Protein AF-0000000077225202 (afdb_homodimer)

pLDDT: mean 77.88, std 27.19, range [19.05, 98.56]

Foldseek 3Di:
DDPPDPPPPPPDPDDDDDPPDDPPPPPPDDDDPPVVVVVVVVVVVLVVCLVVQQPDPLLVLCLVQFDPLLQLLLVLLLVQVVVCVVPVDGDDPVRSVVSSVVRNPDDPVVSSSLSSSQSSVVCQFWDPVCSVVLSCCLNPNDPDDFTFTHADPVRAFDWADSDPPRPDTAGLLVSLLCTRVVDNDDRVQVVQKDFAPRHPDRRGTNGNVRIDGHDDPVNVVVVVCPVVDPPDDDPDD/DDDPDPPDPPPPPDDDPDPPDDPPPDPPDDDDPPVVVVVVVVVVVLVVCLVVQQPDPLLVLCLVQFDPLLQLLVVLLLVQVVVCVVPVDGDDPVRSVVSSVVRNPDDPVVSSSLSSSQSSVVCQFWDPVCSVVLSCCLNPNDPDDFTFTHADPVRAFDWADSDPPRPDTAGLLVSLLCTRVVDNDDRVQVVQKDFAPRHPDRRGTNGNVRIDGHDDPVNVVVVVVCVVDVPDDDPDD

Solvent-accessible surface area (backbone atoms only — not comparable to full-atom values): 28241 Å² total; per-residue (Å²): 141,79,84,78,77,88,75,74,86,75,65,89,75,69,80,94,85,77,94,70,76,77,85,70,63,82,75,66,80,73,80,78,64,62,62,56,50,51,50,47,48,52,49,52,54,53,58,67,49,52,75,69,46,76,79,30,70,69,41,64,66,44,56,83,56,47,34,76,59,33,60,42,48,57,49,48,54,51,49,49,52,52,45,24,75,73,65,74,42,77,76,49,72,68,55,48,50,53,51,49,51,56,47,68,66,49,58,66,66,58,51,49,51,51,50,46,54,46,43,54,54,47,54,72,40,32,37,75,91,29,50,63,56,46,51,32,29,76,69,65,76,37,78,83,61,82,23,46,40,51,57,38,99,84,67,38,65,35,65,42,64,81,53,88,90,50,92,60,65,31,46,48,52,61,50,33,32,23,30,64,67,54,49,67,72,57,80,83,44,64,81,36,54,37,64,42,88,83,46,88,46,61,72,38,42,43,31,47,92,39,48,27,37,54,75,47,69,44,42,56,58,48,25,53,53,51,65,78,33,76,72,63,87,79,66,58,87,140,84,84,83,82,90,73,76,86,76,65,91,75,70,80,92,83,76,94,69,75,76,86,69,62,82,74,66,78,73,80,79,65,64,63,57,51,52,49,48,49,54,50,52,55,53,60,67,48,53,76,70,47,77,78,31,69,70,39,63,66,43,55,82,58,47,35,76,59,31,58,42,49,57,50,47,55,50,50,49,54,52,46,24,74,73,66,75,42,77,74,50,70,68,55,48,49,52,52,48,51,54,49,68,67,49,58,67,67,60,50,48,51,52,51,46,54,46,43,54,54,47,55,71,40,32,35,76,90,29,48,63,56,45,52,32,30,74,70,64,77,38,76,81,61,82,22,46,40,51,57,39,98,85,65,39,65,35,65,43,63,82,51,88,90,50,93,59,65,33,48,48,48,59,50,32,31,23,31,63,68,54,48,68,72,57,80,82,44,65,83,36,55,38,64,42,88,84,46,88,47,61,72,37,42,43,30,46,90,41,50,26,36,53,74,48,69,43,42,56,57,49,26,52,54,49,63,79,34,74,72,63,88,78,68,57,88

Secondary structure (DSSP, 8-state):
-----S-GGG-TT-------SGGGGGGSSSS-HHHHHHHHHHHHHHHHHHHTTTT-HHHHHHGGGS-HHHHHHHHHHHHHHHHHHHHSSPPPHHHHHHHHHHHHTS-HHHHHHHHHHHHHHHHHHB-HHHHHHHHHHHTTSS-----BBPP-TTSS--EEESSTT-S-EEEHHHHHHHHHH-----TTGGGGEEE-TT-S-TTTB--GGGEEEBPPHHHHHHHHHHHHS---S--B-/-----S-GGG-TT-----TTSGGGSGGGSSS-THHHHHHHHHHHHHHHHHHTTTT-HHHHHHGGGS-HHHHHHHHHHHHHHHHHHHHSSPPPHHHHHHHHHHHHTS-HHHHHHHHHHHHHHHHHHB-HHHHHHHHHHHTTSS-----BBPP-TTSS--EEESSTT-S-EEEHHHHHHHHHH-----TTGGGGEEE-TT-S-TTTB--GGGEEEBPPHHHHHHHHHHHHS---S--B-

InterPro domains:
  IPR000647 CTF transcription factor/nuclear factor 1 [PTHR11492] (50-228)
  IPR003619 MAD homology 1, Dwarfin-type [PF03165] (112-213)
  IPR003619 MAD homology 1, Dwarfin-type [SM00523] (110-218)
  IPR019548 CTF transcription factor/nuclear factor 1, N-terminal [PF10524] (52-89)
  IPR019739 CTF transcription factor/nuclear factor 1, conserved site [PS00349] (79-90)
  IPR020604 CTF transcription factor/nuclear factor 1, DNA-binding domain [PS51080] (44-237)

Organism: NCBI:txid88201

Nearest PDB structures (foldseek):
  7qqd-assembly2_B  TM=9.675E-01  e=5.297E-25  Homo sapiens
  7qqd-assembly2_B  TM=9.675E-01  e=6.243E-25  Homo sapiens

Radius of gyration: 32.59 Å; Cα contacts (8 Å, |Δi|>4): 488; chains: 2; bounding box: 62×141×80 Å

Structure (mmCIF, N/CA/C/O backbone):
data_AF-0000000077225202-model_v1
#
loop_
_entity.id
_entity.type
_entity.pdbx_description
1 polymer 'CTF/NF-I domain-containing protein'
#
loop_
_atom_site.group_PDB
_atom_site.id
_atom_site.type_symbol
_atom_site.label_atom_id
_atom_site.label_alt_id
_atom_site.label_comp_id
_atom_site.label_asym_id
_atom_site.label_entity_id
_atom_site.label_seq_id
_atom_site.pdbx_PDB_ins_code
_atom_site.Cartn_x
_atom_site.Cartn_y
_atom_site.Cartn_z
_atom_site.occupancy
_atom_site.B_iso_or_equiv
_atom_site.auth_seq_id
_atom_site.auth_comp_id
_atom_site.auth_asym_id
_atom_site.auth_atom_id
_atom_site.pdbx_PDB_model_num
ATOM 1 N N . MET A 1 1 ? -29.641 63.031 48.719 1 23.7 1 MET A N 1
ATOM 2 C CA . MET A 1 1 ? -29.656 61.906 47.812 1 23.7 1 MET A CA 1
ATOM 3 C C . MET A 1 1 ? -28.703 60.812 48.281 1 23.7 1 MET A C 1
ATOM 5 O O . MET A 1 1 ? -27.5 61.062 48.406 1 23.7 1 MET A O 1
ATOM 9 N N . GLU A 1 2 ? -29.031 59.75 49.156 1 24.53 2 GLU A N 1
ATOM 10 C CA . GLU A 1 2 ? -28.672 59.062 50.406 1 24.53 2 GLU A CA 1
ATOM 11 C C . GLU A 1 2 ? -27.703 57.906 50.125 1 24.53 2 GLU A C 1
ATOM 13 O O . GLU A 1 2 ? -27.672 57.375 49.031 1 24.53 2 GLU A O 1
ATOM 18 N N . GLY A 1 3 ? -26.578 57.844 50.875 1 25.33 3 GLY A N 1
ATOM 19 C CA . GLY A 1 3 ? -25.297 57.188 51.031 1 25.33 3 GLY A CA 1
ATOM 20 C C . GLY A 1 3 ? -25.422 55.656 51.094 1 25.33 3 GLY A C 1
ATOM 21 O O . GLY A 1 3 ? -25.656 55.094 52.156 1 25.33 3 GLY A O 1
ATOM 22 N N . MET A 1 4 ? -26.281 55.031 50.094 1 25.34 4 MET A N 1
ATOM 23 C CA . MET A 1 4 ? -26.844 53.688 50.281 1 25.34 4 MET A CA 1
ATOM 24 C C . MET A 1 4 ? -25.766 52.656 50.562 1 25.34 4 MET A C 1
ATOM 26 O O . MET A 1 4 ? -24.719 52.656 49.906 1 25.34 4 MET A O 1
ATOM 30 N N . ASP A 1 5 ? -25.609 52.125 51.781 1 24.44 5 ASP A N 1
ATOM 31 C CA . ASP A 1 5 ? -24.75 51.344 52.656 1 24.44 5 ASP A CA 1
ATOM 32 C C . ASP A 1 5 ? -24.406 50 52.031 1 24.44 5 ASP A C 1
ATOM 34 O O . ASP A 1 5 ? -25.281 49.344 51.5 1 24.44 5 ASP A O 1
ATOM 38 N N . LEU A 1 6 ? -23.094 49.75 51.5 1 24.8 6 LEU A N 1
ATOM 39 C CA . LEU A 1 6 ? -22.219 48.812 50.812 1 24.8 6 LEU A CA 1
ATOM 40 C C . LEU A 1 6 ? -22.328 47.438 51.438 1 24.8 6 LEU A C 1
ATOM 42 O O . LEU A 1 6 ? -21.672 46.469 51 1 24.8 6 LEU A O 1
ATOM 46 N N . SER A 1 7 ? -22.812 47.281 52.781 1 22.39 7 SER A N 1
ATOM 47 C CA . SER A 1 7 ? -22.5 46.219 53.719 1 22.39 7 SER A CA 1
ATOM 48 C C . SER A 1 7 ? -23.078 44.906 53.281 1 22.39 7 SER A C 1
ATOM 50 O O . SER A 1 7 ? -22.625 43.844 53.688 1 22.39 7 SER A O 1
ATOM 52 N N . SER A 1 8 ? -24.312 44.812 52.781 1 20.25 8 SER A N 1
ATOM 53 C CA . SER A 1 8 ? -25.234 43.719 53.031 1 20.25 8 SER A CA 1
ATOM 54 C C . SER A 1 8 ? -24.812 42.438 52.281 1 20.25 8 SER A C 1
ATOM 56 O O . SER A 1 8 ? -25.312 41.344 52.594 1 20.25 8 SER A O 1
ATOM 58 N N . ALA A 1 9 ? -24.266 42.531 51.031 1 19.38 9 ALA A N 1
ATOM 59 C CA . ALA A 1 9 ? -24.609 41.5 50.062 1 19.38 9 ALA A CA 1
ATOM 60 C C . ALA A 1 9 ? -23.781 40.25 50.312 1 19.38 9 ALA A C 1
ATOM 62 O O . ALA A 1 9 ? -23.672 39.375 49.438 1 19.38 9 ALA A O 1
ATOM 63 N N . LEU A 1 10 ? -22.875 40.094 51.406 1 21.27 10 LEU A N 1
ATOM 64 C CA . LEU A 1 10 ? -21.844 39.125 51.719 1 21.27 10 LEU A CA 1
ATOM 65 C C . LEU A 1 10 ? -22.438 37.719 52 1 21.27 10 LEU A C 1
ATOM 67 O O . LEU A 1 10 ? -21.719 36.75 52.094 1 21.27 10 LEU A O 1
ATOM 71 N N . THR A 1 11 ? -23.703 37.562 52.375 1 20.25 11 THR A N 1
ATOM 72 C CA . THR A 1 11 ? -24.141 36.562 53.312 1 20.25 11 THR A CA 1
ATOM 73 C C . THR A 1 11 ? -24.141 35.188 52.688 1 20.25 11 THR A C 1
ATOM 75 O O . THR A 1 11 ? -24.094 34.156 53.375 1 20.25 11 THR A O 1
ATOM 78 N N . ILE A 1 12 ? -24.438 35 51.375 1 20.42 12 ILE A N 1
ATOM 79 C CA . ILE A 1 12 ? -25.234 33.781 51.156 1 20.42 12 ILE A CA 1
ATOM 80 C C . ILE A 1 12 ? -24.328 32.562 51.219 1 20.42 12 ILE A C 1
ATOM 82 O O . ILE A 1 12 ? -24.125 31.891 50.188 1 20.42 12 ILE A O 1
ATOM 86 N N . LEU A 1 13 ? -22.953 32.594 51.594 1 20.08 13 LEU A N 1
ATOM 87 C CA . LEU A 1 13 ? -21.984 31.516 51.406 1 20.08 13 LEU A CA 1
ATOM 88 C C . LEU A 1 13 ? -22.375 30.281 52.219 1 20.08 13 LEU A C 1
ATOM 90 O O . LEU A 1 13 ? -21.766 29.219 52.062 1 20.08 13 LEU A O 1
ATOM 94 N N . GLN A 1 14 ? -22.953 30.344 53.469 1 20.42 14 GLN A N 1
ATOM 95 C CA . GLN A 1 14 ? -22.609 29.516 54.625 1 20.42 14 GLN A CA 1
ATOM 96 C C . GLN A 1 14 ? -23.312 28.156 54.531 1 20.42 14 GLN A C 1
ATOM 98 O O . GLN A 1 14 ? -23.234 27.359 55.469 1 20.42 14 GLN A O 1
ATOM 103 N N . CYS A 1 15 ? -24.375 27.922 53.75 1 19.05 15 CYS A N 1
ATOM 104 C CA . CYS A 1 15 ? -25.344 27.062 54.406 1 19.05 15 CYS A CA 1
ATOM 105 C C . CYS A 1 15 ? -24.75 25.688 54.719 1 19.05 15 CYS A C 1
ATOM 107 O O . CYS A 1 15 ? -23.562 25.453 54.469 1 19.05 15 CYS A O 1
ATOM 109 N N . SER A 1 16 ? -25.344 24.359 54.281 1 22.38 16 SER A N 1
ATOM 110 C CA . SER A 1 16 ? -25.766 23.141 54.969 1 22.38 16 SER A CA 1
ATOM 111 C C . SER A 1 16 ? -24.625 22.156 55.094 1 22.38 16 SER A C 1
ATOM 113 O O . SER A 1 16 ? -23.766 22.062 54.219 1 22.38 16 SER A O 1
ATOM 115 N N . GLY A 1 17 ? -24.281 21.406 56.312 1 21.5 17 GLY A N 1
ATOM 116 C CA . GLY A 1 17 ? -23.422 20.672 57.219 1 21.5 17 GLY A CA 1
ATOM 117 C C . GLY A 1 17 ? -22.984 19.328 56.656 1 21.5 17 GLY A C 1
ATOM 118 O O . GLY A 1 17 ? -21.797 18.984 56.719 1 21.5 17 GLY A O 1
ATOM 119 N N . HIS A 1 18 ? -23.859 18.234 56.625 1 23.61 18 HIS A N 1
ATOM 120 C CA . HIS A 1 18 ? -23.688 16.859 57.094 1 23.61 18 HIS A CA 1
ATOM 121 C C . HIS A 1 18 ? -22.984 16 56.062 1 23.61 18 HIS A C 1
ATOM 123 O O . HIS A 1 18 ? -22.734 14.812 56.281 1 23.61 18 HIS A O 1
ATOM 129 N N . LEU A 1 19 ? -23.141 16.188 54.719 1 25.72 19 LEU A N 1
ATOM 130 C CA . LEU A 1 19 ? -22.953 15.031 53.875 1 25.72 19 LEU A CA 1
ATOM 131 C C . LEU A 1 19 ? -21.484 14.648 53.781 1 25.72 19 LEU A C 1
ATOM 133 O O . LEU A 1 19 ? -20.766 15.156 52.906 1 25.72 19 LEU A O 1
ATOM 137 N N . SER A 1 20 ? -20.625 14.68 54.875 1 23.72 20 SER A N 1
ATOM 138 C CA . SER A 1 20 ? -19.172 14.695 55.031 1 23.72 20 SER A CA 1
ATOM 139 C C . SER A 1 20 ? -18.547 13.383 54.562 1 23.72 20 SER A C 1
ATOM 141 O O . SER A 1 20 ? -17.484 13.383 53.938 1 23.72 20 SER A O 1
ATOM 143 N N . GLY A 1 21 ? -18.906 12.242 55.219 1 22.72 21 GLY A N 1
ATOM 144 C CA . GLY A 1 21 ? -18.031 11.164 55.656 1 22.72 21 GLY A CA 1
ATOM 145 C C . GLY A 1 21 ? -17.641 10.219 54.531 1 22.72 21 GLY A C 1
ATOM 146 O O . GLY A 1 21 ? -16.531 9.695 54.5 1 22.72 21 GLY A O 1
ATOM 147 N N . ALA A 1 22 ? -18.656 9.531 53.906 1 23.23 22 ALA A N 1
ATOM 148 C CA . ALA A 1 22 ? -18.609 8.148 53.438 1 23.23 22 ALA A CA 1
ATOM 149 C C . ALA A 1 22 ? -17.766 8.023 52.188 1 23.23 22 ALA A C 1
ATOM 151 O O . ALA A 1 22 ? -17.516 6.91 51.688 1 23.23 22 ALA A O 1
ATOM 152 N N . VAL A 1 23 ? -17.609 9.062 51.375 1 22.56 23 VAL A N 1
ATOM 153 C CA . VAL A 1 23 ? -17.219 8.773 50 1 22.56 23 VAL A CA 1
ATOM 154 C C . VAL A 1 23 ? -15.758 8.328 49.969 1 22.56 23 VAL A C 1
ATOM 156 O O . VAL A 1 23 ? -15.195 8.125 48.875 1 22.56 23 VAL A O 1
ATOM 159 N N . ILE A 1 24 ? -14.984 8.383 51.062 1 23.95 24 ILE A N 1
ATOM 160 C CA . ILE A 1 24 ? -13.531 8.273 51.031 1 23.95 24 ILE A CA 1
ATOM 161 C C . ILE A 1 24 ? -13.125 6.828 50.781 1 23.95 24 ILE A C 1
ATOM 163 O O . ILE A 1 24 ? -11.945 6.531 50.594 1 23.95 24 ILE A O 1
ATOM 167 N N . ALA A 1 25 ? -13.984 5.867 51.219 1 23.36 25 ALA A N 1
ATOM 168 C CA . ALA A 1 25 ? -13.398 4.582 51.594 1 23.36 25 ALA A CA 1
ATOM 169 C C . ALA A 1 25 ? -12.836 3.865 50.375 1 23.36 25 ALA A C 1
ATOM 171 O O . ALA A 1 25 ? -11.797 3.209 50.438 1 23.36 25 ALA A O 1
ATOM 172 N N . ALA A 1 26 ? -13.75 3.541 49.375 1 24.33 26 ALA A N 1
ATOM 173 C CA . ALA A 1 26 ? -13.523 2.334 48.562 1 24.33 26 ALA A CA 1
ATOM 174 C C . ALA A 1 26 ? -12.32 2.504 47.656 1 24.33 26 ALA A C 1
ATOM 176 O O . ALA A 1 26 ? -12.133 1.722 46.719 1 24.33 26 ALA A O 1
ATOM 177 N N . VAL A 1 27 ? -11.695 3.65 47.625 1 25.84 27 VAL A N 1
ATOM 178 C CA . VAL A 1 27 ? -10.656 3.936 46.656 1 25.84 27 VAL A CA 1
ATOM 179 C C . VAL A 1 27 ? -9.453 3.023 46.875 1 25.84 27 VAL A C 1
ATOM 181 O O . VAL A 1 27 ? -8.375 3.258 46.344 1 25.84 27 VAL A O 1
ATOM 184 N N . GLN A 1 28 ? -9.602 2.137 47.844 1 25.95 28 GLN A N 1
ATOM 185 C CA . GLN A 1 28 ? -8.305 1.595 48.25 1 25.95 28 GLN A CA 1
ATOM 186 C C . GLN A 1 28 ? -7.609 0.902 47.094 1 25.95 28 GLN A C 1
ATOM 188 O O . GLN A 1 28 ? -6.391 1.004 46.938 1 25.95 28 GLN A O 1
ATOM 193 N N . ARG A 1 29 ? -8.18 -0.278 46.688 1 26 29 ARG A N 1
ATOM 194 C CA . ARG A 1 29 ? -7.305 -1.381 46.281 1 26 29 ARG A CA 1
ATOM 195 C C . ARG A 1 29 ? -6.715 -1.153 44.906 1 26 29 ARG A C 1
ATOM 197 O O . ARG A 1 29 ? -5.797 -1.862 44.5 1 26 29 ARG A O 1
ATOM 204 N N . SER A 1 30 ? -7.664 -0.752 43.969 1 28.42 30 SER A N 1
ATOM 205 C CA . SER A 1 30 ? -7.379 -1.178 42.625 1 28.42 30 SER A CA 1
ATOM 206 C C . SER A 1 30 ? -6.223 -0.38 42.031 1 28.42 30 SER A C 1
ATOM 208 O O . SER A 1 30 ? -5.875 0.691 42.531 1 28.42 30 SER A O 1
ATOM 210 N N . GLY A 1 31 ? -5.891 -0.59 40.625 1 33.41 31 GLY A N 1
ATOM 211 C CA . GLY A 1 31 ? -4.684 -0.415 39.812 1 33.41 31 GLY A CA 1
ATOM 212 C C . GLY A 1 31 ? -4.199 1.022 39.781 1 33.41 31 GLY A C 1
ATOM 213 O O . GLY A 1 31 ? -4.883 1.928 40.25 1 33.41 31 GLY A O 1
ATOM 214 N N . PRO A 1 32 ? -2.906 1.356 39.25 1 39.84 32 PRO A N 1
ATOM 215 C CA . PRO A 1 32 ? -2.041 2.504 39.531 1 39.84 32 PRO A CA 1
ATOM 216 C C . PRO A 1 32 ? -2.676 3.834 39.125 1 39.84 32 PRO A C 1
ATOM 218 O O . PRO A 1 32 ? -3.311 3.924 38.062 1 39.84 32 PRO A O 1
ATOM 221 N N . ILE A 1 33 ? -3.152 4.684 40.062 1 45.28 33 ILE A N 1
ATOM 222 C CA . ILE A 1 33 ? -3.637 6.059 40.156 1 45.28 33 ILE A CA 1
ATOM 223 C C . ILE A 1 33 ? -2.812 6.961 39.25 1 45.28 33 ILE A C 1
ATOM 225 O O . ILE A 1 33 ? -3.277 8.023 38.812 1 45.28 33 ILE A O 1
ATOM 229 N N . SER A 1 34 ? -1.594 6.414 38.969 1 47.97 34 SER A N 1
ATOM 230 C CA . SER A 1 34 ? -0.673 7.324 38.312 1 47.97 34 SER A CA 1
ATOM 231 C C . SER A 1 34 ? -1.07 7.543 36.844 1 47.97 34 SER A C 1
ATOM 233 O O . SER A 1 34 ? -0.97 8.656 36.312 1 47.97 34 SER A O 1
ATOM 235 N N . ASP A 1 35 ? -1.576 6.441 36.188 1 45.06 35 ASP A N 1
ATOM 236 C CA . ASP A 1 35 ? -1.907 6.57 34.781 1 45.06 35 ASP A CA 1
ATOM 237 C C . ASP A 1 35 ? -3.18 7.391 34.594 1 45.06 35 ASP A C 1
ATOM 239 O O . ASP A 1 35 ? -3.332 8.078 33.562 1 45.06 35 ASP A O 1
ATOM 243 N N . VAL A 1 36 ? -4.133 7.367 35.625 1 47.69 36 VAL A N 1
ATOM 244 C CA . VAL A 1 36 ? -5.379 8.125 35.5 1 47.69 36 VAL A CA 1
ATOM 245 C C . VAL A 1 36 ? -5.094 9.617 35.656 1 47.69 36 VAL A C 1
ATOM 247 O O . VAL A 1 36 ? -5.641 10.438 34.938 1 47.69 36 VAL A O 1
ATOM 250 N N . LEU A 1 37 ? -4.242 9.898 36.625 1 49.09 37 LEU A N 1
ATOM 251 C CA . LEU A 1 37 ? -3.92 11.305 36.844 1 49.09 37 LEU A CA 1
ATOM 252 C C . LEU A 1 37 ? -3.158 11.875 35.625 1 49.09 37 LEU A C 1
ATOM 254 O O . LEU A 1 37 ? -3.412 13.008 35.219 1 49.09 37 LEU A O 1
ATOM 258 N N . ALA A 1 38 ? -2.295 11.031 34.969 1 48.84 38 ALA A N 1
ATOM 259 C CA . ALA A 1 38 ? -1.55 11.508 33.781 1 48.84 38 ALA A CA 1
ATOM 260 C C . ALA A 1 38 ? -2.48 11.75 32.625 1 48.84 38 ALA A C 1
ATOM 262 O O . ALA A 1 38 ? -2.332 12.742 31.891 1 48.84 38 ALA A O 1
ATOM 263 N N . ARG A 1 39 ? -3.445 11 32.469 1 53.47 39 ARG A N 1
ATOM 264 C CA . ARG A 1 39 ? -4.453 11.227 31.453 1 53.47 39 ARG A CA 1
ATOM 265 C C . ARG A 1 39 ? -5.297 12.453 31.766 1 53.47 39 ARG A C 1
ATOM 267 O O . ARG A 1 39 ? -5.684 13.203 30.875 1 53.47 39 ARG A O 1
ATOM 274 N N . LEU A 1 40 ? -5.598 12.578 33.062 1 50.22 40 LEU A N 1
ATOM 275 C CA . LEU A 1 40 ? -6.387 13.734 33.469 1 50.22 40 LEU A CA 1
ATOM 276 C C . LEU A 1 40 ? -5.602 15.023 33.281 1 50.22 40 LEU A C 1
ATOM 278 O O . LEU A 1 40 ? -6.152 16.031 32.812 1 50.22 40 LEU A O 1
ATOM 282 N N . VAL A 1 41 ? -4.277 14.945 33.562 1 49.84 41 VAL A N 1
ATOM 283 C CA . VAL A 1 41 ? -3.463 16.141 33.375 1 49.84 41 VAL A CA 1
ATOM 284 C C . VAL A 1 41 ? -3.336 16.422 31.875 1 49.84 41 VAL A C 1
ATOM 286 O O . VAL A 1 41 ? -3.414 17.578 31.453 1 49.84 41 VAL A O 1
ATOM 289 N N . ASP A 1 42 ? -3.219 15.398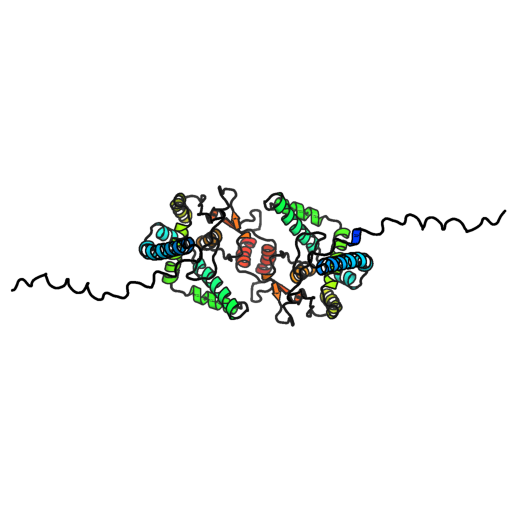 31 1 47.16 42 ASP A N 1
ATOM 290 C CA . ASP A 1 42 ? -3.168 15.609 29.547 1 47.16 42 ASP A CA 1
ATOM 291 C C . ASP A 1 42 ? -4.496 16.156 29.031 1 47.16 42 ASP A C 1
ATOM 293 O O . ASP A 1 42 ? -4.512 17.062 28.203 1 47.16 42 ASP A O 1
ATOM 297 N N . VAL A 1 43 ? -5.617 15.664 29.609 1 47.16 43 VAL A N 1
ATOM 298 C CA . VAL A 1 43 ? -6.926 16.188 29.219 1 47.16 43 VAL A CA 1
ATOM 299 C C . VAL A 1 43 ? -7.078 17.625 29.703 1 47.16 43 VAL A C 1
ATOM 301 O O . VAL A 1 43 ? -7.551 18.484 28.969 1 47.16 43 VAL A O 1
ATOM 304 N N . VAL A 1 44 ? -6.77 17.938 31 1 47.47 44 VAL A N 1
ATOM 305 C CA . VAL A 1 44 ? -6.906 19.281 31.562 1 47.47 44 VAL A CA 1
ATOM 306 C C . VAL A 1 44 ? -5.938 20.234 30.859 1 47.47 44 VAL A C 1
ATOM 308 O O . VAL A 1 44 ? -6.289 21.375 30.562 1 47.47 44 VAL A O 1
ATOM 311 N N . LEU A 1 45 ? -4.688 19.797 30.562 1 45.03 45 LEU A N 1
ATOM 312 C CA . LEU A 1 45 ? -3.771 20.656 29.828 1 45.03 45 LEU A CA 1
ATOM 313 C C . LEU A 1 45 ? -4.242 20.844 28.375 1 45.03 45 LEU A C 1
ATOM 315 O O . LEU A 1 45 ? -4.074 21.922 27.812 1 45.03 45 LEU A O 1
ATOM 319 N N . ARG A 1 46 ? -4.906 19.844 27.828 1 46.75 46 ARG A N 1
ATOM 320 C CA . ARG A 1 46 ? -5.52 19.922 26.516 1 46.75 46 ARG A CA 1
ATOM 321 C C . ARG A 1 46 ? -6.723 20.859 26.516 1 46.75 46 ARG A C 1
ATOM 323 O O . ARG A 1 46 ? -6.957 21.594 25.547 1 46.75 46 ARG A O 1
ATOM 330 N N . LEU A 1 47 ? -7.562 20.953 27.453 1 44.69 47 LEU A N 1
ATOM 331 C CA . LEU A 1 47 ? -8.711 21.844 27.562 1 44.69 47 LEU A CA 1
ATOM 332 C C . LEU A 1 47 ? -8.258 23.281 27.812 1 44.69 47 LEU A C 1
ATOM 334 O O . LEU A 1 47 ? -8.875 24.234 27.328 1 44.69 47 LEU A O 1
ATOM 338 N N . GLY A 1 48 ? -7.469 23.594 28.828 1 44.41 48 GLY A N 1
ATOM 339 C CA . GLY A 1 48 ? -7.047 24.953 29.141 1 44.41 48 GLY A CA 1
ATOM 340 C C . GLY A 1 48 ? -6.223 25.594 28.031 1 44.41 48 GLY A C 1
ATOM 341 O O . GLY A 1 48 ? -6.133 26.812 27.953 1 44.41 48 GLY A O 1
ATOM 342 N N . GLY A 1 49 ? -5.363 24.844 27.234 1 44 49 GLY A N 1
ATOM 343 C CA . GLY A 1 49 ? -4.559 25.328 26.125 1 44 49 GLY A CA 1
ATOM 344 C C . GLY A 1 49 ? -5.371 25.641 24.891 1 44 49 GLY A C 1
ATOM 345 O O . GLY A 1 49 ? -4.824 26.047 23.859 1 44 49 GLY A O 1
ATOM 346 N N . LEU A 1 50 ? -6.496 25.203 24.688 1 45.69 50 LEU A N 1
ATOM 347 C CA . LEU A 1 50 ? -7.336 25.484 23.531 1 45.69 50 LEU A CA 1
ATOM 348 C C . LEU A 1 50 ? -7.664 26.969 23.453 1 45.69 50 LEU A C 1
ATOM 350 O O . LEU A 1 50 ? -7.746 27.531 22.359 1 45.69 50 LEU A O 1
ATOM 354 N N . ARG A 1 51 ? -8.141 27.656 24.469 1 46.75 51 ARG A N 1
ATOM 355 C CA . ARG A 1 51 ? -8.531 29.062 24.344 1 46.75 51 ARG A CA 1
ATOM 356 C C . ARG A 1 51 ? -7.328 29.922 23.969 1 46.75 51 ARG A C 1
ATOM 358 O O . ARG A 1 51 ? -7.465 30.891 23.203 1 46.75 51 ARG A O 1
ATOM 365 N N . LYS A 1 52 ? -6.215 29.797 24.594 1 48.97 52 LYS A N 1
ATOM 366 C CA . LYS A 1 52 ? -5.035 30.625 24.375 1 48.97 52 LYS A CA 1
ATOM 367 C C . LYS A 1 52 ? -4.316 30.234 23.094 1 48.97 52 LYS A C 1
ATOM 369 O O . LYS A 1 52 ? -3.344 30.875 22.688 1 48.97 52 LYS A O 1
ATOM 374 N N . ASP A 1 53 ? -4.648 29.109 22.422 1 50.84 53 ASP A N 1
ATOM 375 C CA . ASP A 1 53 ? -3.943 28.5 21.297 1 50.84 53 ASP A CA 1
ATOM 376 C C . ASP A 1 53 ? -4.387 29.109 19.969 1 50.84 53 ASP A C 1
ATOM 378 O O . ASP A 1 53 ? -3.721 28.922 18.938 1 50.84 53 ASP A O 1
ATOM 382 N N . GLU A 1 54 ? -5.57 29.797 19.906 1 53.97 54 GLU A N 1
ATOM 383 C CA . GLU A 1 54 ? -6.059 30.328 18.641 1 53.97 54 GLU A CA 1
ATOM 384 C C . GLU A 1 54 ? -5.148 31.438 18.125 1 53.97 54 GLU A C 1
ATOM 386 O O . GLU A 1 54 ? -5.012 31.609 16.906 1 53.97 54 GLU A O 1
ATOM 391 N N . PHE A 1 55 ? -4.445 32.188 18.984 1 66.31 55 PHE A N 1
ATOM 392 C CA . PHE A 1 55 ? -3.639 33.281 18.453 1 66.31 55 PHE A CA 1
ATOM 393 C C . PHE A 1 55 ? -2.16 33.062 18.75 1 66.31 55 PHE A C 1
ATOM 395 O O . PHE A 1 55 ? -1.45 34 19.125 1 66.31 55 PHE A O 1
ATOM 402 N N . HIS A 1 56 ? -1.751 31.766 18.641 1 86.69 56 HIS A N 1
ATOM 403 C CA . HIS A 1 56 ? -0.325 31.516 18.828 1 86.69 56 HIS A CA 1
ATOM 404 C C . HIS A 1 56 ? 0.45 31.766 17.547 1 86.69 56 HIS A C 1
ATOM 406 O O . HIS A 1 56 ? 0.007 31.375 16.453 1 86.69 56 HIS A O 1
ATOM 412 N N . PRO A 1 57 ? 1.583 32.5 17.547 1 93.19 57 PRO A N 1
ATOM 413 C CA . PRO A 1 57 ? 2.357 32.844 16.344 1 93.19 57 PRO A CA 1
ATOM 414 C C . PRO A 1 57 ? 2.723 31.609 15.523 1 93.19 57 PRO A C 1
ATOM 416 O O . PRO A 1 57 ? 2.738 31.672 14.289 1 93.19 57 PRO A O 1
ATOM 419 N N . PHE A 1 58 ? 2.969 30.531 16.172 1 96.5 58 PHE A N 1
ATOM 420 C CA . PHE A 1 58 ? 3.283 29.266 15.5 1 96.5 58 PHE A CA 1
ATOM 421 C C . PHE A 1 58 ? 2.139 28.844 14.594 1 96.5 58 PHE A C 1
ATOM 423 O O . PHE A 1 58 ? 2.357 28.5 13.43 1 96.5 58 PHE A O 1
ATOM 430 N N . ILE A 1 59 ? 1.007 28.828 15.102 1 96.94 59 ILE A N 1
ATOM 431 C CA . ILE A 1 59 ? -0.181 28.375 14.383 1 96.94 59 ILE A CA 1
ATOM 432 C C . ILE A 1 59 ? -0.492 29.359 13.25 1 96.94 59 ILE A C 1
ATOM 434 O O . ILE A 1 59 ? -0.742 28.938 12.117 1 96.94 59 ILE A O 1
ATOM 438 N N . GLU A 1 60 ? -0.471 30.609 13.547 1 95.88 60 GLU A N 1
ATOM 439 C CA . GLU A 1 60 ? -0.793 31.656 12.562 1 95.88 60 GLU A CA 1
ATOM 440 C C . GLU A 1 60 ? 0.148 31.594 11.367 1 95.88 60 GLU A C 1
ATOM 442 O O . GLU A 1 60 ? -0.276 31.781 10.227 1 95.88 60 GLU A O 1
ATOM 447 N N . ALA A 1 61 ? 1.354 31.328 11.633 1 97.31 61 ALA A N 1
ATOM 448 C CA . ALA A 1 61 ? 2.355 31.297 10.57 1 97.31 61 ALA A CA 1
ATOM 449 C C . ALA A 1 61 ? 2.164 30.094 9.664 1 97.31 61 ALA A C 1
ATOM 451 O O . ALA A 1 61 ? 2.434 30.156 8.461 1 97.31 61 ALA A O 1
ATOM 452 N N . LEU A 1 62 ? 1.743 29 10.242 1 97.88 62 LEU A N 1
ATOM 453 C CA . LEU A 1 62 ? 1.714 27.734 9.516 1 97.88 62 LEU A CA 1
ATOM 454 C C . LEU A 1 62 ? 0.358 27.516 8.852 1 97.88 62 LEU A C 1
ATOM 456 O O . LEU A 1 62 ? 0.253 26.781 7.863 1 97.88 62 LEU A O 1
ATOM 460 N N . LEU A 1 63 ? -0.69 28.141 9.352 1 97 63 LEU A N 1
ATOM 461 C CA . LEU A 1 63 ? -2.066 27.891 8.938 1 97 63 LEU A CA 1
ATOM 462 C C . LEU A 1 63 ? -2.219 28.062 7.43 1 97 63 LEU A C 1
ATOM 464 O O . LEU A 1 63 ? -2.803 27.219 6.758 1 97 63 LEU A O 1
ATOM 468 N N . PRO A 1 64 ? -1.615 29.062 6.805 1 96.5 64 PRO A N 1
ATOM 469 C CA . PRO A 1 64 ? -1.784 29.25 5.359 1 96.5 64 PRO A CA 1
ATOM 470 C C . PRO A 1 64 ? -1.094 28.172 4.535 1 96.5 64 PRO A C 1
ATOM 472 O O . PRO A 1 64 ? -1.352 28.047 3.336 1 96.5 64 PRO A O 1
ATOM 475 N N . HIS A 1 65 ? -0.233 27.422 5.141 1 97.25 65 HIS A N 1
ATOM 476 C CA . HIS A 1 65 ? 0.566 26.453 4.391 1 97.25 65 HIS A CA 1
ATOM 477 C C . HIS A 1 65 ? 0.011 25.047 4.539 1 97.25 65 HIS A C 1
ATOM 479 O O . HIS A 1 65 ? 0.529 24.094 3.938 1 97.25 65 HIS A O 1
ATOM 485 N N . VAL A 1 66 ? -1 24.891 5.352 1 97.94 66 VAL A N 1
ATOM 486 C CA . VAL A 1 66 ? -1.701 23.625 5.449 1 97.94 66 VAL A CA 1
ATOM 487 C C . VAL A 1 66 ? -2.51 23.375 4.18 1 97.94 66 VAL A C 1
ATOM 489 O O . VAL A 1 66 ? -3.305 24.219 3.766 1 97.94 66 VAL A O 1
ATOM 492 N N . ARG A 1 67 ? -2.287 22.203 3.592 1 96.62 67 ARG A N 1
ATOM 493 C CA . ARG A 1 67 ? -2.992 21.891 2.354 1 96.62 67 ARG A CA 1
ATOM 494 C C . ARG A 1 67 ? -4.48 21.688 2.607 1 96.62 67 ARG A C 1
ATOM 496 O O . ARG A 1 67 ? -4.867 21.016 3.568 1 96.62 67 ARG A O 1
ATOM 503 N N . ALA A 1 68 ? -5.254 22.297 1.739 1 92.25 68 ALA A N 1
ATOM 504 C CA . ALA A 1 68 ? -6.707 22.188 1.86 1 92.25 68 ALA A CA 1
ATOM 505 C C . ALA A 1 68 ? -7.152 20.734 1.767 1 92.25 68 ALA A C 1
ATOM 507 O O . ALA A 1 68 ? -8.141 20.344 2.396 1 92.25 68 ALA A O 1
ATOM 508 N N . PHE A 1 69 ? -6.445 20.016 1.104 1 94.19 69 PHE A N 1
ATOM 509 C CA . PHE A 1 69 ? -6.664 18.594 0.873 1 94.19 69 PHE A CA 1
ATOM 510 C C . PHE A 1 69 ? -6.73 17.844 2.191 1 94.19 69 PHE A C 1
ATOM 512 O O . PHE A 1 69 ? -7.445 16.844 2.303 1 94.19 69 PHE A O 1
ATOM 519 N N . ALA A 1 70 ? -6.039 18.281 3.186 1 97.5 70 ALA A N 1
ATOM 520 C CA . ALA A 1 70 ? -5.781 17.516 4.402 1 97.5 70 ALA A CA 1
ATOM 521 C C . ALA A 1 70 ? -7.07 17.281 5.188 1 97.5 70 ALA A C 1
ATOM 523 O O . ALA A 1 70 ? -7.355 16.156 5.605 1 97.5 70 ALA A O 1
ATOM 524 N N . TYR A 1 71 ? -7.832 18.344 5.328 1 96.94 71 TYR A N 1
ATOM 525 C CA . TYR A 1 71 ? -9.086 18.219 6.055 1 96.94 71 TYR A CA 1
ATOM 526 C C . TYR A 1 71 ? -9.961 17.125 5.438 1 96.94 71 TYR A C 1
ATOM 528 O O . TYR A 1 71 ? -10.438 16.234 6.141 1 96.94 71 TYR A O 1
ATOM 536 N N . THR A 1 72 ? -10.133 17.219 4.176 1 97.38 72 THR A N 1
ATOM 537 C CA . THR A 1 72 ? -10.984 16.281 3.459 1 97.38 72 THR A CA 1
ATOM 538 C C . THR A 1 72 ? -10.438 14.859 3.562 1 97.38 72 THR A C 1
ATOM 540 O O . THR A 1 72 ? -11.188 13.906 3.764 1 97.38 72 THR A O 1
ATOM 543 N N . TRP A 1 73 ? -9.211 14.75 3.471 1 97.38 73 TRP A N 1
ATOM 544 C CA . TRP A 1 73 ? -8.578 13.438 3.451 1 97.38 73 TRP A CA 1
ATOM 545 C C . TRP A 1 73 ? -8.75 12.734 4.793 1 97.38 73 TRP A C 1
ATOM 547 O O . TRP A 1 73 ? -9.195 11.586 4.852 1 97.38 73 TRP A O 1
ATOM 557 N N . PHE A 1 74 ? -8.391 13.391 5.871 1 97.06 74 PHE A N 1
ATOM 558 C CA . PHE A 1 74 ? -8.516 12.781 7.191 1 97.06 74 PHE A CA 1
ATOM 559 C C . PHE A 1 74 ? -9.969 12.422 7.484 1 97.06 74 PHE A C 1
ATOM 561 O O . PHE A 1 74 ? -10.25 11.344 8.016 1 97.06 74 PHE A O 1
ATOM 568 N N . ASN A 1 75 ? -10.82 13.336 7.156 1 96.25 75 ASN A N 1
ATOM 569 C CA . ASN A 1 75 ? -12.234 13.086 7.422 1 96.25 75 ASN A CA 1
ATOM 570 C C . ASN A 1 75 ? -12.773 11.969 6.531 1 96.25 75 ASN A C 1
ATOM 572 O O . ASN A 1 75 ? -13.594 11.156 6.977 1 96.25 75 ASN A O 1
ATOM 576 N N . LEU A 1 76 ? -12.383 11.977 5.312 1 96 76 LEU A N 1
ATOM 577 C CA . LEU A 1 76 ? -12.812 10.914 4.41 1 96 76 LEU A CA 1
ATOM 578 C C . LEU A 1 76 ? -12.375 9.555 4.926 1 96 76 LEU A C 1
ATOM 580 O O . LEU A 1 76 ? -13.164 8.609 4.945 1 96 76 LEU A O 1
ATOM 584 N N . GLN A 1 77 ? -11.109 9.422 5.312 1 95.19 77 GLN A N 1
ATOM 585 C CA . GLN A 1 77 ? -10.609 8.164 5.855 1 95.19 77 GLN A CA 1
ATOM 586 C C . GLN A 1 77 ? -11.406 7.738 7.082 1 95.19 77 GLN A C 1
ATOM 588 O O . GLN A 1 77 ? -11.711 6.555 7.254 1 95.19 77 GLN A O 1
ATOM 593 N N . ALA A 1 78 ? -11.719 8.648 7.902 1 95 78 ALA A N 1
ATOM 594 C CA . ALA A 1 78 ? -12.508 8.359 9.094 1 95 78 ALA A CA 1
ATOM 595 C C . ALA A 1 78 ? -13.906 7.883 8.727 1 95 78 ALA A C 1
ATOM 597 O O . ALA A 1 78 ? -14.43 6.934 9.32 1 95 78 ALA A O 1
ATOM 598 N N . ARG A 1 79 ? -14.539 8.562 7.781 1 94.44 79 ARG A N 1
ATOM 599 C CA . ARG A 1 79 ? -15.875 8.172 7.344 1 94.44 79 ARG A CA 1
ATOM 600 C C . ARG A 1 79 ? -15.867 6.785 6.715 1 94.44 79 ARG A C 1
ATOM 602 O O . ARG A 1 79 ? -16.812 6.008 6.895 1 94.44 79 ARG A O 1
ATOM 609 N N . LYS A 1 80 ? -14.875 6.512 5.965 1 93.12 80 LYS A N 1
ATOM 610 C CA . LYS A 1 80 ? -14.742 5.184 5.367 1 93.12 80 LYS A CA 1
ATOM 611 C C . LYS A 1 80 ? -14.664 4.102 6.441 1 93.12 80 LYS A C 1
ATOM 613 O O . LYS A 1 80 ? -15.305 3.057 6.324 1 93.12 80 LYS A O 1
ATOM 618 N N . ARG A 1 81 ? -13.836 4.289 7.449 1 92.12 81 ARG A N 1
ATOM 619 C CA . ARG A 1 81 ? -13.711 3.33 8.547 1 92.12 81 ARG A CA 1
ATOM 620 C C . ARG A 1 81 ? -15.039 3.148 9.266 1 92.12 81 ARG A C 1
ATOM 622 O O . ARG A 1 81 ? -15.422 2.023 9.602 1 92.12 81 ARG A O 1
ATOM 629 N N . LYS A 1 82 ? -15.719 4.219 9.547 1 92.62 82 LYS A N 1
ATOM 630 C CA . LYS A 1 82 ? -17.016 4.156 10.219 1 92.62 82 LYS A CA 1
ATOM 631 C C . LYS A 1 82 ? -18.031 3.389 9.383 1 92.62 82 LYS A C 1
ATOM 633 O O . LYS A 1 82 ? -18.812 2.592 9.914 1 92.62 82 LYS A O 1
ATOM 638 N N . TYR A 1 83 ? -18.062 3.73 8.117 1 94.31 83 TYR A N 1
ATOM 639 C CA . TYR A 1 83 ? -18.969 3.047 7.207 1 94.31 83 TYR A CA 1
ATOM 640 C C . TYR A 1 83 ? -18.75 1.541 7.23 1 94.31 83 TYR A C 1
ATOM 642 O O . TYR A 1 83 ? -19.688 0.762 7.309 1 94.31 83 TYR A O 1
ATOM 650 N N . PHE A 1 84 ? -17.5 1.093 7.145 1 91 84 PHE A N 1
ATOM 651 C CA . PHE A 1 84 ? -17.156 -0.324 7.145 1 91 84 PHE A CA 1
ATOM 652 C C . PHE A 1 84 ? -17.594 -0.991 8.445 1 91 84 PHE A C 1
ATOM 654 O O . PHE A 1 84 ? -18.109 -2.111 8.43 1 91 84 PHE A O 1
ATOM 661 N N . LYS A 1 85 ? -17.359 -0.392 9.609 1 89.94 85 LYS A N 1
ATOM 662 C CA . LYS A 1 85 ? -17.75 -0.932 10.906 1 89.94 85 LYS A CA 1
ATOM 663 C C . LYS A 1 85 ? -19.266 -1.102 10.992 1 89.94 85 LYS A C 1
ATOM 665 O O . LYS A 1 85 ? -19.766 -2.07 11.578 1 89.94 85 LYS A O 1
ATOM 670 N N . LYS A 1 86 ? -19.969 -0.218 10.375 1 93 86 LYS A N 1
ATOM 671 C CA . LYS A 1 86 ? -21.422 -0.228 10.445 1 93 86 LYS A CA 1
ATOM 672 C C . LYS A 1 86 ? -22.016 -1.224 9.445 1 93 86 LYS A C 1
ATOM 674 O O . LYS A 1 86 ? -23 -1.904 9.75 1 93 86 LYS A O 1
ATOM 679 N N . HIS A 1 87 ? -21.438 -1.318 8.25 1 91.88 87 HIS A N 1
ATOM 680 C CA . HIS A 1 87 ? -22.078 -2.049 7.156 1 91.88 87 HIS A CA 1
ATOM 681 C C . HIS A 1 87 ? -21.328 -3.336 6.844 1 91.88 87 HIS A C 1
ATOM 683 O O . HIS A 1 87 ? -21.797 -4.164 6.062 1 91.88 87 HIS A O 1
ATOM 689 N N . GLU A 1 88 ? -20.047 -3.441 7.367 1 85.81 88 GLU A N 1
ATOM 690 C CA . GLU A 1 88 ? -19.188 -4.582 7.109 1 85.81 88 GLU A CA 1
ATOM 691 C C . GLU A 1 88 ? -18.891 -4.727 5.617 1 85.81 88 GLU A C 1
ATOM 693 O O . GLU A 1 88 ? -18.812 -5.84 5.098 1 85.81 88 GLU A O 1
ATOM 698 N N . LYS A 1 89 ? -19.062 -3.656 5.02 1 84.88 89 LYS A N 1
ATOM 699 C CA . LYS A 1 89 ? -18.688 -3.555 3.609 1 84.88 89 LYS A CA 1
ATOM 700 C C . LYS A 1 89 ? -18 -2.221 3.316 1 84.88 89 LYS A C 1
ATOM 702 O O . LYS A 1 89 ? -18.219 -1.236 4.023 1 84.88 89 LYS A O 1
ATOM 707 N N . ARG A 1 90 ? -17.141 -2.229 2.32 1 87 90 ARG A N 1
ATOM 708 C CA . ARG A 1 90 ? -16.453 -1.003 1.931 1 87 90 ARG A CA 1
ATOM 709 C C . ARG A 1 90 ? -17.359 -0.09 1.124 1 87 90 ARG A C 1
ATOM 711 O O . ARG A 1 90 ? -18.281 -0.562 0.44 1 87 90 ARG A O 1
ATOM 718 N N . MET A 1 91 ? -17.031 1.228 1.183 1 90.69 91 MET A N 1
ATOM 719 C CA . MET A 1 91 ? -17.781 2.217 0.407 1 90.69 91 MET A CA 1
ATOM 720 C C . MET A 1 91 ? -17.516 2.043 -1.086 1 90.69 91 MET A C 1
ATOM 722 O O . MET A 1 91 ? -16.375 1.791 -1.498 1 90.69 91 MET A O 1
ATOM 726 N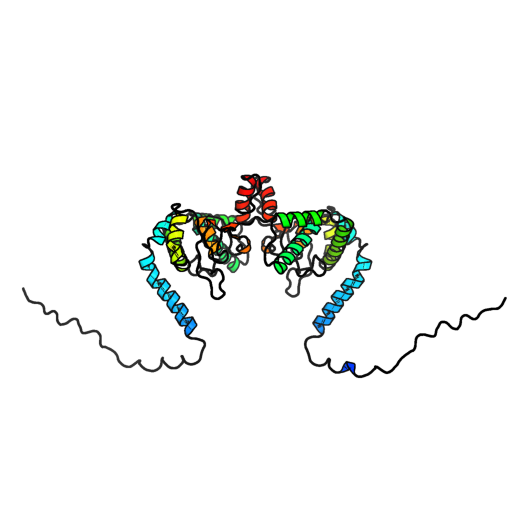 N . SER A 1 92 ? -18.656 2.119 -1.813 1 86.62 92 SER A N 1
ATOM 727 C CA . SER A 1 92 ? -18.484 2.166 -3.262 1 86.62 92 SER A CA 1
ATOM 728 C C . SER A 1 92 ? -17.828 3.467 -3.697 1 86.62 92 SER A C 1
ATOM 730 O O . SER A 1 92 ? -17.719 4.41 -2.91 1 86.62 92 SER A O 1
ATOM 732 N N . LYS A 1 93 ? -17.391 3.527 -4.934 1 85.56 93 LYS A N 1
ATOM 733 C CA . LYS A 1 93 ? -16.734 4.723 -5.465 1 85.56 93 LYS A CA 1
ATOM 734 C C . LYS A 1 93 ? -17.688 5.906 -5.488 1 85.56 93 LYS A C 1
ATOM 736 O O . LYS A 1 93 ? -17.297 7.039 -5.203 1 85.56 93 LYS A O 1
ATOM 741 N N . GLU A 1 94 ? -18.891 5.547 -5.812 1 90.25 94 GLU A N 1
ATOM 742 C CA . GLU A 1 94 ? -19.906 6.598 -5.863 1 90.25 94 GLU A CA 1
ATOM 743 C C . GLU A 1 94 ? -20.188 7.16 -4.473 1 90.25 94 GLU A C 1
ATOM 745 O O . GLU A 1 94 ? -20.344 8.375 -4.305 1 90.25 94 GLU A O 1
ATOM 750 N N . GLU A 1 95 ? -20.203 6.254 -3.557 1 93.44 95 GLU A N 1
ATOM 751 C CA . GLU A 1 95 ? -20.422 6.688 -2.182 1 93.44 95 GLU A CA 1
ATOM 752 C C . GLU A 1 95 ? -19.25 7.527 -1.68 1 93.44 95 GLU A C 1
ATOM 754 O O . GLU A 1 95 ? -19.438 8.547 -1.022 1 93.44 95 GLU A O 1
ATOM 759 N N . GLU A 1 96 ? -18.062 7.109 -1.979 1 93.62 96 GLU A N 1
ATOM 760 C CA . GLU A 1 96 ? -16.875 7.859 -1.595 1 93.62 96 GLU A CA 1
ATOM 761 C C . GLU A 1 96 ? -16.875 9.25 -2.217 1 93.62 96 GLU A C 1
ATOM 763 O O . GLU A 1 96 ? -16.5 10.234 -1.561 1 93.62 96 GLU A O 1
ATOM 768 N N . ARG A 1 97 ? -17.25 9.32 -3.484 1 93.5 97 ARG A N 1
ATOM 769 C CA . ARG A 1 97 ? -17.297 10.602 -4.18 1 93.5 97 ARG A CA 1
ATOM 770 C C . ARG A 1 97 ? -18.312 11.531 -3.518 1 93.5 97 ARG A C 1
ATOM 772 O O . ARG A 1 97 ? -18.047 12.727 -3.367 1 93.5 97 ARG A O 1
ATOM 779 N N . ALA A 1 98 ? -19.438 11 -3.154 1 96.44 98 ALA A N 1
ATOM 780 C CA . ALA A 1 98 ? -20.453 11.789 -2.48 1 96.44 98 ALA A CA 1
ATOM 781 C C . ALA A 1 98 ? -19.938 12.352 -1.159 1 96.44 98 ALA A C 1
ATOM 783 O O . ALA A 1 98 ? -20.156 13.523 -0.843 1 96.44 98 ALA A O 1
ATOM 784 N N . VAL A 1 99 ? -19.25 11.484 -0.429 1 96.69 99 VAL A N 1
ATOM 785 C CA . VAL A 1 99 ? -18.688 11.914 0.848 1 96.69 99 VAL A CA 1
ATOM 786 C C . VAL A 1 99 ? -17.625 12.984 0.611 1 96.69 99 VAL A C 1
ATOM 788 O O . VAL A 1 99 ? -17.578 13.984 1.328 1 96.69 99 VAL A O 1
ATOM 791 N N . LYS A 1 100 ? -16.797 12.773 -0.323 1 95.75 100 LYS A N 1
ATOM 792 C CA . LYS A 1 100 ? -15.742 13.734 -0.653 1 95.75 100 LYS A CA 1
ATOM 793 C C . LYS A 1 100 ? -16.328 15.094 -1.019 1 95.75 100 LYS A C 1
ATOM 795 O O . LYS A 1 100 ? -15.852 16.125 -0.558 1 95.75 100 LYS A O 1
ATOM 800 N N . ASP A 1 101 ? -17.375 15.102 -1.809 1 96.19 101 ASP A N 1
ATOM 801 C CA . ASP A 1 101 ? -18.031 16.328 -2.217 1 96.19 101 ASP A CA 1
ATOM 802 C C . ASP A 1 101 ? -18.625 17.078 -1.013 1 96.19 101 ASP A C 1
ATOM 804 O O . ASP A 1 101 ? -18.547 18.297 -0.929 1 96.19 101 ASP A O 1
ATOM 808 N N . GLU A 1 102 ? -19.203 16.312 -0.166 1 97.25 102 GLU A N 1
ATOM 809 C CA . GLU A 1 102 ? -19.734 16.891 1.065 1 97.25 102 GLU A CA 1
ATOM 810 C C . GLU A 1 102 ? -18.625 17.562 1.881 1 97.25 102 GLU A C 1
ATOM 812 O O . GLU A 1 102 ? -18.797 18.688 2.348 1 97.25 102 GLU A O 1
ATOM 817 N N . LEU A 1 103 ? -17.562 16.906 1.986 1 97.12 103 LEU A N 1
ATOM 818 C CA . LEU A 1 103 ? -16.453 17.406 2.795 1 97.12 103 LEU A CA 1
ATOM 819 C C . LEU A 1 103 ? -15.797 18.609 2.135 1 97.12 103 LEU A C 1
ATOM 821 O O . LEU A 1 103 ? -15.352 19.531 2.82 1 97.12 103 LEU A O 1
ATOM 825 N N . LEU A 1 104 ? -15.719 18.594 0.826 1 96.19 104 LEU A N 1
ATOM 826 C CA . LEU A 1 104 ? -15.141 19.719 0.081 1 96.19 104 LEU A CA 1
ATOM 827 C C . LEU A 1 104 ? -16 20.969 0.225 1 96.19 104 LEU A C 1
ATOM 829 O O . LEU A 1 104 ? -15.484 22.078 0.189 1 96.19 104 LEU A O 1
ATOM 833 N N . SER A 1 105 ? -17.25 20.734 0.435 1 95.88 105 SER A N 1
ATOM 834 C CA . SER A 1 105 ? -18.203 21.844 0.518 1 95.88 105 SER A CA 1
ATOM 835 C C . SER A 1 105 ? -18.312 22.375 1.943 1 95.88 105 SER A C 1
ATOM 837 O O . SER A 1 105 ? -19.016 23.359 2.195 1 95.88 105 SER A O 1
ATOM 839 N N . GLU A 1 106 ? -17.562 21.812 2.832 1 95.62 106 GLU A N 1
ATOM 840 C CA . GLU A 1 106 ? -17.562 22.312 4.207 1 95.62 106 GLU A CA 1
ATOM 841 C C . GLU A 1 106 ? -17.078 23.75 4.281 1 95.62 106 GLU A C 1
ATOM 843 O O . GLU A 1 106 ? -16.203 24.156 3.514 1 95.62 106 GLU A O 1
ATOM 848 N N . LYS A 1 107 ? -17.578 24.516 5.277 1 96.19 107 LYS A N 1
ATOM 849 C CA . LYS A 1 107 ? -17.219 25.922 5.434 1 96.19 107 LYS A CA 1
ATOM 850 C C . LYS A 1 107 ? -15.727 26.078 5.727 1 96.19 107 LYS A C 1
ATOM 852 O O . LYS A 1 107 ? -15.156 25.297 6.488 1 96.19 107 LYS A O 1
ATOM 857 N N . PRO A 1 108 ? -15.125 27.031 5.145 1 94.81 108 PRO A N 1
ATOM 858 C CA . PRO A 1 108 ? -13.695 27.281 5.371 1 94.81 108 PRO A CA 1
ATOM 859 C C . PRO A 1 108 ? -13.359 27.484 6.844 1 94.81 108 PRO A C 1
ATOM 861 O O . PRO A 1 108 ? -12.281 27.078 7.297 1 94.81 108 PRO A O 1
ATOM 864 N N . GLU A 1 109 ? -14.258 28.031 7.594 1 95.19 109 GLU A N 1
ATOM 865 C CA . GLU A 1 109 ? -14.016 28.297 9.008 1 95.19 109 GLU A CA 1
ATOM 866 C C . GLU A 1 109 ? -13.844 27 9.797 1 95.19 109 GLU A C 1
ATOM 868 O O . GLU A 1 109 ? -13.055 26.938 10.734 1 95.19 109 GLU A O 1
ATOM 873 N N . VAL A 1 110 ? -14.609 26.047 9.414 1 95.56 110 VAL A N 1
ATOM 874 C CA . VAL A 1 110 ? -14.531 24.75 10.078 1 95.56 110 VAL A CA 1
ATOM 875 C C . VAL A 1 110 ? -13.188 24.094 9.781 1 95.56 110 VAL A C 1
ATOM 877 O O . VAL A 1 110 ? -12.539 23.562 10.688 1 95.56 110 VAL A O 1
ATOM 880 N N . LYS A 1 111 ? -12.773 24.156 8.57 1 96.25 111 LYS A N 1
ATOM 881 C CA . LYS A 1 111 ? -11.5 23.594 8.156 1 96.25 111 LYS A CA 1
ATOM 882 C C . LYS A 1 111 ? -10.336 24.297 8.844 1 96.25 111 LYS A C 1
ATOM 884 O O . LYS A 1 111 ? -9.391 23.656 9.297 1 96.25 111 LYS A O 1
ATOM 889 N N . GLN A 1 112 ? -10.422 25.578 8.938 1 95.12 112 GLN A N 1
ATOM 890 C CA . GLN A 1 112 ? -9.367 26.359 9.578 1 95.12 112 GLN A CA 1
ATOM 891 C C . GLN A 1 112 ? -9.281 26.062 11.062 1 95.12 112 GLN A C 1
ATOM 893 O O . GLN A 1 112 ? -8.188 25.969 11.625 1 95.12 112 GLN A O 1
ATOM 898 N N . LYS A 1 113 ? -10.43 25.969 11.68 1 94.75 113 LYS A N 1
ATOM 899 C CA . LYS A 1 113 ? -10.453 25.625 13.102 1 94.75 113 LYS A CA 1
ATOM 900 C C . LYS A 1 113 ? -9.82 24.266 13.352 1 94.75 113 LYS A C 1
ATOM 902 O O . LYS A 1 113 ? -9.039 24.094 14.289 1 94.75 113 LYS A O 1
ATOM 907 N N . TRP A 1 114 ? -10.219 23.312 12.539 1 95.38 114 TRP A N 1
ATOM 908 C CA . TRP A 1 114 ? -9.617 21.984 12.625 1 95.38 114 TRP A CA 1
ATOM 909 C C . TRP A 1 114 ? -8.102 22.062 12.477 1 95.38 114 TRP A C 1
ATOM 911 O O . TRP A 1 114 ? -7.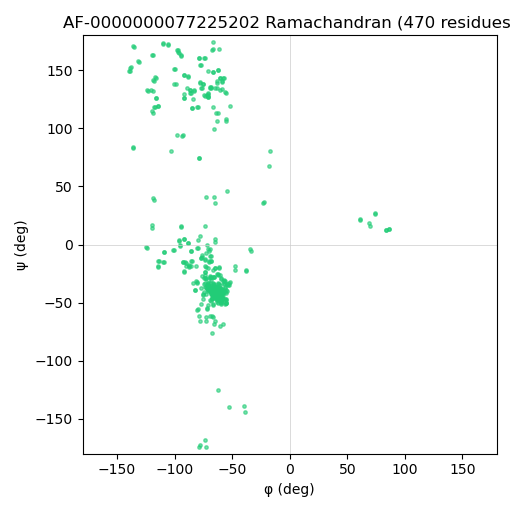363 21.484 13.273 1 95.38 114 TRP A O 1
ATOM 921 N N . ALA A 1 115 ? -7.684 22.75 11.422 1 96.81 115 ALA A N 1
ATOM 922 C CA . ALA A 1 115 ? -6.254 22.875 11.148 1 96.81 115 ALA A CA 1
ATOM 923 C C . ALA A 1 115 ? -5.531 23.531 12.32 1 96.81 115 ALA A C 1
ATOM 925 O O . ALA A 1 115 ? -4.438 23.109 12.695 1 96.81 115 ALA A O 1
ATOM 926 N N . SER A 1 116 ? -6.129 24.547 12.867 1 95.38 116 SER A N 1
ATOM 927 C CA . SER A 1 116 ? -5.539 25.25 14 1 95.38 116 SER A CA 1
ATOM 928 C C . SER A 1 116 ? -5.363 24.312 15.195 1 95.38 116 SER A C 1
ATOM 930 O O . SER A 1 116 ? -4.305 24.312 15.828 1 95.38 116 SER A O 1
ATOM 932 N N . ARG A 1 117 ? -6.34 23.578 15.453 1 93.88 117 ARG A N 1
ATOM 933 C CA . ARG A 1 117 ? -6.281 22.625 16.562 1 93.88 117 ARG A CA 1
ATOM 934 C C . ARG A 1 117 ? -5.199 21.578 16.328 1 93.88 117 ARG A C 1
ATOM 936 O O . ARG A 1 117 ? -4.469 21.219 17.266 1 93.88 117 ARG A O 1
ATOM 943 N N . LEU A 1 118 ? -5.188 21.094 15.148 1 95.88 118 LEU A N 1
ATOM 944 C CA . LEU A 1 118 ? -4.191 20.078 14.836 1 95.88 118 LEU A CA 1
ATOM 945 C C . LEU A 1 118 ? -2.781 20.641 14.922 1 95.88 118 LEU A C 1
ATOM 947 O O . LEU A 1 118 ? -1.87 19.984 15.43 1 95.88 118 LEU A O 1
ATOM 951 N N . LEU A 1 119 ? -2.605 21.859 14.445 1 97.31 119 LEU A N 1
ATOM 952 C CA . LEU A 1 119 ? -1.301 22.5 14.523 1 97.31 119 LEU A CA 1
ATOM 953 C C . LEU A 1 119 ? -0.878 22.703 15.969 1 97.31 119 LEU A C 1
ATOM 955 O O . LEU A 1 119 ? 0.309 22.625 16.297 1 97.31 119 LEU A O 1
ATOM 959 N N . ALA A 1 120 ? -1.847 23 16.781 1 95.38 120 ALA A N 1
ATOM 960 C CA . ALA A 1 120 ? -1.543 23.125 18.203 1 95.38 120 ALA A CA 1
ATOM 961 C C . ALA A 1 120 ? -1.018 21.812 18.781 1 95.38 120 ALA A C 1
ATOM 963 O O . ALA A 1 120 ? -0.082 21.812 19.578 1 95.38 120 ALA A O 1
ATOM 964 N N . LYS A 1 121 ? -1.575 20.703 18.391 1 94 121 LYS A N 1
ATOM 965 C CA . LYS A 1 121 ? -1.109 19.391 18.812 1 94 121 LYS A CA 1
ATOM 966 C C . LYS A 1 121 ? 0.295 19.109 18.281 1 94 121 LYS A C 1
ATOM 968 O O . LYS A 1 121 ? 1.148 18.609 19.016 1 94 121 LYS A O 1
ATOM 973 N N . LEU A 1 122 ? 0.474 19.484 17.062 1 96.62 122 LEU A N 1
ATOM 974 C CA . LEU A 1 122 ? 1.773 19.266 16.438 1 96.62 122 LEU A CA 1
ATOM 975 C C . LEU A 1 122 ? 2.863 20.047 17.156 1 96.62 122 LEU A C 1
ATOM 977 O O . LEU A 1 122 ? 3.969 19.547 17.359 1 96.62 122 LEU A O 1
ATOM 981 N N . ARG A 1 123 ? 2.559 21.234 17.484 1 96.62 123 ARG A N 1
ATOM 982 C CA . ARG A 1 123 ? 3.523 22.078 18.203 1 96.62 123 ARG A CA 1
ATOM 983 C C . ARG A 1 123 ? 4.016 21.391 19.469 1 96.62 123 ARG A C 1
ATOM 985 O O . ARG A 1 123 ? 5.207 21.438 19.781 1 96.62 123 ARG A O 1
ATOM 992 N N . LYS A 1 124 ? 3.109 20.75 20.125 1 95.69 124 LYS A N 1
ATOM 993 C CA . LYS A 1 124 ? 3.459 20.078 21.375 1 95.69 124 LYS A CA 1
ATOM 994 C C . LYS A 1 124 ? 4.367 18.875 21.109 1 95.69 124 LYS A C 1
ATOM 996 O O . LYS A 1 124 ? 5.164 18.5 21.969 1 95.69 124 LYS A O 1
ATOM 1001 N N . ASP A 1 125 ? 4.254 18.312 19.969 1 97.06 125 ASP A N 1
ATOM 1002 C CA . ASP A 1 125 ? 4.992 17.094 19.672 1 97.06 125 ASP A CA 1
ATOM 1003 C C . ASP A 1 125 ? 6.324 17.406 19 1 97.06 125 ASP A C 1
ATOM 1005 O O . ASP A 1 125 ? 7.168 16.516 18.844 1 97.06 125 ASP A O 1
ATOM 1009 N N . ILE A 1 126 ? 6.461 18.578 18.547 1 97.94 126 ILE A N 1
ATOM 1010 C CA . ILE A 1 126 ? 7.746 19.016 18.016 1 97.94 126 ILE A CA 1
ATOM 1011 C C . ILE A 1 126 ? 8.609 19.562 19.156 1 97.94 126 ILE A C 1
ATOM 1013 O O . ILE A 1 126 ? 8.148 20.359 19.969 1 97.94 126 ILE A O 1
ATOM 1017 N N . ARG A 1 127 ? 9.797 19.141 19.188 1 97.69 127 ARG A N 1
ATOM 1018 C CA . ARG A 1 127 ? 10.695 19.656 20.219 1 97.69 127 ARG A CA 1
ATOM 1019 C C . ARG A 1 127 ? 10.82 21.172 20.125 1 97.69 127 ARG A C 1
ATOM 1021 O O . ARG A 1 127 ? 10.898 21.734 19.031 1 97.69 127 ARG A O 1
ATOM 1028 N N . PRO A 1 128 ? 10.852 21.859 21.25 1 97 128 PRO A N 1
ATOM 1029 C CA . PRO A 1 128 ? 10.828 23.312 21.297 1 97 128 PRO A CA 1
ATOM 1030 C C . PRO A 1 128 ? 11.953 23.953 20.484 1 97 128 PRO A C 1
ATOM 1032 O O . PRO A 1 128 ? 11.75 24.969 19.828 1 97 128 PRO A O 1
ATOM 1035 N N . GLU A 1 129 ? 13.125 23.375 20.469 1 96.88 129 GLU A N 1
ATOM 1036 C CA . GLU A 1 129 ? 14.289 23.953 19.812 1 96.88 129 GLU A CA 1
ATOM 1037 C C . GLU A 1 129 ? 14.117 23.969 18.297 1 96.88 129 GLU A C 1
ATOM 1039 O O . GLU A 1 129 ? 14.828 24.688 17.594 1 96.88 129 GLU A O 1
ATOM 1044 N N . PHE A 1 130 ? 13.117 23.203 17.844 1 97.75 130 PHE A N 1
ATOM 1045 C CA . PHE A 1 130 ? 12.984 23.078 16.391 1 97.75 130 PHE A CA 1
ATOM 1046 C C . PHE A 1 130 ? 11.75 23.812 15.906 1 97.75 130 PHE A C 1
ATOM 1048 O O . PHE A 1 130 ? 11.508 23.891 14.695 1 97.75 130 PHE A O 1
ATOM 1055 N N . ARG A 1 131 ? 10.93 24.328 16.75 1 97.69 131 ARG A N 1
ATOM 1056 C CA . ARG A 1 131 ? 9.641 24.906 16.375 1 97.69 131 ARG A CA 1
ATOM 1057 C C . ARG A 1 131 ? 9.836 26.125 15.461 1 97.69 131 ARG A C 1
ATOM 1059 O O . ARG A 1 131 ? 9.133 26.266 14.461 1 97.69 131 ARG A O 1
ATOM 1066 N N . GLU A 1 132 ? 10.773 26.953 15.844 1 97.12 132 GLU A N 1
ATOM 1067 C CA . GLU A 1 132 ? 11.031 28.109 15.016 1 97.12 132 GLU A CA 1
ATOM 1068 C C . GLU A 1 132 ? 11.555 27.703 13.641 1 97.12 132 GLU A C 1
ATOM 1070 O O . GLU A 1 132 ? 11.125 28.25 12.617 1 97.12 132 GLU A O 1
ATOM 1075 N N . ASP A 1 133 ? 12.5 26.812 13.648 1 97.38 133 ASP A N 1
ATOM 1076 C CA . ASP A 1 133 ? 13.031 26.312 12.383 1 97.38 133 ASP A CA 1
ATOM 1077 C C . ASP A 1 133 ? 11.93 25.719 11.508 1 97.38 133 ASP A C 1
ATOM 1079 O O . ASP A 1 133 ? 11.93 25.906 10.289 1 97.38 133 ASP A O 1
ATOM 1083 N N . PHE A 1 134 ? 11.055 25.031 12.125 1 98.31 134 PHE A N 1
ATOM 1084 C CA . PHE A 1 134 ? 9.945 24.438 11.391 1 98.31 134 PHE A CA 1
ATOM 1085 C C . PHE A 1 134 ? 9.125 25.516 10.695 1 98.31 134 PHE A C 1
ATOM 1087 O O . PHE A 1 134 ? 8.844 25.422 9.492 1 98.31 134 PHE A O 1
ATOM 1094 N N . VAL A 1 135 ? 8.758 26.531 11.43 1 98.06 135 VAL A N 1
ATOM 1095 C CA . VAL A 1 135 ? 7.98 27.625 10.867 1 98.06 135 VAL A CA 1
ATOM 1096 C C . VAL A 1 135 ? 8.742 28.266 9.711 1 98.06 135 VAL A C 1
ATOM 1098 O O . VAL A 1 135 ? 8.188 28.453 8.625 1 98.06 135 VAL A O 1
ATOM 1101 N N . LEU A 1 136 ? 10.016 28.531 9.891 1 98.25 136 LEU A N 1
ATOM 1102 C CA . LEU A 1 136 ? 10.828 29.219 8.883 1 98.25 136 LEU A CA 1
ATOM 1103 C C . LEU A 1 136 ? 10.969 28.359 7.629 1 98.25 136 LEU A C 1
ATOM 1105 O O . LEU A 1 136 ? 10.938 28.875 6.512 1 98.25 136 LEU A O 1
ATOM 1109 N N . THR A 1 137 ? 11.07 27.094 7.773 1 97.56 137 THR A N 1
ATOM 1110 C CA . THR A 1 137 ? 11.266 26.203 6.625 1 97.56 137 THR A CA 1
ATOM 1111 C C . THR A 1 137 ? 9.961 26.031 5.855 1 97.56 137 THR A C 1
ATOM 1113 O O . THR A 1 137 ? 9.945 26.078 4.625 1 97.56 137 THR A O 1
ATOM 1116 N N . VAL A 1 138 ? 8.906 25.859 6.57 1 97.19 138 VAL A N 1
ATOM 1117 C CA . VAL A 1 138 ? 7.609 25.656 5.934 1 97.19 138 VAL A CA 1
ATOM 1118 C C . VAL A 1 138 ? 7.191 26.938 5.199 1 97.19 138 VAL A C 1
ATOM 1120 O O . VAL A 1 138 ? 6.57 26.859 4.141 1 97.19 138 VAL A O 1
ATOM 1123 N N . THR A 1 139 ? 7.555 28.078 5.723 1 96.25 139 THR A N 1
ATOM 1124 C CA . THR A 1 139 ? 7.172 29.359 5.125 1 96.25 139 THR A CA 1
ATOM 1125 C C . THR A 1 139 ? 8.164 29.766 4.039 1 96.25 139 THR A C 1
ATOM 1127 O O . THR A 1 139 ? 7.98 30.797 3.381 1 96.25 139 THR A O 1
ATOM 1130 N N . GLY A 1 140 ? 9.227 29.062 3.838 1 95.75 140 GLY A N 1
ATOM 1131 C CA . GLY A 1 140 ? 10.18 29.328 2.77 1 95.75 140 GLY A CA 1
ATOM 1132 C C . GLY A 1 140 ? 11.234 30.344 3.145 1 95.75 140 GLY A C 1
ATOM 1133 O O . GLY A 1 140 ? 11.969 30.828 2.281 1 95.75 140 GLY A O 1
ATOM 1134 N N . LYS A 1 141 ? 11.367 30.672 4.359 1 96.88 141 LYS A N 1
ATOM 1135 C CA . LYS A 1 141 ? 12.305 31.688 4.82 1 96.88 141 LYS A CA 1
ATOM 1136 C C . LYS A 1 141 ? 13.656 31.078 5.168 1 96.88 141 LYS A C 1
ATOM 1138 O O . LYS A 1 141 ? 14.641 31.781 5.355 1 96.88 141 LYS A O 1
ATOM 1143 N N . LYS A 1 142 ? 13.688 29.781 5.305 1 96.94 142 LYS A N 1
ATOM 1144 C CA . LYS A 1 142 ? 14.898 29.016 5.578 1 96.94 142 LYS A CA 1
ATOM 1145 C C . LYS A 1 142 ? 14.922 27.719 4.781 1 96.94 142 LYS A C 1
ATOM 1147 O O . LYS A 1 142 ? 13.867 27.156 4.48 1 96.94 142 LYS A O 1
ATOM 1152 N N . ALA A 1 143 ? 16.109 27.312 4.457 1 96.31 143 ALA A N 1
ATOM 1153 C CA . ALA A 1 143 ? 16.234 26.016 3.807 1 96.31 143 ALA A CA 1
ATOM 1154 C C . ALA A 1 143 ? 15.836 24.891 4.758 1 96.31 143 ALA A C 1
ATOM 1156 O O . ALA A 1 143 ? 16.094 24.969 5.965 1 96.31 143 ALA A O 1
ATOM 1157 N N . PRO A 1 144 ? 15.305 23.859 4.172 1 94.94 144 PRO A N 1
ATOM 1158 C CA . PRO A 1 144 ? 14.852 22.766 5.027 1 94.94 144 PRO A CA 1
ATOM 1159 C C . PRO A 1 144 ? 15.984 22.156 5.859 1 94.94 144 PRO A C 1
ATOM 1161 O O . PRO A 1 144 ? 17.094 21.969 5.352 1 94.94 144 PRO A O 1
ATOM 1164 N N . CYS A 1 145 ? 15.711 21.984 7.062 1 96.56 145 CYS A N 1
ATOM 1165 C CA . CYS A 1 145 ? 16.578 21.312 8.008 1 96.56 145 CYS A CA 1
ATOM 1166 C C . CYS A 1 145 ? 15.789 20.328 8.867 1 96.56 145 CYS A C 1
ATOM 1168 O O . CYS A 1 145 ? 14.562 20.297 8.82 1 96.56 145 CYS A O 1
ATOM 1170 N N . CYS A 1 146 ? 16.453 19.547 9.586 1 97.5 146 CYS A N 1
ATOM 1171 C CA . CYS A 1 146 ? 15.797 18.547 10.406 1 97.5 146 CYS A CA 1
ATOM 1172 C C . CYS A 1 146 ? 14.922 19.188 11.469 1 97.5 146 CYS A C 1
ATOM 1174 O O . CYS A 1 146 ? 15.312 20.188 12.078 1 97.5 146 CYS A O 1
ATOM 1176 N N . VAL A 1 147 ? 13.734 18.688 11.617 1 98.12 147 VAL A N 1
ATOM 1177 C CA . VAL A 1 147 ? 12.789 18.984 12.695 1 98.12 147 VAL A CA 1
ATOM 1178 C C . VAL A 1 147 ? 12.469 17.719 13.477 1 98.12 147 VAL A C 1
ATOM 1180 O O . VAL A 1 147 ? 11.82 16.812 12.953 1 98.12 147 VAL A O 1
ATOM 1183 N N . LEU A 1 148 ? 12.898 17.688 14.742 1 98.12 148 LEU A N 1
ATOM 1184 C CA . LEU A 1 148 ? 12.75 16.453 15.508 1 98.12 148 LEU A CA 1
ATOM 1185 C C . LEU A 1 148 ? 11.516 16.516 16.406 1 98.12 148 LEU A C 1
ATOM 1187 O O . LEU A 1 148 ? 11.227 17.547 17 1 98.12 148 LEU A O 1
ATOM 1191 N N . SER A 1 149 ? 10.797 15.414 16.453 1 98.38 149 SER A N 1
ATOM 1192 C CA . SER A 1 149 ? 9.625 15.273 17.312 1 98.38 149 SER A CA 1
ATOM 1193 C C . SER A 1 149 ? 9.984 14.578 18.625 1 98.38 149 SER A C 1
ATOM 1195 O O . SER A 1 149 ? 11.078 14.016 18.75 1 98.38 149 SER A O 1
ATOM 1197 N N . ASN A 1 150 ? 9.062 14.695 19.578 1 97.69 150 ASN A N 1
ATOM 1198 C CA . ASN A 1 150 ? 9.188 13.938 20.812 1 97.69 150 ASN A CA 1
ATOM 1199 C C . ASN A 1 150 ? 8.938 12.453 20.594 1 97.69 150 ASN A C 1
ATOM 1201 O O . ASN A 1 150 ? 7.973 12.07 19.922 1 97.69 150 ASN A O 1
ATOM 1205 N N . PRO A 1 151 ? 9.852 11.578 21.078 1 97.19 151 PRO A N 1
ATOM 1206 C CA . PRO A 1 151 ? 9.641 10.133 20.922 1 97.19 151 PRO A CA 1
ATOM 1207 C C . PRO A 1 151 ? 8.562 9.594 21.859 1 97.19 151 PRO A C 1
ATOM 1209 O O . PRO A 1 151 ? 8.188 10.258 22.828 1 97.19 151 PRO A O 1
ATOM 1212 N N . ASP A 1 152 ? 8.078 8.461 21.5 1 96.31 152 ASP A N 1
ATOM 1213 C CA . ASP A 1 152 ? 7.211 7.746 22.422 1 96.31 152 ASP A CA 1
ATOM 1214 C C . ASP A 1 152 ? 8.031 7.035 23.5 1 96.31 152 ASP A C 1
ATOM 1216 O O . ASP A 1 152 ? 9.234 7.262 23.625 1 96.31 152 ASP A O 1
ATOM 1220 N N . GLN A 1 153 ? 7.391 6.219 24.375 1 96.31 153 GLN A N 1
ATOM 1221 C CA . GLN A 1 153 ? 8.039 5.551 25.484 1 96.31 153 GLN A CA 1
ATOM 1222 C C . GLN A 1 153 ? 9.133 4.605 25 1 96.31 153 GLN A C 1
ATOM 1224 O O . GLN A 1 153 ? 10.125 4.379 25.703 1 96.31 153 GLN A O 1
ATOM 1229 N N . LYS A 1 154 ? 8.992 4.137 23.797 1 95.88 154 LYS A N 1
ATOM 1230 C CA . LYS A 1 154 ? 9.953 3.189 23.234 1 95.88 154 LYS A CA 1
ATOM 1231 C C . LYS A 1 154 ? 10.992 3.906 22.391 1 95.88 154 LYS A C 1
ATOM 1233 O O . LYS A 1 154 ? 11.812 3.264 21.734 1 95.88 154 LYS A O 1
ATOM 1238 N N . GLY A 1 155 ? 10.906 5.25 22.359 1 96.06 155 GLY A N 1
ATOM 1239 C CA . GLY A 1 155 ? 11.883 6.02 21.594 1 96.06 155 GLY A CA 1
ATOM 1240 C C . GLY A 1 155 ? 11.539 6.125 20.125 1 96.06 155 GLY A C 1
ATOM 1241 O O . GLY A 1 155 ? 12.375 6.539 19.312 1 96.06 155 GLY A O 1
ATOM 1242 N N . LYS A 1 156 ? 10.336 5.766 19.766 1 96.44 156 LYS A N 1
ATOM 1243 C CA . LYS A 1 156 ? 9.914 5.73 18.375 1 96.44 156 LYS A CA 1
ATOM 1244 C C . LYS A 1 156 ? 8.977 6.895 18.047 1 96.44 156 LYS A C 1
ATOM 1246 O O . LYS A 1 156 ? 8.641 7.688 18.922 1 96.44 156 LYS A O 1
ATOM 1251 N N . MET A 1 157 ? 8.672 7.039 16.781 1 97.38 157 MET A N 1
ATOM 1252 C CA . MET A 1 157 ? 7.766 8.078 16.297 1 97.38 157 MET A CA 1
ATOM 1253 C C . MET A 1 157 ? 6.422 8.008 17 1 97.38 157 MET A C 1
ATOM 1255 O O . MET A 1 157 ? 5.844 6.926 17.141 1 97.38 157 MET A O 1
ATOM 1259 N N . ARG A 1 158 ? 5.961 9.062 17.484 1 97.12 158 ARG A N 1
ATOM 1260 C CA . ARG A 1 158 ? 4.672 9.133 18.172 1 97.12 158 ARG A CA 1
ATOM 1261 C C . ARG A 1 158 ? 3.525 9.164 17.156 1 97.12 158 ARG A C 1
ATOM 1263 O O . ARG A 1 158 ? 3.73 9.461 15.984 1 97.12 158 ARG A O 1
ATOM 1270 N N . ARG A 1 159 ? 2.355 8.812 17.672 1 95.81 159 ARG A N 1
ATOM 1271 C CA . ARG A 1 159 ? 1.104 8.883 16.938 1 95.81 159 ARG A CA 1
ATOM 1272 C C . ARG A 1 159 ? 0.14 9.875 17.562 1 95.81 159 ARG A C 1
ATOM 1274 O O . ARG A 1 159 ? 0.158 10.078 18.781 1 95.81 159 ARG A O 1
ATOM 1281 N N . ILE A 1 160 ? -0.611 10.578 16.75 1 94 160 ILE A N 1
ATOM 1282 C CA . ILE A 1 160 ? -1.542 11.562 17.281 1 94 160 ILE A CA 1
ATOM 1283 C C . ILE A 1 160 ? -2.918 11.375 16.656 1 94 160 ILE A C 1
ATOM 1285 O O . ILE A 1 160 ? -3.037 10.766 15.586 1 94 160 ILE A O 1
ATOM 1289 N N . ASP A 1 161 ? -3.9 11.852 17.359 1 93.44 161 ASP A N 1
ATOM 1290 C CA . ASP A 1 161 ? -5.266 11.898 16.844 1 93.44 161 ASP A CA 1
ATOM 1291 C C . ASP A 1 161 ? -5.496 13.148 16 1 93.44 161 ASP A C 1
ATOM 1293 O O . ASP A 1 161 ? -5.34 14.266 16.5 1 93.44 161 ASP A O 1
ATOM 1297 N N . CYS A 1 162 ? -5.801 12.945 14.711 1 95.38 162 CYS A N 1
ATOM 1298 C CA . CYS A 1 162 ? -5.945 14.078 13.805 1 95.38 162 CYS A CA 1
ATOM 1299 C C . CYS A 1 162 ? -7.371 14.617 13.828 1 95.38 162 CYS A C 1
ATOM 1301 O O . CYS A 1 162 ? -7.633 15.711 13.336 1 95.38 162 CYS A O 1
ATOM 1303 N N . LEU A 1 163 ? -8.117 13.734 14.32 1 92.25 163 LEU A N 1
ATOM 1304 C CA . LEU A 1 163 ? -9.516 14.141 14.445 1 92.25 163 LEU A CA 1
ATOM 1305 C C . LEU A 1 163 ? -9.961 14.109 15.898 1 92.25 163 LEU A C 1
ATOM 1307 O O . LEU A 1 163 ? -9.164 13.789 16.797 1 92.25 163 LEU A O 1
ATOM 1311 N N . ARG A 1 164 ? -11.172 14.805 16.359 1 76.62 164 ARG A N 1
ATOM 1312 C CA . ARG A 1 164 ? -11.703 14.758 17.719 1 76.62 164 ARG A CA 1
ATOM 1313 C C . ARG A 1 164 ? -12.477 13.461 17.953 1 76.62 164 ARG A C 1
ATOM 1315 O O . ARG A 1 164 ? -13.406 13.148 17.203 1 76.62 164 ARG A O 1
ATOM 1322 N N . GLN A 1 165 ? -11.984 12.656 18.922 1 68 165 GLN A N 1
ATOM 1323 C CA . GLN A 1 165 ? -12.68 11.445 19.344 1 68 165 GLN A CA 1
ATOM 1324 C C . GLN A 1 165 ? -12.641 10.375 18.266 1 68 165 GLN A C 1
ATOM 1326 O O . GLN A 1 165 ? -13.57 9.578 18.141 1 68 165 GLN A O 1
ATOM 1331 N N . ALA A 1 166 ? -11.688 10.656 17.328 1 62.97 166 ALA A N 1
ATOM 1332 C CA . ALA A 1 166 ? -11.594 9.586 16.344 1 62.97 166 ALA A CA 1
ATOM 1333 C C . ALA A 1 166 ? -10.82 8.398 16.891 1 62.97 166 ALA A C 1
ATOM 1335 O O . ALA A 1 166 ? -9.992 8.555 17.797 1 62.97 166 ALA A O 1
ATOM 1336 N N . ASP A 1 167 ? -11.266 7.238 16.609 1 69.5 167 ASP A N 1
ATOM 1337 C CA . ASP A 1 167 ? -10.719 5.98 17.109 1 69.5 167 ASP A CA 1
ATOM 1338 C C . ASP A 1 167 ? -9.344 5.699 16.516 1 69.5 167 ASP A C 1
ATOM 1340 O O . ASP A 1 167 ? -8.57 4.906 17.062 1 69.5 167 ASP A O 1
ATOM 1344 N N . LYS A 1 168 ? -8.891 6.496 15.469 1 88.62 168 LYS A N 1
ATOM 1345 C CA . LYS A 1 168 ? -7.633 6.062 14.867 1 88.62 168 LYS A CA 1
ATOM 1346 C C . LYS A 1 168 ? -6.559 7.137 15.008 1 88.62 168 LYS A C 1
ATOM 1348 O O . LYS A 1 168 ? -6.832 8.328 14.836 1 88.62 168 LYS A O 1
ATOM 1353 N N . VAL A 1 169 ? -5.418 6.719 15.438 1 93.62 169 VAL A N 1
ATOM 1354 C CA . VAL A 1 169 ? -4.289 7.637 15.555 1 93.62 169 VAL A CA 1
ATOM 1355 C C . VAL A 1 169 ? -3.363 7.469 14.352 1 93.62 169 VAL A C 1
ATOM 1357 O O . VAL A 1 169 ? -3.387 6.434 13.68 1 93.62 169 VAL A O 1
ATOM 1360 N N . TRP A 1 170 ? -2.699 8.562 14.023 1 96.81 170 TRP A N 1
ATOM 1361 C CA . TRP A 1 170 ? -1.8 8.586 12.875 1 96.81 170 TRP A CA 1
ATOM 1362 C C . TRP A 1 170 ? -0.368 8.875 13.312 1 96.81 170 TRP A C 1
ATOM 1364 O O . TRP A 1 170 ? -0.138 9.68 14.219 1 96.81 170 TRP A O 1
ATOM 1374 N N . ARG A 1 171 ? 0.584 8.18 12.656 1 97.62 171 ARG A N 1
ATOM 1375 C CA . ARG A 1 171 ? 1.981 8.547 12.867 1 97.62 171 ARG A CA 1
ATOM 1376 C C . ARG A 1 171 ? 2.225 10.008 12.516 1 97.62 171 ARG A C 1
ATOM 1378 O O . ARG A 1 171 ? 1.687 10.508 11.523 1 97.62 171 ARG A O 1
ATOM 1385 N N . LEU A 1 172 ? 3.072 10.617 13.273 1 98.12 172 LEU A N 1
ATOM 1386 C CA . LEU A 1 172 ? 3.318 12.047 13.117 1 98.12 172 LEU A CA 1
ATOM 1387 C C . LEU A 1 172 ? 3.922 12.352 11.758 1 98.12 172 LEU A C 1
ATOM 1389 O O . LEU A 1 172 ? 3.576 13.359 11.133 1 98.12 172 LEU A O 1
ATOM 1393 N N . ASP A 1 173 ? 4.84 11.594 11.32 1 98 173 ASP A N 1
ATOM 1394 C CA . ASP A 1 173 ? 5.484 11.867 10.039 1 98 173 ASP A CA 1
ATOM 1395 C C . ASP A 1 173 ? 4.492 11.742 8.883 1 98 173 ASP A C 1
ATOM 1397 O O . ASP A 1 173 ? 4.559 12.5 7.914 1 98 173 ASP A O 1
ATOM 1401 N N . LEU A 1 174 ? 3.572 10.805 8.969 1 98.25 174 LEU A N 1
ATOM 1402 C CA . LEU A 1 174 ? 2.5 10.719 7.984 1 98.25 174 LEU A CA 1
ATOM 1403 C C . LEU A 1 174 ? 1.665 12 7.98 1 98.25 174 LEU A C 1
ATOM 1405 O O . LEU A 1 174 ? 1.359 12.539 6.918 1 98.25 174 LEU A O 1
ATOM 1409 N N . VAL A 1 175 ? 1.339 12.445 9.18 1 98.25 175 VAL A N 1
ATOM 1410 C CA . VAL A 1 175 ? 0.509 13.633 9.336 1 98.25 175 VAL A CA 1
ATOM 1411 C C . VAL A 1 175 ? 1.201 14.836 8.688 1 98.25 175 VAL A C 1
ATOM 1413 O O . VAL A 1 175 ? 0.572 15.602 7.957 1 98.25 175 VAL A O 1
ATOM 1416 N N . MET A 1 176 ? 2.465 14.969 8.891 1 98.56 176 MET A N 1
ATOM 1417 C CA . MET A 1 176 ? 3.23 16.094 8.367 1 98.56 176 MET A CA 1
ATOM 1418 C C . MET A 1 176 ? 3.217 16.109 6.848 1 98.56 176 MET A C 1
ATOM 1420 O O . MET A 1 176 ? 3.041 17.156 6.227 1 98.56 176 MET A O 1
ATOM 1424 N N . VAL A 1 177 ? 3.369 14.93 6.266 1 98.12 177 VAL A N 1
ATOM 1425 C CA . VAL A 1 177 ? 3.389 14.828 4.809 1 98.12 177 VAL A CA 1
ATOM 1426 C C . VAL A 1 177 ? 2.008 15.156 4.246 1 98.12 177 VAL A C 1
ATOM 1428 O O . VAL A 1 177 ? 1.893 15.859 3.238 1 98.12 177 VAL A O 1
ATOM 1431 N N . ILE A 1 178 ? 0.99 14.688 4.844 1 98.19 178 ILE A N 1
ATOM 1432 C CA . ILE A 1 178 ? -0.369 14.945 4.387 1 98.19 178 ILE A CA 1
ATOM 1433 C C . ILE A 1 178 ? -0.68 16.438 4.512 1 98.19 178 ILE A C 1
ATOM 1435 O O . ILE A 1 178 ? -1.22 17.047 3.584 1 98.19 178 ILE A O 1
ATOM 1439 N N . LEU A 1 179 ? -0.294 17.062 5.586 1 98.5 179 LEU A N 1
ATOM 1440 C CA . LEU A 1 179 ? -0.632 18.453 5.859 1 98.5 179 LEU A CA 1
ATOM 1441 C C . LEU A 1 179 ? 0.128 19.391 4.926 1 98.5 179 LEU A C 1
ATOM 1443 O O . LEU A 1 179 ? -0.428 20.375 4.445 1 98.5 179 LEU A O 1
ATOM 1447 N N . PHE A 1 180 ? 1.386 19.062 4.691 1 98.12 180 PHE A N 1
ATOM 1448 C CA . PHE A 1 180 ? 2.215 20.109 4.105 1 98.12 180 PHE A CA 1
ATOM 1449 C C . PHE A 1 180 ? 2.637 19.734 2.691 1 98.12 180 PHE A C 1
ATOM 1451 O O . PHE A 1 180 ? 3.111 20.578 1.935 1 98.12 180 PHE A O 1
ATOM 1458 N N . LYS A 1 181 ? 2.475 18.484 2.281 1 96.25 181 LYS A N 1
ATOM 1459 C CA . LYS A 1 181 ? 2.785 18.078 0.91 1 96.25 181 LYS A CA 1
ATOM 1460 C C . LYS A 1 181 ? 1.524 17.656 0.16 1 96.25 181 LYS A C 1
ATOM 1462 O O . LYS A 1 181 ? 1.532 17.562 -1.067 1 96.25 181 LYS A O 1
ATOM 1467 N N . GLY A 1 182 ? 0.526 17.359 0.838 1 96.44 182 GLY A N 1
ATOM 1468 C CA . GLY A 1 182 ? -0.745 17.047 0.203 1 96.44 182 GLY A CA 1
ATOM 1469 C C . GLY A 1 182 ? -0.758 15.688 -0.467 1 96.44 182 GLY A C 1
ATOM 1470 O O . GLY A 1 182 ? -1.448 15.492 -1.469 1 96.44 182 GLY A O 1
ATOM 1471 N N . ILE A 1 183 ? 0.054 14.758 0.008 1 96.12 183 ILE A N 1
ATOM 1472 C CA . ILE A 1 183 ? 0.084 13.398 -0.528 1 96.12 183 ILE A CA 1
ATOM 1473 C C . ILE A 1 183 ? -0.978 12.547 0.163 1 96.12 183 ILE A C 1
ATOM 1475 O O . ILE A 1 183 ? -1.063 12.531 1.393 1 96.12 183 ILE A O 1
ATOM 1479 N N . PRO A 1 184 ? -1.775 11.844 -0.622 1 96.5 184 PRO A N 1
ATOM 1480 C CA . PRO A 1 184 ? -2.881 11.086 -0.035 1 96.5 184 PRO A CA 1
ATOM 1481 C C . PRO A 1 184 ? -2.424 9.766 0.585 1 96.5 184 PRO A C 1
ATOM 1483 O O . PRO A 1 184 ? -2.764 8.688 0.082 1 96.5 184 PRO A O 1
ATOM 1486 N N . LEU A 1 185 ? -1.816 9.852 1.684 1 97.31 185 LEU A N 1
ATOM 1487 C CA . LEU A 1 185 ? -1.348 8.68 2.42 1 97.31 185 LEU A CA 1
ATOM 1488 C C . LEU A 1 185 ? -2.428 8.164 3.365 1 97.31 185 LEU A C 1
ATOM 1490 O O . LEU A 1 185 ? -3.205 8.945 3.912 1 97.31 185 LEU A O 1
ATOM 1494 N N . GLU A 1 186 ? -2.416 6.867 3.475 1 94.25 186 GLU A N 1
ATOM 1495 C CA . GLU A 1 186 ? -3.238 6.227 4.5 1 94.25 186 GLU A CA 1
ATOM 1496 C C . GLU A 1 186 ? -2.414 5.902 5.742 1 94.25 186 GLU A C 1
ATOM 1498 O O . GLU A 1 186 ? -1.184 5.977 5.715 1 94.25 186 GLU A O 1
ATOM 1503 N N . SER A 1 187 ? -3.102 5.551 6.867 1 93.19 187 SER A N 1
ATOM 1504 C CA . SER A 1 187 ? -2.422 5.309 8.133 1 93.19 187 SER A CA 1
ATOM 1505 C C . SER A 1 187 ? -1.502 4.098 8.047 1 93.19 187 SER A C 1
ATOM 1507 O O . SER A 1 187 ? -0.577 3.953 8.852 1 93.19 187 SER A O 1
ATOM 1509 N N . THR A 1 188 ? -1.745 3.213 7.062 1 90.5 188 THR A N 1
ATOM 1510 C CA . THR A 1 188 ? -0.968 1.986 6.91 1 90.5 188 THR A CA 1
ATOM 1511 C C . THR A 1 188 ? 0.214 2.209 5.973 1 90.5 188 THR A C 1
ATOM 1513 O O . THR A 1 188 ? 1.003 1.292 5.734 1 90.5 188 THR A O 1
ATOM 1516 N N . ASP A 1 189 ? 0.394 3.428 5.551 1 93.81 189 ASP A N 1
ATOM 1517 C CA . ASP A 1 189 ? 1.411 3.691 4.539 1 93.81 189 ASP A CA 1
ATOM 1518 C C . ASP A 1 189 ? 2.732 4.109 5.18 1 93.81 189 ASP A C 1
ATOM 1520 O O . ASP A 1 189 ? 3.617 4.641 4.504 1 93.81 189 ASP A O 1
ATOM 1524 N N . GLY A 1 190 ? 2.881 3.887 6.426 1 93.12 190 GLY A N 1
ATOM 1525 C CA . GLY A 1 190 ? 4.105 4.266 7.113 1 93.12 190 GLY A CA 1
ATOM 1526 C C . GLY A 1 190 ? 5.348 3.645 6.504 1 93.12 190 GLY A C 1
ATOM 1527 O O . GLY A 1 190 ? 6.41 4.273 6.473 1 93.12 190 GLY A O 1
ATOM 1528 N N . GLU A 1 191 ? 5.211 2.455 5.996 1 87.44 191 GLU A N 1
ATOM 1529 C CA . GLU A 1 191 ? 6.359 1.732 5.453 1 87.44 191 GLU A CA 1
ATOM 1530 C C . GLU A 1 191 ? 6.793 2.314 4.113 1 87.44 191 GLU A C 1
ATOM 1532 O O . GLU A 1 191 ? 7.898 2.037 3.639 1 87.44 191 GLU A O 1
ATOM 1537 N N . ARG A 1 192 ? 5.965 3.148 3.557 1 91.5 192 ARG A N 1
ATOM 1538 C CA . ARG A 1 192 ? 6.273 3.752 2.266 1 91.5 192 ARG A CA 1
ATOM 1539 C C . ARG A 1 192 ? 7.133 5 2.436 1 91.5 192 ARG A C 1
ATOM 1541 O O . ARG A 1 192 ? 7.688 5.516 1.464 1 91.5 192 ARG A O 1
ATOM 1548 N N . LEU A 1 193 ? 7.195 5.469 3.625 1 94.88 193 LEU A N 1
ATOM 1549 C CA . LEU A 1 193 ? 7.949 6.695 3.857 1 94.88 193 LEU A CA 1
ATOM 1550 C C . LEU A 1 193 ? 9.453 6.422 3.848 1 94.88 193 LEU A C 1
ATOM 1552 O O . LEU A 1 193 ? 9.906 5.406 4.383 1 94.88 193 LEU A O 1
ATOM 1556 N N . VAL A 1 194 ? 10.141 7.312 3.146 1 92.75 194 VAL A N 1
ATOM 1557 C CA . VAL A 1 194 ? 11.594 7.258 3.096 1 92.75 194 VAL A CA 1
ATOM 1558 C C . VAL A 1 194 ? 12.188 8.586 3.559 1 92.75 194 VAL A C 1
ATOM 1560 O O . VAL A 1 194 ? 11.734 9.656 3.135 1 92.75 194 VAL A O 1
ATOM 1563 N N . LYS A 1 195 ? 13.141 8.461 4.414 1 94 195 LYS A N 1
ATOM 1564 C CA . LYS A 1 195 ? 13.773 9.664 4.949 1 94 195 LYS A CA 1
ATOM 1565 C C . LYS A 1 195 ? 14.984 10.062 4.117 1 94 195 LYS A C 1
ATOM 1567 O O . LYS A 1 195 ? 15.688 9.203 3.574 1 94 195 LYS A O 1
ATOM 1572 N N . SER A 1 196 ? 15.18 11.359 4.035 1 92.75 196 SER A N 1
ATOM 1573 C CA . SER A 1 196 ? 16.344 11.906 3.336 1 92.75 196 SER A CA 1
ATOM 1574 C C . SER A 1 196 ? 17.641 11.438 3.984 1 92.75 196 SER A C 1
ATOM 1576 O O . SER A 1 196 ? 17.734 11.352 5.211 1 92.75 196 SER A O 1
ATOM 1578 N N . PRO A 1 197 ? 18.672 11.172 3.121 1 88.5 197 PRO A N 1
ATOM 1579 C CA . PRO A 1 197 ? 19.984 10.789 3.666 1 88.5 197 PRO A CA 1
ATOM 1580 C C . PRO A 1 197 ? 20.594 11.883 4.535 1 88.5 197 PRO A C 1
ATOM 1582 O O . PRO A 1 197 ? 21.484 11.602 5.355 1 88.5 197 PRO A O 1
ATOM 1585 N N . GLN A 1 198 ? 20.172 13.062 4.398 1 87.75 198 GLN A N 1
ATOM 1586 C CA . GLN A 1 198 ? 20.703 14.211 5.125 1 87.75 198 GLN A CA 1
ATOM 1587 C C . GLN A 1 198 ? 20.141 14.281 6.539 1 87.75 198 GLN A C 1
ATOM 1589 O O . GLN A 1 198 ? 20.578 15.094 7.352 1 87.75 198 GLN A O 1
ATOM 1594 N N . CYS A 1 199 ? 19.25 13.352 6.816 1 93.56 199 CYS A N 1
ATOM 1595 C CA . CYS A 1 199 ? 18.609 13.422 8.125 1 93.56 199 CYS A CA 1
ATOM 1596 C C . CYS A 1 199 ? 19.562 12.977 9.227 1 93.56 199 CYS A C 1
ATOM 1598 O O . CYS A 1 199 ? 20.188 11.93 9.117 1 93.56 199 CYS A O 1
ATOM 1600 N N . ALA A 1 200 ? 19.672 13.828 10.242 1 92.5 200 ALA A N 1
ATOM 1601 C CA . ALA A 1 200 ? 20.5 13.492 11.398 1 92.5 200 ALA A CA 1
ATOM 1602 C C . ALA A 1 200 ? 19.844 12.398 12.242 1 92.5 200 ALA A C 1
ATOM 1604 O O . ALA A 1 200 ? 20.547 11.547 12.805 1 92.5 200 ALA A O 1
ATOM 1605 N N . ASN A 1 201 ? 18.578 12.414 12.375 1 95.12 201 ASN A N 1
ATOM 1606 C CA . ASN A 1 201 ? 17.781 11.43 13.102 1 95.12 201 ASN A CA 1
ATOM 1607 C C . ASN A 1 201 ? 16.531 11.031 12.32 1 95.12 201 ASN A C 1
ATOM 1609 O O . ASN A 1 201 ? 15.43 11.5 12.625 1 95.12 201 ASN A O 1
ATOM 1613 N N . PRO A 1 202 ? 16.703 10.117 11.438 1 94.5 202 PRO A N 1
ATOM 1614 C CA . PRO A 1 202 ? 15.594 9.766 10.555 1 94.5 202 PRO A CA 1
ATOM 1615 C C . PRO A 1 202 ? 14.391 9.203 11.312 1 94.5 202 PRO A C 1
ATOM 1617 O O . PRO A 1 202 ? 13.25 9.367 10.867 1 94.5 202 PRO A O 1
ATOM 1620 N N . SER A 1 203 ? 14.57 8.617 12.469 1 94.81 203 SER A N 1
ATOM 1621 C CA . SER A 1 203 ? 13.5 7.961 13.211 1 94.81 203 SER A CA 1
ATOM 1622 C C . SER A 1 203 ? 12.555 8.977 13.836 1 94.81 203 SER A C 1
ATOM 1624 O O . SER A 1 203 ? 11.383 8.672 14.086 1 94.81 203 SER A O 1
ATOM 1626 N N . LEU A 1 204 ? 13.062 10.18 14.047 1 98 204 LEU A N 1
ATOM 1627 C CA . LEU A 1 204 ? 12.234 11.141 14.773 1 98 204 LEU A CA 1
ATOM 1628 C C . LEU A 1 204 ? 12.055 12.422 13.961 1 98 204 LEU A C 1
ATOM 1630 O O . LEU A 1 204 ? 11.312 13.32 14.367 1 98 204 LEU A O 1
ATOM 1634 N N . CYS A 1 205 ? 12.688 12.492 12.797 1 98.25 205 CYS A N 1
ATOM 1635 C CA . CYS A 1 205 ? 12.555 13.688 11.961 1 98.25 205 CYS A CA 1
ATOM 1636 C C . CYS A 1 205 ? 11.164 13.766 11.336 1 98.25 205 CYS A C 1
ATOM 1638 O O . CYS A 1 205 ? 10.711 12.812 10.711 1 98.25 205 CYS A O 1
ATOM 1640 N N . VAL A 1 206 ? 10.516 14.938 11.508 1 98.25 206 VAL A N 1
ATOM 1641 C CA . VAL A 1 206 ? 9.164 15.086 10.977 1 98.25 206 VAL A CA 1
ATOM 1642 C C . VAL A 1 206 ? 9.141 16.219 9.953 1 98.25 206 VAL A C 1
ATOM 1644 O O . VAL A 1 206 ? 8.07 16.75 9.625 1 98.25 206 VAL A O 1
ATOM 1647 N N . GLN A 1 207 ? 10.344 16.719 9.438 1 97.62 207 GLN A N 1
ATOM 1648 C CA . GLN A 1 207 ? 10.445 17.688 8.359 1 97.62 207 GLN A CA 1
ATOM 1649 C C . GLN A 1 207 ? 9.859 17.156 7.062 1 97.62 207 GLN A C 1
ATOM 1651 O O . GLN A 1 207 ? 10.398 16.219 6.469 1 97.62 207 GLN A O 1
ATOM 1656 N N . PRO A 1 208 ? 8.734 17.766 6.594 1 96.81 208 PRO A N 1
ATOM 1657 C CA . PRO A 1 208 ? 8.078 17.234 5.395 1 96.81 208 PRO A CA 1
ATOM 1658 C C . PRO A 1 208 ? 9.031 17.125 4.203 1 96.81 208 PRO A C 1
ATOM 1660 O O . PRO A 1 208 ? 8.945 16.172 3.424 1 96.81 208 PRO A O 1
ATOM 1663 N N . HIS A 1 209 ? 9.953 18 4.078 1 94.75 209 HIS A N 1
ATOM 1664 C CA . HIS A 1 209 ? 10.859 18.016 2.938 1 94.75 209 HIS A CA 1
ATOM 1665 C C . HIS A 1 209 ? 11.93 16.938 3.068 1 94.75 209 HIS A C 1
ATOM 1667 O O . HIS A 1 209 ? 12.656 16.656 2.111 1 94.75 209 HIS A O 1
ATOM 1673 N N . HIS A 1 210 ? 12 16.391 4.223 1 96.56 210 HIS A N 1
ATOM 1674 C CA . HIS A 1 210 ? 12.938 15.289 4.426 1 96.56 210 HIS A CA 1
ATOM 1675 C C . HIS A 1 210 ? 12.25 13.938 4.25 1 96.56 210 HIS A C 1
ATOM 1677 O O . HIS A 1 210 ? 12.875 12.891 4.441 1 96.56 210 HIS A O 1
ATOM 1683 N N . ILE A 1 211 ? 11.016 13.961 3.986 1 96.25 211 ILE A N 1
ATOM 1684 C CA . ILE A 1 211 ? 10.258 12.719 3.889 1 96.25 211 ILE A CA 1
ATOM 1685 C C . ILE A 1 211 ? 9.766 12.531 2.457 1 96.25 211 ILE A C 1
ATOM 1687 O O . ILE A 1 211 ? 9.078 13.398 1.909 1 96.25 211 ILE A O 1
ATOM 1691 N N . GLY A 1 212 ? 10.203 11.461 1.868 1 93.69 212 GLY A N 1
ATOM 1692 C CA . GLY A 1 212 ? 9.703 11.055 0.565 1 93.69 212 GLY A CA 1
ATOM 1693 C C . GLY A 1 212 ? 8.844 9.805 0.618 1 93.69 212 GLY A C 1
ATOM 1694 O O . GLY A 1 212 ? 8.602 9.258 1.694 1 93.69 212 GLY A O 1
ATOM 1695 N N . VAL A 1 213 ? 8.242 9.453 -0.497 1 93.44 213 VAL A N 1
ATOM 1696 C CA . VAL A 1 213 ? 7.414 8.258 -0.61 1 93.44 213 VAL A CA 1
ATOM 1697 C C . VAL A 1 213 ? 8.047 7.285 -1.606 1 93.44 213 VAL A C 1
ATOM 1699 O O . VAL A 1 213 ? 8.367 7.668 -2.734 1 93.44 213 VAL A O 1
ATOM 1702 N N . SER A 1 214 ? 8.25 6.078 -1.144 1 89.44 214 SER A N 1
ATOM 1703 C CA . SER A 1 214 ? 8.836 5.062 -2.01 1 89.44 214 SER A CA 1
ATOM 1704 C C . SER A 1 214 ? 7.824 4.543 -3.023 1 89.44 214 SER A C 1
ATOM 1706 O O . SER A 1 214 ? 6.648 4.371 -2.701 1 89.44 214 SER A O 1
ATOM 1708 N N . VAL A 1 215 ? 8.289 4.379 -4.227 1 89.56 215 VAL A N 1
ATOM 1709 C CA . VAL A 1 215 ? 7.469 3.801 -5.285 1 89.56 215 VAL A CA 1
ATOM 1710 C C . VAL A 1 215 ? 7.684 2.291 -5.34 1 89.56 215 VAL A C 1
ATOM 1712 O O . VAL A 1 215 ? 8.82 1.821 -5.426 1 89.56 215 VAL A O 1
ATOM 1715 N N . LYS A 1 216 ? 6.605 1.604 -5.266 1 89.31 216 LYS A N 1
ATOM 1716 C CA . LYS A 1 216 ? 6.656 0.146 -5.352 1 89.31 216 LYS A CA 1
ATOM 1717 C C . LYS A 1 216 ? 6.426 -0.329 -6.785 1 89.31 216 LYS A C 1
ATOM 1719 O O . LYS A 1 216 ? 5.91 0.42 -7.617 1 89.31 216 LYS A O 1
ATOM 1724 N N . GLU A 1 217 ? 6.816 -1.58 -6.992 1 89.38 217 GLU A N 1
ATOM 1725 C CA . GLU A 1 217 ? 6.621 -2.16 -8.32 1 89.38 217 GLU A CA 1
ATOM 1726 C C . GLU A 1 217 ? 5.148 -2.146 -8.719 1 89.38 217 GLU A C 1
ATOM 1728 O O . GLU A 1 217 ? 4.816 -1.947 -9.883 1 89.38 217 GLU A O 1
ATOM 1733 N N . LEU A 1 218 ? 4.344 -2.42 -7.738 1 92.25 218 LEU A N 1
ATOM 1734 C CA . LEU A 1 218 ? 2.91 -2.395 -8.016 1 92.25 218 LEU A CA 1
ATOM 1735 C C . LEU A 1 218 ? 2.473 -1.011 -8.484 1 92.25 218 LEU A C 1
ATOM 1737 O O . LEU A 1 218 ? 1.588 -0.89 -9.336 1 92.25 218 LEU A O 1
ATOM 1741 N N . ASP A 1 219 ? 3.041 0.063 -7.91 1 90.31 219 ASP A N 1
ATOM 1742 C CA . ASP A 1 219 ? 2.719 1.421 -8.344 1 90.31 219 ASP A CA 1
ATOM 1743 C C . ASP A 1 219 ? 3.043 1.622 -9.82 1 90.31 219 ASP A C 1
ATOM 1745 O O . ASP A 1 219 ? 2.252 2.211 -10.555 1 90.31 219 ASP A O 1
ATOM 1749 N N . LEU A 1 220 ? 4.16 1.184 -10.188 1 87.81 220 LEU A N 1
ATOM 1750 C CA . LEU A 1 220 ? 4.59 1.313 -11.578 1 87.81 220 LEU A CA 1
ATOM 1751 C C . LEU A 1 220 ? 3.674 0.524 -12.508 1 87.81 220 LEU A C 1
ATOM 1753 O O . LEU A 1 220 ? 3.299 1.011 -13.578 1 87.81 220 LEU A O 1
ATOM 1757 N N . TYR A 1 221 ? 3.398 -0.653 -12.07 1 88.19 221 TYR A N 1
ATOM 1758 C CA . TYR A 1 221 ? 2.49 -1.501 -12.836 1 88.19 221 TYR A CA 1
ATOM 1759 C C . TYR A 1 221 ? 1.15 -0.808 -13.047 1 88.19 221 TYR A C 1
ATOM 1761 O O . TYR A 1 221 ? 0.646 -0.756 -14.172 1 88.19 221 TYR A O 1
ATOM 1769 N N . LEU A 1 222 ? 0.633 -0.254 -11.977 1 89.25 222 LEU A N 1
ATOM 1770 C CA . LEU A 1 222 ? -0.682 0.375 -12.039 1 89.25 222 LEU A CA 1
ATOM 1771 C C . LEU A 1 222 ? -0.626 1.673 -12.836 1 89.25 222 LEU A C 1
ATOM 1773 O O . LEU A 1 222 ? -1.607 2.055 -13.477 1 89.25 222 LEU A O 1
ATOM 1777 N N . ALA A 1 223 ? 0.487 2.352 -12.758 1 86.25 223 ALA A N 1
ATOM 1778 C CA . ALA A 1 223 ? 0.642 3.605 -13.484 1 86.25 223 ALA A CA 1
ATOM 1779 C C . ALA A 1 223 ? 0.479 3.389 -14.984 1 86.25 223 ALA A C 1
ATOM 1781 O O . ALA A 1 223 ? -0.074 4.238 -15.688 1 86.25 223 ALA A O 1
ATOM 1782 N N . TYR A 1 224 ? 0.985 2.287 -15.477 1 78.56 224 TYR A N 1
ATOM 1783 C CA . TYR A 1 224 ? 0.863 1.959 -16.891 1 78.56 224 TYR A CA 1
ATOM 1784 C C . TYR A 1 224 ? -0.601 1.852 -17.297 1 78.56 224 TYR A C 1
ATOM 1786 O O . TYR A 1 224 ? -0.999 2.371 -18.344 1 78.56 224 TYR A O 1
ATOM 1794 N N . PHE A 1 225 ? -1.433 1.296 -16.516 1 78.25 225 PHE A N 1
ATOM 1795 C CA . PHE A 1 225 ? -2.836 1.063 -16.844 1 78.25 225 PHE A CA 1
ATOM 1796 C C . PHE A 1 225 ? -3.656 2.33 -16.641 1 78.25 225 PHE A C 1
ATOM 1798 O O . PHE A 1 225 ? -4.664 2.541 -17.312 1 78.25 225 PHE A O 1
ATOM 1805 N N . VAL A 1 226 ? -3.232 3.088 -15.656 1 75.25 226 VAL A N 1
ATOM 1806 C CA . VAL A 1 226 ? -3.922 4.355 -15.43 1 75.25 226 VAL A CA 1
ATOM 1807 C C . VAL A 1 226 ? -3.744 5.266 -16.641 1 75.25 226 VAL A C 1
ATOM 1809 O O . VAL A 1 226 ? -4.684 5.949 -17.062 1 75.25 226 VAL A O 1
ATOM 1812 N N . HIS A 1 227 ? -2.631 5.305 -17.219 1 68.25 227 HIS A N 1
ATOM 1813 C CA . HIS A 1 227 ? -2.371 6.172 -18.359 1 68.25 227 HIS A CA 1
ATOM 1814 C C . HIS A 1 227 ? -2.912 5.562 -19.641 1 68.25 227 HIS A C 1
ATOM 1816 O O . HIS A 1 227 ? -3.406 6.281 -20.516 1 68.25 227 HIS A O 1
ATOM 1822 N N . ALA A 1 228 ? -2.449 4.27 -19.969 1 61 228 ALA A N 1
ATOM 1823 C CA . ALA A 1 228 ? -2.922 3.652 -21.203 1 61 228 ALA A CA 1
ATOM 1824 C C . ALA A 1 228 ? -4.445 3.662 -21.281 1 61 228 ALA A C 1
ATOM 1826 O O . ALA A 1 228 ? -5.023 3.596 -22.359 1 61 228 ALA A O 1
ATOM 1827 N N . GLY A 1 229 ? -5.113 3.533 -20.109 1 55.09 229 GLY A N 1
ATOM 1828 C CA . GLY A 1 229 ? -6.562 3.559 -20.016 1 55.09 229 GLY A CA 1
ATOM 1829 C C . GLY A 1 229 ? -7.109 4.914 -19.609 1 55.09 229 GLY A C 1
ATOM 1830 O O . GLY A 1 229 ? -6.578 5.559 -18.688 1 55.09 229 GLY A O 1
ATOM 1831 N N . LEU A 1 230 ? -7.527 5.867 -20.562 1 42.12 230 LEU A N 1
ATOM 1832 C CA . LEU A 1 230 ? -8.531 6.871 -20.234 1 42.12 230 LEU A CA 1
ATOM 1833 C C . LEU A 1 230 ? -9.32 6.465 -18.984 1 42.12 230 LEU A C 1
ATOM 1835 O O . LEU A 1 230 ? -10.047 5.469 -19.016 1 42.12 230 LEU A O 1
ATOM 1839 N N . TYR A 1 231 ? -8.641 6.449 -17.828 1 39.66 231 TYR A N 1
ATOM 1840 C CA . TYR A 1 231 ? -9.414 6.207 -16.609 1 39.66 231 TYR A CA 1
ATOM 1841 C C . TYR A 1 231 ? -10.883 6.551 -16.828 1 39.66 231 TYR A C 1
ATOM 1843 O O . TYR A 1 231 ? -11.273 7.715 -16.703 1 39.66 231 TYR A O 1
ATOM 1851 N N . LYS A 1 232 ? -11.477 6.348 -17.891 1 36.38 232 LYS A N 1
ATOM 1852 C CA . LYS A 1 232 ? -12.891 6.223 -17.562 1 36.38 232 LYS A CA 1
ATOM 1853 C C . LYS A 1 232 ? -13.086 5.453 -16.266 1 36.38 232 LYS A C 1
ATOM 1855 O O . LYS A 1 232 ? -12.164 4.785 -15.781 1 36.38 232 LYS A O 1
ATOM 1860 N N . LEU A 1 233 ? -14.266 4.531 -16.141 1 36.19 233 LEU A N 1
ATOM 1861 C CA . LEU A 1 233 ? -15.102 4.07 -15.031 1 36.19 233 LEU A CA 1
ATOM 1862 C C . LEU A 1 233 ? -14.344 3.076 -14.156 1 36.19 233 LEU A C 1
ATOM 1864 O O . LEU A 1 233 ? -14.617 2.957 -12.961 1 36.19 233 LEU A O 1
ATOM 1868 N N . HIS A 1 234 ? -13.82 1.714 -14.617 1 37.66 234 HIS A N 1
ATOM 1869 C CA . HIS A 1 234 ? -13.891 0.526 -13.773 1 37.66 234 HIS A CA 1
ATOM 1870 C C . HIS A 1 234 ? -12.609 0.347 -12.969 1 37.66 234 HIS A C 1
ATOM 1872 O O . HIS A 1 234 ? -11.516 0.29 -13.539 1 37.66 234 HIS A O 1
ATOM 1878 N N . THR A 1 235 ? -12.414 0.8 -11.703 1 43.94 235 THR A N 1
ATOM 1879 C CA . THR A 1 235 ? -11.602 0.847 -10.492 1 43.94 235 THR A CA 1
ATOM 1880 C C . THR A 1 235 ? -10.914 -0.493 -10.25 1 43.94 235 THR A C 1
ATOM 1882 O O . THR A 1 235 ? -10.391 -0.737 -9.164 1 43.94 235 THR A O 1
ATOM 1885 N N . GLN A 1 236 ? -11.148 -1.508 -11.023 1 45.75 236 GLN A N 1
ATOM 1886 C CA . GLN A 1 236 ? -10.523 -2.795 -10.75 1 45.75 236 GLN A CA 1
ATOM 1887 C C . GLN A 1 236 ? -9.594 -3.209 -11.891 1 45.75 236 GLN A C 1
ATOM 1889 O O . GLN A 1 236 ? -9.914 -3.014 -13.062 1 45.75 236 GLN A O 1
ATOM 1894 N N . VAL A 1 237 ? -8.305 -3.391 -11.711 1 44.91 237 VAL A N 1
ATOM 1895 C CA . VAL A 1 237 ? -7.398 -4.016 -12.672 1 44.91 237 VAL A CA 1
ATOM 1896 C C . VAL A 1 237 ? -7.23 -5.496 -12.336 1 44.91 237 VAL A C 1
ATOM 1898 O O . VAL A 1 237 ? -7.098 -5.863 -11.164 1 44.91 237 VAL A O 1
ATOM 1901 N N . MET B 1 1 ? 31.922 -79.438 -15.5 1 21.3 1 MET B N 1
ATOM 1902 C CA . MET B 1 1 ? 32.25 -79.312 -14.078 1 21.3 1 MET B CA 1
ATOM 1903 C C . MET B 1 1 ? 30.984 -79.125 -13.25 1 21.3 1 MET B C 1
ATOM 1905 O O . MET B 1 1 ? 29.938 -78.75 -13.781 1 21.3 1 MET B O 1
ATOM 1909 N N . GLU B 1 2 ? 31.031 -79.188 -11.82 1 23.06 2 GLU B N 1
ATOM 1910 C CA . GLU B 1 2 ? 30.203 -79.438 -10.633 1 23.06 2 GLU B CA 1
ATOM 1911 C C . GLU B 1 2 ? 29.234 -78.312 -10.375 1 23.06 2 GLU B C 1
ATOM 1913 O O . GLU B 1 2 ? 29.469 -77.188 -10.836 1 23.06 2 GLU B O 1
ATOM 1918 N N . GLY B 1 3 ? 28.016 -78.562 -9.781 1 24.42 3 GLY B N 1
ATOM 1919 C CA . GLY B 1 3 ? 26.688 -78.125 -9.383 1 24.42 3 GLY B CA 1
ATOM 1920 C C . GLY B 1 3 ? 26.703 -77 -8.328 1 24.42 3 GLY B C 1
ATOM 1921 O O . GLY B 1 3 ? 26.844 -77.312 -7.141 1 24.42 3 GLY B O 1
ATOM 1922 N N . MET B 1 4 ? 27.625 -76 -8.289 1 24.48 4 MET B N 1
ATOM 1923 C CA . MET B 1 4 ? 27.938 -75.25 -7.09 1 24.48 4 MET B CA 1
ATOM 1924 C C . MET B 1 4 ? 26.672 -74.688 -6.453 1 24.48 4 MET B C 1
ATOM 1926 O O . MET B 1 4 ? 25.797 -74.188 -7.156 1 24.48 4 MET B O 1
ATOM 1930 N N . ASP B 1 5 ? 26.25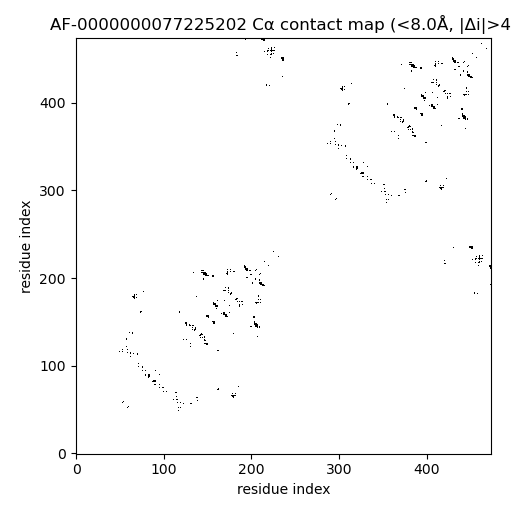 -75 -5.219 1 23.66 5 ASP B N 1
ATOM 1931 C CA . ASP B 1 5 ? 25.141 -75 -4.277 1 23.66 5 ASP B CA 1
ATOM 1932 C C . ASP B 1 5 ? 24.766 -73.562 -3.889 1 23.66 5 ASP B C 1
ATOM 1934 O O . ASP B 1 5 ? 25.641 -72.75 -3.744 1 23.66 5 ASP B O 1
ATOM 1938 N N . LEU B 1 6 ? 23.469 -72.938 -4.148 1 24.31 6 LEU B N 1
ATOM 1939 C CA . LEU B 1 6 ? 22.547 -71.812 -4.055 1 24.31 6 LEU B CA 1
ATOM 1940 C C . LEU B 1 6 ? 22.5 -71.25 -2.637 1 24.31 6 LEU B C 1
ATOM 1942 O O . LEU B 1 6 ? 21.781 -70.312 -2.363 1 24.31 6 LEU B O 1
ATOM 1946 N N . SER B 1 7 ? 22.969 -72 -1.469 1 21.78 7 SER B N 1
ATOM 1947 C CA . SER B 1 7 ? 22.469 -71.938 -0.1 1 21.78 7 SER B CA 1
ATOM 1948 C C . SER B 1 7 ? 22.844 -70.625 0.559 1 21.78 7 SER B C 1
ATOM 1950 O O . SER B 1 7 ? 22.156 -70.188 1.464 1 21.78 7 SER B O 1
ATOM 1952 N N . SER B 1 8 ? 24.094 -70.188 0.568 1 20.53 8 SER B N 1
ATOM 1953 C CA . SER B 1 8 ? 24.75 -69.562 1.724 1 20.53 8 SER B CA 1
ATOM 1954 C C . SER B 1 8 ? 24.25 -68.125 1.967 1 20.53 8 SER B C 1
ATOM 1956 O O . SER B 1 8 ? 24.656 -67.5 2.943 1 20.53 8 SER B O 1
ATOM 1958 N N . ALA B 1 9 ? 23.891 -67.375 0.94 1 19.86 9 ALA B N 1
ATOM 1959 C CA . ALA B 1 9 ? 24.047 -65.875 1.023 1 19.86 9 ALA B CA 1
ATOM 1960 C C . ALA B 1 9 ? 23.016 -65.312 1.979 1 19.86 9 ALA B C 1
ATOM 1962 O O . ALA B 1 9 ? 22.828 -64.062 2.004 1 19.86 9 ALA B O 1
ATOM 1963 N N . LEU B 1 10 ? 22.047 -66.062 2.684 1 21.67 10 LEU B N 1
ATOM 1964 C CA . LEU B 1 10 ? 20.828 -65.688 3.385 1 21.67 10 LEU B CA 1
ATOM 1965 C C . LEU B 1 10 ? 21.172 -64.938 4.668 1 21.67 10 LEU B C 1
ATOM 1967 O O . LEU B 1 10 ? 20.281 -64.438 5.375 1 21.67 10 LEU B O 1
ATOM 1971 N N . THR B 1 11 ? 22.406 -65 5.293 1 20.16 11 THR B N 1
ATOM 1972 C CA . THR B 1 11 ? 22.578 -65.062 6.742 1 20.16 11 THR B CA 1
ATOM 1973 C C . THR B 1 11 ? 22.375 -63.688 7.348 1 20.16 11 THR B C 1
ATOM 1975 O O . THR B 1 11 ? 22.094 -63.531 8.539 1 20.16 11 THR B O 1
ATOM 1978 N N . ILE B 1 12 ? 22.797 -62.562 6.754 1 20.5 12 ILE B N 1
ATOM 1979 C CA . ILE B 1 12 ? 23.297 -61.531 7.652 1 20.5 12 ILE B CA 1
ATOM 1980 C C . ILE B 1 12 ? 22.141 -60.875 8.398 1 20.5 12 ILE B C 1
ATOM 1982 O O . ILE B 1 12 ? 21.812 -59.719 8.125 1 20.5 12 ILE B O 1
ATOM 1986 N N . LEU B 1 13 ? 20.844 -61.438 8.477 1 20.52 13 LEU B N 1
ATOM 1987 C CA . LEU B 1 13 ? 19.641 -60.75 8.969 1 20.52 13 LEU B CA 1
ATOM 1988 C C . LEU B 1 13 ? 19.797 -60.375 10.438 1 20.52 13 LEU B C 1
ATOM 1990 O O . LEU B 1 13 ? 19.094 -59.5 10.93 1 20.52 13 LEU B O 1
ATOM 1994 N N . GLN B 1 14 ? 20.266 -61.281 11.445 1 20.31 14 GLN B N 1
ATOM 1995 C CA . GLN B 1 14 ? 19.656 -61.625 12.727 1 20.31 14 GLN B CA 1
ATOM 1996 C C . GLN B 1 14 ? 20.156 -60.688 13.836 1 20.31 14 GLN B C 1
ATOM 1998 O O . GLN B 1 14 ? 19.906 -60.938 15.016 1 20.31 14 GLN B O 1
ATOM 2003 N N . CYS B 1 15 ? 21.25 -59.969 13.695 1 19.31 15 CYS B N 1
ATOM 2004 C CA . CYS B 1 15 ? 22 -59.812 14.945 1 19.31 15 CYS B CA 1
ATOM 2005 C C . CYS B 1 15 ? 21.109 -59.281 16.062 1 19.31 15 CYS B C 1
ATOM 2007 O O . CYS B 1 15 ? 20 -58.844 15.805 1 19.31 15 CYS B O 1
ATOM 2009 N N . SER B 1 16 ? 21.594 -58.25 17.047 1 22.41 16 SER B N 1
ATOM 2010 C CA . SER B 1 16 ? 21.719 -58.031 18.484 1 22.41 16 SER B CA 1
ATOM 2011 C C . SER B 1 16 ? 20.438 -57.5 19.094 1 22.41 16 SER B C 1
ATOM 2013 O O . SER B 1 16 ? 19.781 -56.625 18.5 1 22.41 16 SER B O 1
ATOM 2015 N N . GLY B 1 17 ? 19.781 -58.125 20.188 1 21.53 17 GLY B N 1
ATOM 2016 C CA . GLY B 1 17 ? 18.641 -58.344 21.047 1 21.53 17 GLY B CA 1
ATOM 2017 C C . GLY B 1 17 ? 18.25 -57.125 21.859 1 21.53 17 GLY B C 1
ATOM 2018 O O . GLY B 1 17 ? 17.062 -56.812 22 1 21.53 17 GLY B O 1
ATOM 2019 N N . HIS B 1 18 ? 19.141 -56.656 22.828 1 24.27 18 HIS B N 1
ATOM 2020 C CA . HIS B 1 18 ? 18.781 -56.281 24.203 1 24.27 18 HIS B CA 1
ATOM 2021 C C . HIS B 1 18 ? 18.203 -54.875 24.234 1 24.27 18 HIS B C 1
ATOM 2023 O O . HIS B 1 18 ? 17.891 -54.344 25.312 1 24.27 18 HIS B O 1
ATOM 2029 N N . LEU B 1 19 ? 18.594 -53.969 23.375 1 25.73 19 LEU B N 1
ATOM 2030 C CA . LEU B 1 19 ? 18.422 -52.562 23.797 1 25.73 19 LEU B CA 1
ATOM 2031 C C . LEU B 1 19 ? 16.938 -52.219 23.922 1 25.73 19 LEU B C 1
ATOM 2033 O O . LEU B 1 19 ? 16.312 -51.812 22.938 1 25.73 19 LEU B O 1
ATOM 2037 N N . SER B 1 20 ? 16.031 -53.094 24.469 1 23.61 20 SER B N 1
ATOM 2038 C CA . SER B 1 20 ? 14.578 -53.219 24.438 1 23.61 20 SER B CA 1
ATOM 2039 C C . SER B 1 20 ? 13.914 -52.031 25.141 1 23.61 20 SER B C 1
ATOM 2041 O O . SER B 1 20 ? 12.945 -51.469 24.641 1 23.61 20 SER B O 1
ATOM 2043 N N . GLY B 1 21 ? 14.102 -51.969 26.484 1 22.61 21 GLY B N 1
ATOM 2044 C CA . GLY B 1 21 ? 13.117 -51.656 27.516 1 22.61 21 GLY B CA 1
ATOM 2045 C C . GLY B 1 21 ? 12.82 -50.156 27.625 1 22.61 21 GLY B C 1
ATOM 2046 O O . GLY B 1 21 ? 11.664 -49.75 27.828 1 22.61 21 GLY B O 1
ATOM 2047 N N . ALA B 1 22 ? 13.852 -49.344 28.047 1 23.14 22 ALA B N 1
ATOM 2048 C CA . ALA B 1 22 ? 13.758 -48.188 28.906 1 23.14 22 ALA B CA 1
ATOM 2049 C C . ALA B 1 22 ? 13.117 -47 28.172 1 23.14 22 ALA B C 1
ATOM 2051 O O . ALA B 1 22 ? 12.797 -46 28.766 1 23.14 22 ALA B O 1
ATOM 2052 N N . VAL B 1 23 ? 13.25 -46.906 26.875 1 22.64 23 VAL B N 1
ATOM 2053 C CA . VAL B 1 23 ? 13.039 -45.562 26.328 1 22.64 23 VAL B CA 1
ATOM 2054 C C . VAL B 1 23 ? 11.555 -45.219 26.422 1 22.64 23 VAL B C 1
ATOM 2056 O O . VAL B 1 23 ? 11.141 -44.156 25.891 1 22.64 23 VAL B O 1
ATOM 2059 N N . ILE B 1 24 ? 10.648 -46.094 26.859 1 24.33 24 ILE B N 1
ATOM 2060 C CA . ILE B 1 24 ? 9.203 -45.906 26.734 1 24.33 24 ILE B CA 1
ATOM 2061 C C . ILE B 1 24 ? 8.734 -44.844 27.703 1 24.33 24 ILE B C 1
ATOM 2063 O O . ILE B 1 24 ? 7.582 -44.406 27.641 1 24.33 24 ILE B O 1
ATOM 2067 N N . ALA B 1 25 ? 9.422 -44.688 28.859 1 23.77 25 ALA B N 1
ATOM 2068 C CA . ALA B 1 25 ? 8.711 -44.156 30.031 1 23.77 25 ALA B CA 1
ATOM 2069 C C . ALA B 1 25 ? 8.344 -42.688 29.828 1 23.77 25 ALA B C 1
ATOM 2071 O O . ALA B 1 25 ? 7.266 -42.25 30.219 1 23.77 25 ALA B O 1
ATOM 2072 N N . ALA B 1 26 ? 9.398 -41.812 29.656 1 24.8 26 ALA B N 1
ATOM 2073 C CA . ALA B 1 26 ? 9.234 -40.438 30.125 1 24.8 26 ALA B CA 1
ATOM 2074 C C . ALA B 1 26 ? 8.242 -39.688 29.25 1 24.8 26 ALA B C 1
ATOM 2076 O O . ALA B 1 26 ? 8.094 -38.469 29.375 1 24.8 26 ALA B O 1
ATOM 2077 N N . VAL B 1 27 ? 7.781 -40.25 28.203 1 25.8 27 VAL B N 1
ATOM 2078 C CA . VAL B 1 27 ? 6.98 -39.5 27.25 1 25.8 27 VAL B CA 1
ATOM 2079 C C . VAL B 1 27 ? 5.66 -39.062 27.906 1 25.8 27 VAL B C 1
ATOM 2081 O O . VAL B 1 27 ? 4.723 -38.656 27.219 1 25.8 27 VAL B O 1
ATOM 2084 N N . GLN B 1 28 ? 5.539 -39.344 29.188 1 26.02 28 GLN B N 1
ATOM 2085 C CA . GLN B 1 28 ? 4.168 -39.219 29.672 1 26.02 28 GLN B CA 1
ATOM 2086 C C . GLN B 1 28 ? 3.627 -37.812 29.438 1 26.02 28 GLN B C 1
ATOM 2088 O O . GLN B 1 28 ? 2.453 -37.656 29.094 1 26.02 28 GLN B O 1
ATOM 2093 N N . ARG B 1 29 ? 4.184 -36.812 30.172 1 24.91 29 ARG B N 1
ATOM 2094 C CA . ARG B 1 29 ? 3.318 -35.75 30.672 1 24.91 29 ARG B CA 1
ATOM 2095 C C . ARG B 1 29 ? 2.959 -34.781 29.578 1 24.91 29 ARG B C 1
ATOM 2097 O O . ARG B 1 29 ? 2.006 -34 29.703 1 24.91 29 ARG B O 1
ATOM 2104 N N . SER B 1 30 ? 4.074 -34.312 28.891 1 28.56 30 SER B N 1
ATOM 2105 C CA . SER B 1 30 ? 3.883 -32.938 28.406 1 28.56 30 SER B CA 1
ATOM 2106 C C . SER B 1 30 ? 2.918 -32.906 27.219 1 28.56 30 SER B C 1
ATOM 2108 O O . SER B 1 30 ? 2.656 -33.938 26.594 1 28.56 30 SER B O 1
ATOM 2110 N N . GLY B 1 31 ? 2.803 -31.672 26.422 1 32.84 31 GLY B N 1
ATOM 2111 C CA . GLY B 1 31 ? 1.745 -31.047 25.641 1 32.84 31 GLY B CA 1
ATOM 2112 C C . GLY B 1 31 ? 1.372 -31.844 24.406 1 32.84 31 GLY B C 1
ATOM 2113 O O . GLY B 1 31 ? 2.039 -32.844 24.078 1 32.84 31 GLY B O 1
ATOM 2114 N N . PRO B 1 32 ? 0.253 -31.469 23.547 1 38.97 32 PRO B N 1
ATOM 2115 C CA . PRO B 1 32 ? -0.605 -32.25 22.672 1 38.97 32 PRO B CA 1
ATOM 2116 C C . PRO B 1 32 ? 0.152 -32.844 21.484 1 38.97 32 PRO B C 1
ATOM 2118 O O . PRO B 1 32 ? 0.857 -32.125 20.766 1 38.97 32 PRO B O 1
ATOM 2121 N N . ILE B 1 33 ? 0.567 -34.125 21.469 1 44.97 33 ILE B N 1
ATOM 2122 C CA . ILE B 1 33 ? 1.104 -35.125 20.531 1 44.97 33 ILE B CA 1
ATOM 2123 C C . ILE B 1 33 ? 0.408 -34.969 19.188 1 44.97 33 ILE B C 1
ATOM 2125 O O . ILE B 1 33 ? 0.943 -35.406 18.156 1 44.97 33 ILE B O 1
ATOM 2129 N N . SER B 1 34 ? -0.792 -34.375 19.281 1 47.62 34 SER B N 1
ATOM 2130 C CA . SER B 1 34 ? -1.611 -34.438 18.078 1 47.62 34 SER B CA 1
ATOM 2131 C C . SER B 1 34 ? -1.064 -33.531 16.984 1 47.62 34 SER B C 1
ATOM 2133 O O . SER B 1 34 ? -1.085 -33.875 15.805 1 47.62 34 SER B O 1
ATOM 2135 N N . ASP B 1 35 ? -0.486 -32.344 17.438 1 45.22 35 ASP B N 1
ATOM 2136 C CA . ASP B 1 35 ? -0.038 -31.375 16.422 1 45.22 35 ASP B CA 1
ATOM 2137 C C . ASP B 1 35 ? 1.264 -31.828 15.773 1 45.22 35 ASP B C 1
ATOM 2139 O O . ASP B 1 35 ? 1.521 -31.516 14.609 1 45.22 35 ASP B O 1
ATOM 2143 N N . VAL B 1 36 ? 2.129 -32.656 16.547 1 47.47 36 VAL B N 1
ATOM 2144 C CA . VAL B 1 36 ? 3.402 -33.094 15.992 1 47.47 36 VAL B CA 1
ATOM 2145 C C . VAL B 1 36 ? 3.156 -34.188 14.938 1 47.47 36 VAL B C 1
ATOM 2147 O O . VAL B 1 36 ? 3.775 -34.188 13.875 1 47.47 36 VAL B O 1
ATOM 2150 N N . LEU B 1 37 ? 2.25 -35.062 15.258 1 49.34 37 LEU B N 1
ATOM 2151 C CA . LEU B 1 37 ? 1.956 -36.125 14.312 1 49.34 37 LEU B CA 1
ATOM 2152 C C . LEU B 1 37 ? 1.312 -35.562 13.047 1 49.34 37 LEU B C 1
ATOM 2154 O O . LEU B 1 37 ? 1.633 -36 11.938 1 49.34 37 LEU B O 1
ATOM 2158 N N . ALA B 1 38 ? 0.471 -34.469 13.188 1 48.91 38 ALA B N 1
ATOM 2159 C CA . ALA B 1 38 ? -0.169 -33.875 12.016 1 48.91 38 ALA B CA 1
ATOM 2160 C C . ALA B 1 38 ? 0.855 -33.188 11.133 1 48.91 38 ALA B C 1
ATOM 2162 O O . ALA B 1 38 ? 0.785 -33.281 9.898 1 48.91 38 ALA B O 1
ATOM 2163 N N . ARG B 1 39 ? 1.826 -32.656 11.695 1 53.69 39 ARG B N 1
ATOM 2164 C CA . ARG B 1 39 ? 2.916 -32.062 10.93 1 53.69 39 ARG B CA 1
ATOM 2165 C C . ARG B 1 39 ? 3.766 -33.125 10.25 1 53.69 39 ARG B C 1
ATOM 2167 O O . ARG B 1 39 ? 4.246 -32.938 9.133 1 53.69 39 ARG B O 1
ATOM 2174 N N . LEU B 1 40 ? 3.959 -34.219 10.992 1 50.41 40 LEU B N 1
ATOM 2175 C CA . LEU B 1 40 ? 4.746 -35.312 10.438 1 50.41 40 LEU B CA 1
ATOM 2176 C C . LEU B 1 40 ? 4.023 -35.938 9.258 1 50.41 40 LEU B C 1
ATOM 2178 O O . LEU B 1 40 ? 4.641 -36.25 8.234 1 50.41 40 LEU B O 1
ATOM 2182 N N . VAL B 1 41 ? 2.682 -36.062 9.406 1 50.34 41 VAL B N 1
ATOM 2183 C CA . VAL B 1 41 ? 1.922 -36.656 8.305 1 50.34 41 VAL B CA 1
ATOM 2184 C C . VAL B 1 41 ? 1.917 -35.688 7.117 1 50.34 41 VAL B C 1
ATOM 2186 O O . VAL B 1 41 ? 2.059 -36.094 5.969 1 50.34 41 VAL B O 1
ATOM 2189 N N . ASP B 1 42 ? 1.854 -34.344 7.34 1 47.25 42 ASP B N 1
ATOM 2190 C CA . ASP B 1 42 ? 1.915 -33.375 6.25 1 47.25 42 ASP B CA 1
ATOM 2191 C C . ASP B 1 42 ? 3.289 -33.375 5.586 1 47.25 42 ASP B C 1
ATOM 2193 O O . ASP B 1 42 ? 3.391 -33.344 4.359 1 47.25 42 ASP B O 1
ATOM 2197 N N . VAL B 1 43 ? 4.367 -33.562 6.402 1 47.16 43 VAL B N 1
ATOM 2198 C CA . VAL B 1 43 ? 5.715 -33.656 5.848 1 47.16 43 VAL B CA 1
ATOM 2199 C C . VAL B 1 43 ? 5.863 -34.969 5.062 1 47.16 43 VAL B C 1
ATOM 2201 O O . VAL B 1 43 ? 6.414 -34.969 3.957 1 47.16 43 VAL B O 1
ATOM 2204 N N . VAL B 1 44 ? 5.461 -36.125 5.602 1 47.78 44 VAL B N 1
ATOM 2205 C CA . VAL B 1 44 ? 5.594 -37.438 4.941 1 47.78 44 VAL B CA 1
ATOM 2206 C C . VAL B 1 44 ? 4.711 -37.469 3.695 1 47.78 44 VAL B C 1
ATOM 2208 O O . VAL B 1 44 ? 5.125 -37.969 2.648 1 47.78 44 VAL B O 1
ATOM 2211 N N . LEU B 1 45 ? 3.471 -36.906 3.752 1 45.28 45 LEU B N 1
ATOM 2212 C CA . LEU B 1 45 ? 2.639 -36.875 2.555 1 45.28 45 LEU B CA 1
ATOM 2213 C C . LEU B 1 45 ? 3.217 -35.906 1.525 1 45.28 45 LEU B C 1
ATOM 2215 O O . LEU B 1 45 ? 3.127 -36.125 0.32 1 45.28 45 LEU B O 1
ATOM 2219 N N . ARG B 1 46 ? 3.924 -34.875 1.988 1 46.12 46 ARG B N 1
ATOM 2220 C CA . ARG B 1 46 ? 4.625 -33.938 1.119 1 46.12 46 ARG B CA 1
ATOM 2221 C C . ARG B 1 46 ? 5.852 -34.594 0.484 1 46.12 46 ARG B C 1
ATOM 2223 O O . ARG B 1 46 ? 6.168 -34.344 -0.679 1 46.12 46 ARG B O 1
ATOM 2230 N N . LEU B 1 47 ? 6.617 -35.406 1.074 1 44.72 47 LEU B N 1
ATOM 2231 C CA . LEU B 1 47 ? 7.777 -36.094 0.536 1 44.72 47 LEU B CA 1
ATOM 2232 C C . LEU B 1 47 ? 7.348 -37.188 -0.443 1 44.72 47 LEU B C 1
ATOM 2234 O O . LEU B 1 47 ? 8.023 -37.438 -1.445 1 44.72 47 LEU B O 1
ATOM 2238 N N . GLY B 1 48 ? 6.492 -38.125 -0.1 1 44.94 48 GLY B N 1
ATOM 2239 C CA . GLY B 1 48 ? 6.086 -39.219 -0.981 1 44.94 48 GLY B CA 1
ATOM 2240 C C . GLY B 1 48 ? 5.379 -38.75 -2.232 1 44.94 48 GLY B C 1
ATOM 2241 O O . GLY B 1 48 ? 5.344 -39.438 -3.244 1 44.94 48 GLY B O 1
ATOM 2242 N N . GLY B 1 49 ? 4.57 -37.625 -2.246 1 43.88 49 GLY B N 1
ATOM 2243 C CA . GLY B 1 49 ? 3.871 -37.031 -3.387 1 43.88 49 GLY B CA 1
ATOM 2244 C C . GLY B 1 49 ? 4.789 -36.312 -4.348 1 43.88 49 GLY B C 1
ATOM 2245 O O . GLY B 1 49 ? 4.336 -35.781 -5.363 1 43.88 49 GLY B O 1
ATOM 2246 N N . LEU B 1 50 ? 5.926 -35.938 -4.047 1 45.38 50 LEU B N 1
ATOM 2247 C CA . LEU B 1 50 ? 6.859 -35.25 -4.938 1 45.38 50 LEU B CA 1
ATOM 2248 C C . LEU B 1 50 ? 7.238 -36.125 -6.113 1 45.38 50 LEU B C 1
ATOM 2250 O O . LEU B 1 50 ? 7.41 -35.656 -7.234 1 45.38 50 LEU B O 1
ATOM 2254 N N . ARG B 1 51 ? 7.645 -37.375 -5.965 1 45.91 51 ARG B N 1
ATOM 2255 C CA . ARG B 1 51 ? 8.086 -38.188 -7.105 1 45.91 51 ARG B CA 1
ATOM 2256 C C . ARG B 1 51 ? 6.953 -38.375 -8.109 1 45.91 51 ARG B C 1
ATOM 2258 O O . ARG B 1 51 ? 7.188 -38.375 -9.32 1 45.91 51 ARG B O 1
ATOM 2265 N N . LYS B 1 52 ? 5.781 -38.719 -7.68 1 48.97 52 LYS B N 1
ATOM 2266 C CA . LYS B 1 52 ? 4.648 -39 -8.555 1 48.97 52 LYS B CA 1
ATOM 2267 C C . LYS B 1 52 ? 4.047 -37.719 -9.109 1 48.97 52 LYS B C 1
ATOM 2269 O O . LYS B 1 52 ? 3.146 -37.75 -9.953 1 48.97 52 LYS B O 1
ATOM 2274 N N . ASP B 1 53 ? 4.418 -36.531 -8.656 1 50.72 53 ASP B N 1
ATOM 2275 C CA . ASP B 1 53 ? 3.791 -35.219 -8.93 1 50.72 53 ASP B CA 1
ATOM 2276 C C . ASP B 1 53 ? 4.363 -34.594 -10.195 1 50.72 53 ASP B C 1
ATOM 2278 O O . ASP B 1 53 ? 3.77 -33.688 -10.766 1 50.72 53 ASP B O 1
ATOM 2282 N N . GLU B 1 54 ? 5.566 -35.062 -10.703 1 53.72 54 GLU B N 1
ATOM 2283 C CA . GLU B 1 54 ? 6.172 -34.406 -11.867 1 53.72 54 GLU B CA 1
ATOM 2284 C C . GLU B 1 54 ? 5.352 -34.656 -13.125 1 53.72 54 GLU B C 1
ATOM 2286 O O . GLU B 1 54 ? 5.32 -33.812 -14.031 1 53.72 54 GLU B O 1
ATOM 2291 N N . PHE B 1 55 ? 4.613 -35.781 -13.234 1 66.12 55 PHE B N 1
ATOM 2292 C CA . PHE B 1 55 ? 3.9 -36 -14.484 1 66.12 55 PHE B CA 1
ATOM 2293 C C . PHE B 1 55 ? 2.395 -36.062 -14.242 1 66.12 55 PHE B C 1
ATOM 2295 O O . PHE B 1 55 ? 1.696 -36.906 -14.805 1 66.12 55 PHE B O 1
ATOM 2302 N N . HIS B 1 56 ? 1.956 -35.156 -13.336 1 86.56 56 HIS B N 1
ATOM 2303 C CA . HIS B 1 56 ? 0.512 -35.094 -13.148 1 86.56 56 HIS B CA 1
ATOM 2304 C C . HIS B 1 56 ? -0.149 -34.219 -14.203 1 86.56 56 HIS B C 1
ATOM 2306 O O . HIS B 1 56 ? 0.359 -33.125 -14.531 1 86.56 56 HIS B O 1
ATOM 2312 N N . PRO B 1 57 ? -1.247 -34.625 -14.883 1 93 57 PRO B N 1
ATOM 2313 C CA . PRO B 1 57 ? -1.913 -33.875 -15.945 1 93 57 PRO B CA 1
ATOM 2314 C C . PRO B 1 57 ? -2.264 -32.469 -15.531 1 93 57 PRO B C 1
ATOM 2316 O O . PRO B 1 57 ? -2.18 -31.531 -16.344 1 93 57 PRO B O 1
ATOM 2319 N N . PHE B 1 58 ? -2.609 -32.281 -14.305 1 96.5 58 PHE B N 1
ATOM 2320 C CA . PHE B 1 58 ? -2.922 -30.953 -13.758 1 96.5 58 PHE B CA 1
ATOM 2321 C C . PHE B 1 58 ? -1.729 -30.016 -13.891 1 96.5 58 PHE B C 1
ATOM 2323 O O . PHE B 1 58 ? -1.87 -28.891 -14.375 1 96.5 58 PHE B O 1
ATOM 2330 N N . ILE B 1 59 ? -0.636 -30.453 -13.477 1 96.94 59 ILE B N 1
ATOM 2331 C CA . ILE B 1 59 ? 0.584 -29.656 -13.484 1 96.94 59 ILE B CA 1
ATOM 2332 C C . ILE B 1 59 ? 1.021 -29.391 -14.922 1 96.94 59 ILE B C 1
ATOM 2334 O O . ILE B 1 59 ? 1.338 -28.25 -15.281 1 96.94 59 ILE B O 1
ATOM 2338 N N . GLU B 1 60 ? 1.021 -30.391 -15.727 1 95.81 60 GLU B N 1
ATOM 2339 C CA . GLU B 1 60 ? 1.461 -30.281 -17.109 1 95.81 60 GLU B CA 1
ATOM 2340 C C . GLU B 1 60 ? 0.611 -29.281 -17.875 1 95.81 60 GLU B C 1
ATOM 2342 O O . GLU B 1 60 ? 1.128 -28.531 -18.703 1 95.81 60 GLU B O 1
ATOM 2347 N N . ALA B 1 61 ? -0.617 -29.281 -17.609 1 97.25 61 ALA B N 1
ATOM 2348 C CA . ALA B 1 61 ? -1.534 -28.406 -18.328 1 97.25 61 ALA B CA 1
ATOM 2349 C C . ALA B 1 61 ? -1.326 -26.953 -17.938 1 97.25 61 ALA B C 1
ATOM 2351 O O . ALA B 1 61 ? -1.504 -26.047 -18.75 1 97.25 61 ALA B O 1
ATOM 2352 N N . LEU B 1 62 ? -0.99 -26.734 -16.688 1 97.88 62 LEU B N 1
ATOM 2353 C CA . LEU B 1 62 ? -0.955 -25.375 -16.156 1 97.88 62 LEU B CA 1
ATOM 2354 C C . LEU B 1 62 ? 0.438 -24.766 -16.297 1 97.88 62 LEU B C 1
ATOM 2356 O O . LEU B 1 62 ? 0.587 -23.547 -16.328 1 97.88 62 LEU B O 1
ATOM 2360 N N . LEU B 1 63 ? 1.477 -25.578 -16.406 1 97 63 LEU B N 1
ATOM 2361 C CA . LEU B 1 63 ? 2.871 -25.156 -16.359 1 97 63 LEU B CA 1
ATOM 2362 C C . LEU B 1 63 ? 3.143 -24.094 -17.422 1 97 63 LEU B C 1
ATOM 2364 O O . LEU B 1 63 ? 3.742 -23.047 -17.125 1 97 63 LEU B O 1
ATOM 2368 N N . PRO B 1 64 ? 2.627 -24.203 -18.625 1 96.44 64 PRO B N 1
ATOM 2369 C CA . PRO B 1 64 ? 2.912 -23.203 -19.656 1 96.44 64 PRO B CA 1
ATOM 2370 C C . PRO B 1 64 ? 2.244 -21.859 -19.375 1 96.44 64 PRO B C 1
ATOM 2372 O O . PRO B 1 64 ? 2.588 -20.859 -20 1 96.44 64 PRO B O 1
ATOM 2375 N N . HIS B 1 65 ? 1.305 -21.828 -18.484 1 97.25 65 HIS B N 1
ATOM 2376 C CA . HIS B 1 65 ? 0.525 -20.625 -18.25 1 97.25 65 HIS B CA 1
ATOM 2377 C C . HIS B 1 65 ? 1.013 -19.875 -17.016 1 97.25 65 HIS B C 1
ATOM 2379 O O . HIS B 1 65 ? 0.506 -18.797 -16.703 1 97.25 65 HIS B O 1
ATOM 2385 N N . VAL B 1 66 ? 1.954 -20.453 -16.312 1 97.94 66 VAL B N 1
ATOM 2386 C CA . VAL B 1 66 ? 2.598 -19.75 -15.211 1 97.94 66 VAL B CA 1
ATOM 2387 C C . VAL B 1 66 ? 3.492 -18.641 -15.742 1 97.94 66 VAL B C 1
ATOM 2389 O O . VAL B 1 66 ? 4.348 -18.875 -16.594 1 97.94 66 VAL B O 1
ATOM 2392 N N . ARG B 1 67 ? 3.266 -17.438 -15.219 1 96.62 67 ARG B N 1
ATOM 2393 C CA . ARG B 1 67 ? 4.051 -16.297 -15.688 1 96.62 67 ARG B CA 1
ATOM 2394 C C . ARG B 1 67 ? 5.508 -16.422 -15.258 1 96.62 67 ARG B C 1
ATOM 2396 O O . ARG B 1 67 ? 5.793 -16.766 -14.109 1 96.62 67 ARG B O 1
ATOM 2403 N N . ALA B 1 68 ? 6.367 -16.156 -16.203 1 92.12 68 ALA B N 1
ATOM 2404 C CA . ALA B 1 68 ? 7.801 -16.234 -15.938 1 92.12 68 ALA B CA 1
ATOM 2405 C C . ALA B 1 68 ? 8.203 -15.273 -14.82 1 92.12 68 ALA B C 1
ATOM 2407 O O . ALA B 1 68 ? 9.117 -15.555 -14.047 1 92.12 68 ALA B O 1
ATOM 2408 N N . PHE B 1 69 ? 7.516 -14.289 -14.734 1 94.19 69 PHE B N 1
ATOM 2409 C CA . PHE B 1 69 ? 7.695 -13.227 -13.75 1 94.19 69 PHE B CA 1
ATOM 2410 C C . PHE B 1 69 ? 7.633 -13.781 -12.336 1 94.19 69 PHE B C 1
ATOM 2412 O O . PHE B 1 69 ? 8.297 -13.273 -11.43 1 94.19 69 PHE B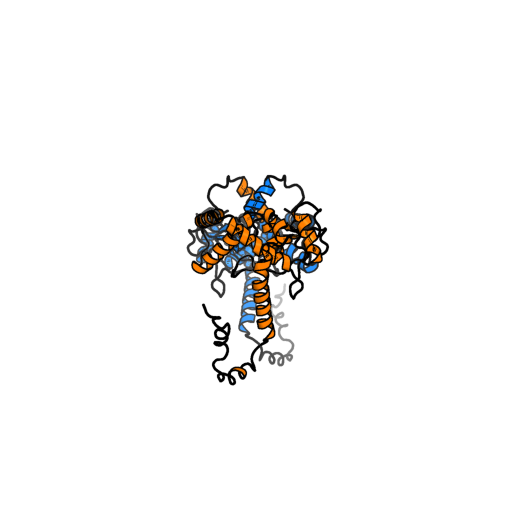 O 1
ATOM 2419 N N . ALA B 1 70 ? 6.891 -14.828 -12.117 1 97.5 70 ALA B N 1
ATOM 2420 C CA . ALA B 1 70 ? 6.512 -15.281 -10.789 1 97.5 70 ALA B CA 1
ATOM 2421 C C . ALA B 1 70 ? 7.723 -15.797 -10.016 1 97.5 70 ALA B C 1
ATOM 2423 O O . ALA B 1 70 ? 7.934 -15.438 -8.859 1 97.5 70 ALA B O 1
ATOM 2424 N N . TYR B 1 71 ? 8.508 -16.594 -10.695 1 97 71 TYR B N 1
ATOM 2425 C CA . TYR B 1 71 ? 9.703 -17.109 -10.039 1 97 71 TYR B CA 1
ATOM 2426 C C . TYR B 1 71 ? 10.578 -15.992 -9.508 1 97 71 TYR B C 1
ATOM 2428 O O . TYR B 1 71 ? 10.969 -15.992 -8.336 1 97 71 TYR B O 1
ATOM 2436 N N . THR B 1 72 ? 10.852 -15.062 -10.352 1 97.31 72 THR B N 1
ATOM 2437 C CA . THR B 1 72 ? 11.719 -13.953 -9.992 1 97.31 72 THR B CA 1
ATOM 2438 C C . THR B 1 72 ? 11.109 -13.125 -8.867 1 97.31 72 THR B C 1
ATOM 2440 O O . THR B 1 72 ? 11.812 -12.711 -7.945 1 97.31 72 THR B O 1
ATOM 2443 N N . TRP B 1 73 ? 9.883 -12.945 -8.938 1 97.38 73 TRP B N 1
ATOM 2444 C CA . TRP B 1 73 ? 9.211 -12.086 -7.973 1 97.38 73 TRP B CA 1
ATOM 2445 C C . TRP B 1 73 ? 9.25 -12.695 -6.578 1 97.38 73 TRP B C 1
ATOM 2447 O O . TRP B 1 73 ? 9.648 -12.039 -5.613 1 97.38 73 TRP B O 1
ATOM 2457 N N . PHE B 1 74 ? 8.844 -13.945 -6.441 1 97.12 74 PHE B N 1
ATOM 2458 C CA . PHE B 1 74 ? 8.844 -14.594 -5.137 1 97.12 74 PHE B CA 1
ATOM 2459 C C . PHE B 1 74 ? 10.258 -14.648 -4.559 1 97.12 74 PHE B C 1
ATOM 2461 O O . PHE B 1 74 ? 10.453 -14.398 -3.369 1 97.12 74 PHE B O 1
ATOM 2468 N N . ASN B 1 75 ? 11.156 -14.992 -5.41 1 96.31 75 ASN B N 1
ATOM 2469 C CA . ASN B 1 75 ? 12.531 -15.086 -4.938 1 96.31 75 ASN B CA 1
ATOM 2470 C C . ASN B 1 75 ? 13.102 -13.719 -4.578 1 96.31 75 ASN B C 1
ATOM 2472 O O . ASN B 1 75 ? 13.852 -13.586 -3.611 1 96.31 75 ASN B O 1
ATOM 2476 N N . LEU B 1 76 ? 12.797 -12.758 -5.379 1 96 76 LEU B N 1
ATOM 2477 C CA . LEU B 1 76 ? 13.258 -11.406 -5.082 1 96 76 LEU B CA 1
ATOM 2478 C C . LEU B 1 76 ? 12.727 -10.938 -3.73 1 96 76 LEU B C 1
ATOM 2480 O O . LEU B 1 76 ? 13.484 -10.391 -2.922 1 96 76 LEU B O 1
ATOM 2484 N N . GLN B 1 77 ? 11.445 -11.117 -3.496 1 95.19 77 GLN B N 1
ATOM 2485 C CA . GLN B 1 77 ? 10.859 -10.734 -2.217 1 95.19 77 GLN B CA 1
ATOM 2486 C C . GLN B 1 77 ? 11.539 -11.453 -1.059 1 95.19 77 GLN B C 1
ATOM 2488 O O . GLN B 1 77 ? 11.781 -10.859 -0.007 1 95.19 77 GLN B O 1
ATOM 2493 N N . ALA B 1 78 ? 11.82 -12.672 -1.222 1 95.06 78 ALA B N 1
ATOM 2494 C CA . ALA B 1 78 ? 12.5 -13.445 -0.189 1 95.06 78 ALA B CA 1
ATOM 2495 C C . ALA B 1 78 ? 13.906 -12.914 0.057 1 95.06 78 ALA B C 1
ATOM 2497 O O . ALA B 1 78 ? 14.344 -12.797 1.205 1 95.06 78 ALA B O 1
ATOM 2498 N N . ARG B 1 79 ? 14.633 -12.617 -1.003 1 94.44 79 ARG B N 1
ATOM 2499 C CA . ARG B 1 79 ? 15.984 -12.086 -0.871 1 94.44 79 ARG B CA 1
ATOM 2500 C C . ARG B 1 79 ? 15.977 -10.727 -0.18 1 94.44 79 ARG B C 1
ATOM 2502 O O . ARG B 1 79 ? 16.875 -10.414 0.607 1 94.44 79 ARG B O 1
ATOM 2509 N N . LYS B 1 80 ? 15.031 -9.945 -0.52 1 93.12 80 LYS B N 1
ATOM 2510 C CA . LYS B 1 80 ? 14.898 -8.641 0.133 1 93.12 80 LYS B CA 1
ATOM 2511 C C . LYS B 1 80 ? 14.695 -8.797 1.637 1 93.12 80 LYS B C 1
ATOM 2513 O O . LYS B 1 80 ? 15.305 -8.078 2.43 1 93.12 80 LYS B O 1
ATOM 2518 N N . ARG B 1 81 ? 13.812 -9.672 2.055 1 92.19 81 ARG B N 1
ATOM 2519 C CA . ARG B 1 81 ? 13.562 -9.914 3.473 1 92.19 81 ARG B CA 1
ATOM 2520 C C . ARG B 1 81 ? 14.828 -10.414 4.168 1 92.19 81 ARG B C 1
ATOM 2522 O O . ARG B 1 81 ? 15.141 -9.992 5.281 1 92.19 81 ARG B O 1
ATOM 2529 N N . LYS B 1 82 ? 15.516 -11.32 3.561 1 92.69 82 LYS B N 1
ATOM 2530 C CA . LYS B 1 82 ? 16.75 -11.852 4.129 1 92.69 82 LYS B CA 1
ATOM 2531 C C . LYS B 1 82 ? 17.797 -10.758 4.285 1 92.69 82 LYS B C 1
ATOM 2533 O O . LYS B 1 82 ? 18.5 -10.711 5.297 1 92.69 82 LYS B O 1
ATOM 2538 N N . TYR B 1 83 ? 17.938 -10 3.23 1 94.38 83 TYR B N 1
ATOM 2539 C CA . TYR B 1 83 ? 18.891 -8.898 3.266 1 94.38 83 TYR B CA 1
ATOM 2540 C C . TYR B 1 83 ? 18.609 -7.965 4.438 1 94.38 83 TYR B C 1
ATOM 2542 O O . TYR B 1 83 ? 19.516 -7.57 5.164 1 94.38 83 TYR B O 1
ATOM 2550 N N . PHE B 1 84 ? 17.375 -7.57 4.633 1 91.12 84 PHE B N 1
ATOM 2551 C CA . PHE B 1 84 ? 16.969 -6.668 5.707 1 91.12 84 PHE B CA 1
ATOM 2552 C C . PHE B 1 84 ? 17.281 -7.281 7.066 1 91.12 84 PHE B C 1
ATOM 2554 O O . PHE B 1 84 ? 17.75 -6.59 7.973 1 91.12 84 PHE B O 1
ATOM 2561 N N . LYS B 1 85 ? 16.984 -8.562 7.312 1 90.19 85 LYS B N 1
ATOM 2562 C CA . LYS B 1 85 ? 17.25 -9.25 8.57 1 90.19 85 LYS B CA 1
ATOM 2563 C C . LYS B 1 85 ? 18.75 -9.266 8.867 1 90.19 85 LYS B C 1
ATOM 2565 O O . LYS B 1 85 ? 19.156 -9.133 10.023 1 90.19 85 LYS B O 1
ATOM 2570 N N . LYS B 1 86 ? 19.516 -9.359 7.852 1 93 86 LYS B N 1
ATOM 2571 C CA . LYS B 1 86 ? 20.969 -9.461 8.016 1 93 86 LYS B CA 1
ATOM 2572 C C . LYS B 1 86 ? 21.594 -8.078 8.219 1 93 86 LYS B C 1
ATOM 2574 O O . LYS B 1 86 ? 22.516 -7.93 9.016 1 93 86 LYS B O 1
ATOM 2579 N N . HIS B 1 87 ? 21.125 -7.062 7.508 1 91.94 87 HIS B N 1
ATOM 2580 C CA . HIS B 1 87 ? 21.812 -5.781 7.449 1 91.94 87 HIS B CA 1
ATOM 2581 C C . HIS B 1 87 ? 21.031 -4.703 8.203 1 91.94 87 HIS B C 1
ATOM 2583 O O . HIS B 1 87 ? 21.547 -3.596 8.398 1 91.94 87 HIS B O 1
ATOM 2589 N N . GLU B 1 88 ? 19.719 -5.004 8.508 1 85.88 88 GLU B N 1
ATOM 2590 C CA . GLU B 1 88 ? 18.828 -4.055 9.172 1 85.88 88 GLU B CA 1
ATOM 2591 C C . GLU B 1 88 ? 18.641 -2.795 8.328 1 85.88 88 GLU B C 1
ATOM 2593 O O . GLU B 1 88 ? 18.578 -1.688 8.867 1 85.88 88 GLU B O 1
ATOM 2598 N N . LYS B 1 89 ? 18.906 -3.002 7.125 1 85 89 LYS B N 1
ATOM 2599 C CA . LYS B 1 89 ? 18.641 -1.956 6.141 1 85 89 LYS B CA 1
ATOM 2600 C C . LYS B 1 89 ? 18.031 -2.537 4.867 1 85 89 LYS B C 1
ATOM 2602 O O . LYS B 1 89 ? 18.234 -3.713 4.559 1 85 89 LYS B O 1
ATOM 2607 N N . ARG B 1 90 ? 17.266 -1.718 4.188 1 87.12 90 ARG B N 1
ATOM 2608 C CA . ARG B 1 90 ? 16.641 -2.156 2.938 1 87.12 90 ARG B CA 1
ATOM 2609 C C . ARG B 1 90 ? 17.656 -2.135 1.795 1 87.12 90 ARG B C 1
ATOM 2611 O O . ARG B 1 90 ? 18.609 -1.347 1.812 1 87.12 90 ARG B O 1
ATOM 2618 N N . MET B 1 91 ? 17.359 -2.99 0.787 1 90.75 91 MET B N 1
ATOM 2619 C CA . MET B 1 91 ? 18.188 -3.029 -0.411 1 90.75 91 MET B CA 1
ATOM 2620 C C . MET B 1 91 ? 18.047 -1.745 -1.221 1 90.75 91 MET B C 1
ATOM 2622 O O . MET B 1 91 ? 16.938 -1.224 -1.364 1 90.75 91 MET B O 1
ATOM 2626 N N . SER B 1 92 ? 19.25 -1.271 -1.643 1 86.5 92 SER B N 1
ATOM 2627 C CA . SER B 1 92 ? 19.188 -0.164 -2.59 1 86.5 92 SER B CA 1
ATOM 2628 C C . SER B 1 92 ? 18.594 -0.611 -3.928 1 86.5 92 SER B C 1
ATOM 2630 O O . SER B 1 92 ? 18.469 -1.811 -4.184 1 86.5 92 SER B O 1
ATOM 2632 N N . LYS B 1 93 ? 18.266 0.323 -4.785 1 85.25 93 LYS B N 1
ATOM 2633 C CA . LYS B 1 93 ? 17.703 0.016 -6.098 1 85.25 93 LYS B CA 1
ATOM 2634 C C . LYS B 1 93 ? 18.703 -0.744 -6.961 1 85.25 93 LYS B C 1
ATOM 2636 O O . LYS B 1 93 ? 18.328 -1.656 -7.699 1 85.25 93 LYS B O 1
ATOM 2641 N N . GLU B 1 94 ? 19.906 -0.299 -6.789 1 90.12 94 GLU B N 1
ATOM 2642 C CA . GLU B 1 94 ? 20.953 -0.952 -7.566 1 90.12 94 GLU B CA 1
ATOM 2643 C C . GLU B 1 94 ? 21.156 -2.396 -7.117 1 90.12 94 GLU B C 1
ATOM 2645 O O . GLU B 1 94 ? 21.328 -3.291 -7.945 1 90.12 94 GLU B O 1
ATOM 2650 N N . GLU B 1 95 ? 21.078 -2.549 -5.836 1 93.44 95 GLU B N 1
ATOM 2651 C CA . GLU B 1 95 ? 21.188 -3.902 -5.305 1 93.44 95 GLU B CA 1
ATOM 2652 C C . GLU B 1 95 ? 20.016 -4.773 -5.734 1 93.44 95 GLU B C 1
ATOM 2654 O O . GLU B 1 95 ? 20.203 -5.934 -6.109 1 93.44 95 GLU B O 1
ATOM 2659 N N . GLU B 1 96 ? 18.844 -4.234 -5.691 1 93.56 96 GLU B N 1
ATOM 2660 C CA . GLU B 1 96 ? 17.656 -4.961 -6.129 1 93.56 96 GLU B CA 1
ATOM 2661 C C . GLU B 1 96 ? 17.766 -5.348 -7.602 1 93.56 96 GLU B C 1
ATOM 2663 O O . GLU B 1 96 ? 17.375 -6.457 -7.984 1 93.56 96 GLU B O 1
ATOM 2668 N N . ARG B 1 97 ? 18.234 -4.406 -8.406 1 93.38 97 ARG B N 1
ATOM 2669 C CA . ARG B 1 97 ? 18.391 -4.672 -9.836 1 93.38 97 ARG B CA 1
ATOM 2670 C C . ARG B 1 97 ? 19.375 -5.805 -10.078 1 93.38 97 ARG B C 1
ATOM 2672 O O . ARG B 1 97 ? 19.156 -6.664 -10.93 1 93.38 97 ARG B O 1
ATOM 2679 N N . ALA B 1 98 ? 20.453 -5.793 -9.344 1 96.44 98 ALA B N 1
ATOM 2680 C CA . ALA B 1 98 ? 21.438 -6.852 -9.461 1 96.44 98 ALA B CA 1
ATOM 2681 C C . ALA B 1 98 ? 20.844 -8.211 -9.117 1 96.44 98 ALA B C 1
ATOM 2683 O O . ALA B 1 98 ? 21.078 -9.195 -9.82 1 96.44 98 ALA B O 1
ATOM 2684 N N . VAL B 1 99 ? 20.078 -8.227 -8.031 1 96.69 99 VAL B N 1
ATOM 2685 C CA . VAL B 1 99 ? 19.422 -9.469 -7.617 1 96.69 99 VAL B CA 1
ATOM 2686 C C . VAL B 1 99 ? 18.438 -9.914 -8.68 1 96.69 99 VAL B C 1
ATOM 2688 O O . VAL B 1 99 ? 18.359 -11.094 -9.023 1 96.69 99 VAL B O 1
ATOM 2691 N N . LYS B 1 100 ? 17.656 -9.023 -9.164 1 95.69 100 LYS B N 1
ATOM 2692 C CA . LYS B 1 100 ? 16.672 -9.328 -10.203 1 95.69 100 LYS B CA 1
ATOM 2693 C C . LYS B 1 100 ? 17.344 -9.914 -11.445 1 95.69 100 LYS B C 1
ATOM 2695 O O . LYS B 1 100 ? 16.875 -10.898 -12 1 95.69 100 LYS B O 1
ATOM 2700 N N . ASP B 1 101 ? 18.453 -9.336 -11.852 1 96.12 101 ASP B N 1
ATOM 2701 C CA . ASP B 1 101 ? 19.188 -9.812 -13.016 1 96.12 101 ASP B CA 1
ATOM 2702 C C . ASP B 1 101 ? 19.703 -11.234 -12.797 1 96.12 101 ASP B C 1
ATOM 2704 O O . ASP B 1 101 ? 19.656 -12.062 -13.711 1 96.12 101 ASP B O 1
ATOM 2708 N N . GLU B 1 102 ? 20.188 -11.453 -11.625 1 97.25 102 GLU B N 1
ATOM 2709 C CA . GLU B 1 102 ? 20.641 -12.789 -11.273 1 97.25 102 GLU B CA 1
ATOM 2710 C C . GLU B 1 102 ? 19.5 -13.805 -11.367 1 97.25 102 GLU B C 1
ATOM 2712 O O . GLU B 1 102 ? 19.672 -14.875 -11.945 1 97.25 102 GLU B O 1
ATOM 2717 N N . LEU B 1 103 ? 18.406 -13.438 -10.891 1 97.12 103 LEU B N 1
ATOM 2718 C CA . LEU B 1 103 ? 17.25 -14.336 -10.867 1 97.12 103 LEU B CA 1
ATOM 2719 C C . LEU B 1 103 ? 16.703 -14.555 -12.266 1 97.12 103 LEU B C 1
ATOM 2721 O O . LEU B 1 103 ? 16.25 -15.648 -12.602 1 97.12 103 LEU B O 1
ATOM 2725 N N . LEU B 1 104 ? 16.719 -13.523 -13.07 1 96.19 104 LEU B N 1
ATOM 2726 C CA . LEU B 1 104 ? 16.25 -13.617 -14.445 1 96.19 104 LEU B CA 1
ATOM 2727 C C . LEU B 1 104 ? 17.141 -14.539 -15.266 1 96.19 104 LEU B C 1
ATOM 2729 O O . LEU B 1 104 ? 16.688 -15.195 -16.203 1 96.19 104 LEU B O 1
ATOM 2733 N N . SER B 1 105 ? 18.375 -14.602 -14.859 1 95.94 105 SER B N 1
ATOM 2734 C CA . SER B 1 105 ? 19.344 -15.391 -15.602 1 95.94 105 SER B CA 1
ATOM 2735 C C . SER B 1 105 ? 19.359 -16.844 -15.125 1 95.94 105 SER B C 1
ATOM 2737 O O . SER B 1 105 ? 20.078 -17.672 -15.68 1 95.94 105 SER B O 1
ATOM 2739 N N . GLU B 1 106 ? 18.531 -17.172 -14.188 1 95.62 106 GLU B N 1
ATOM 2740 C CA . GLU B 1 106 ? 18.453 -18.547 -13.719 1 95.62 106 GLU B CA 1
ATOM 2741 C C . GLU B 1 106 ? 18.016 -19.484 -14.836 1 95.62 106 GLU B C 1
ATOM 2743 O O . GLU B 1 106 ? 17.219 -19.109 -15.703 1 95.62 106 GLU B O 1
ATOM 2748 N N . LYS B 1 107 ? 18.469 -20.75 -14.781 1 96.25 107 LYS B N 1
ATOM 2749 C CA . LYS B 1 107 ? 18.141 -21.734 -15.812 1 96.25 107 LYS B CA 1
ATOM 2750 C C . LYS B 1 107 ? 16.641 -22 -15.867 1 96.25 107 LYS B C 1
ATOM 2752 O O . LYS B 1 107 ? 15.984 -22.094 -14.828 1 96.25 107 LYS B O 1
ATOM 2757 N N . PRO B 1 108 ? 16.125 -22.141 -17.031 1 94.81 108 PRO B N 1
ATOM 2758 C CA . PRO B 1 108 ? 14.688 -22.406 -17.188 1 94.81 108 PRO B CA 1
ATOM 2759 C C . PRO B 1 108 ? 14.242 -23.672 -16.453 1 94.81 108 PRO B C 1
ATOM 2761 O O . PRO B 1 108 ? 13.125 -23.734 -15.945 1 94.81 108 PRO B O 1
ATOM 2764 N N . GLU B 1 109 ? 15.102 -24.625 -16.359 1 95.25 109 GLU B N 1
ATOM 2765 C CA . GLU B 1 109 ? 14.758 -25.891 -15.703 1 95.25 109 GLU B CA 1
ATOM 2766 C C . GLU B 1 109 ? 14.484 -25.688 -14.211 1 95.25 109 GLU B C 1
ATOM 2768 O O . GLU B 1 109 ? 13.617 -26.344 -13.641 1 95.25 109 GLU B O 1
ATOM 2773 N N . VAL B 1 110 ? 15.242 -24.828 -13.641 1 95.62 110 VAL B N 1
ATOM 2774 C CA . VAL B 1 110 ? 15.07 -24.531 -12.219 1 95.62 110 VAL B CA 1
ATOM 2775 C C . VAL B 1 110 ? 13.727 -23.844 -11.992 1 95.62 110 VAL B C 1
ATOM 2777 O O . VAL B 1 110 ? 12.984 -24.188 -11.07 1 95.62 110 VAL B O 1
ATOM 2780 N N . LYS B 1 111 ? 13.406 -22.922 -12.828 1 96.25 111 LYS B N 1
ATOM 2781 C CA . LYS B 1 111 ? 12.141 -22.203 -12.734 1 96.25 111 LYS B CA 1
ATOM 2782 C C . LYS B 1 111 ? 10.961 -23.141 -12.953 1 96.25 111 LYS B C 1
ATOM 2784 O O . LYS B 1 111 ? 9.953 -23.062 -12.242 1 96.25 111 LYS B O 1
ATOM 2789 N N . GLN B 1 112 ? 11.094 -24.016 -13.891 1 95.19 112 GLN B N 1
ATOM 2790 C CA . GLN B 1 112 ? 10.031 -24.969 -14.188 1 95.19 112 GLN B CA 1
ATOM 2791 C C . GLN B 1 112 ? 9.82 -25.938 -13.023 1 95.19 112 GLN B C 1
ATOM 2793 O O . GLN B 1 112 ? 8.68 -26.281 -12.695 1 95.19 112 GLN B O 1
ATOM 2798 N N . LYS B 1 113 ? 10.906 -26.391 -12.492 1 94.69 113 LYS B N 1
ATOM 2799 C CA . LYS B 1 113 ? 10.805 -27.297 -11.344 1 94.69 113 LYS B CA 1
ATOM 2800 C C . LYS B 1 113 ? 10.102 -26.609 -10.172 1 94.69 113 LYS B C 1
ATOM 2802 O O . LYS B 1 113 ? 9.25 -27.219 -9.516 1 94.69 113 LYS B O 1
ATOM 2807 N N . TRP B 1 114 ? 10.531 -25.406 -9.906 1 95.44 114 TRP B N 1
ATOM 2808 C CA . TRP B 1 114 ? 9.875 -24.625 -8.859 1 95.44 114 TRP B CA 1
ATOM 2809 C C . TRP B 1 114 ? 8.383 -24.5 -9.133 1 95.44 114 TRP B C 1
ATOM 2811 O O . TRP B 1 114 ? 7.562 -24.734 -8.242 1 95.44 114 TRP B O 1
ATOM 2821 N N . ALA B 1 115 ? 8.062 -24.094 -10.359 1 96.81 115 ALA B N 1
ATOM 2822 C CA . ALA B 1 115 ? 6.664 -23.906 -10.734 1 96.81 115 ALA B CA 1
ATOM 2823 C C . ALA B 1 115 ? 5.879 -25.203 -10.578 1 96.81 115 ALA B C 1
ATOM 2825 O O . ALA B 1 115 ? 4.746 -25.188 -10.094 1 96.81 115 ALA B O 1
ATOM 2826 N N . SER B 1 116 ? 6.484 -26.266 -10.969 1 95.44 116 SER B N 1
ATOM 2827 C CA . SER B 1 116 ? 5.836 -27.578 -10.859 1 95.44 116 SER B CA 1
ATOM 2828 C C . SER B 1 116 ? 5.531 -27.922 -9.406 1 95.44 116 SER B C 1
ATOM 2830 O O . SER B 1 116 ? 4.43 -28.375 -9.086 1 95.44 116 SER B O 1
ATOM 2832 N N . ARG B 1 117 ? 6.457 -27.688 -8.586 1 93.88 117 ARG B N 1
ATOM 2833 C CA . ARG B 1 117 ? 6.277 -27.969 -7.164 1 93.88 117 ARG B CA 1
ATOM 2834 C C . ARG B 1 117 ? 5.18 -27.094 -6.57 1 93.88 117 ARG B C 1
ATOM 2836 O O . ARG B 1 117 ? 4.363 -27.562 -5.773 1 93.88 117 ARG B O 1
ATOM 2843 N N . LEU B 1 118 ? 5.234 -25.875 -6.934 1 95.88 118 LEU B N 1
ATOM 2844 C CA . LEU B 1 118 ? 4.227 -24.953 -6.41 1 95.88 118 LEU B CA 1
ATOM 2845 C C . LEU B 1 118 ? 2.836 -25.328 -6.906 1 95.88 118 LEU B C 1
ATOM 2847 O O . LEU B 1 118 ? 1.866 -25.281 -6.148 1 95.88 118 LEU B O 1
ATOM 2851 N N . LEU B 1 119 ? 2.746 -25.703 -8.156 1 97.25 119 LEU B N 1
ATOM 2852 C CA . LEU B 1 119 ? 1.465 -26.125 -8.719 1 97.25 119 LEU B CA 1
ATOM 2853 C C . LEU B 1 119 ? 0.94 -27.359 -8.008 1 97.25 119 LEU B C 1
ATOM 2855 O O . LEU B 1 119 ? -0.27 -27.516 -7.836 1 97.25 119 LEU B O 1
ATOM 2859 N N . ALA B 1 120 ? 1.852 -28.219 -7.66 1 95.31 120 ALA B N 1
ATOM 2860 C CA . ALA B 1 120 ? 1.445 -29.406 -6.898 1 95.31 120 ALA B CA 1
ATOM 2861 C C . ALA B 1 120 ? 0.828 -29 -5.562 1 95.31 120 ALA B C 1
ATOM 2863 O O . ALA B 1 120 ? -0.166 -29.594 -5.129 1 95.31 120 ALA B O 1
ATOM 2864 N N . LYS B 1 121 ? 1.376 -28.031 -4.891 1 94 121 LYS B N 1
ATOM 2865 C CA . LYS B 1 121 ? 0.83 -27.516 -3.639 1 94 121 LYS B CA 1
ATOM 2866 C C . LYS B 1 121 ? -0.541 -26.891 -3.855 1 94 121 LYS B C 1
ATOM 2868 O O . LYS B 1 121 ? -1.467 -27.109 -3.074 1 94 121 LYS B O 1
ATOM 2873 N N . LEU B 1 122 ? -0.614 -26.156 -4.918 1 96.62 122 LEU B N 1
ATOM 2874 C CA . LEU B 1 122 ? -1.868 -25.484 -5.242 1 96.62 122 LEU B CA 1
ATOM 2875 C C . LEU B 1 122 ? -2.979 -26.5 -5.488 1 96.62 122 LEU B C 1
ATOM 2877 O O . LEU B 1 122 ? -4.117 -26.297 -5.059 1 96.62 122 LEU B O 1
ATOM 2881 N N . ARG B 1 123 ? -2.662 -27.516 -6.188 1 96.69 123 ARG B N 1
ATOM 2882 C CA . ARG B 1 123 ? -3.646 -28.547 -6.48 1 96.69 123 ARG B CA 1
ATOM 2883 C C . ARG B 1 123 ? -4.262 -29.094 -5.195 1 96.69 123 ARG B C 1
ATOM 2885 O O . ARG B 1 123 ? -5.473 -29.328 -5.125 1 96.69 123 ARG B O 1
ATOM 2892 N N . LYS B 1 124 ? -3.436 -29.25 -4.207 1 95.75 124 LYS B N 1
ATOM 2893 C CA . LYS B 1 124 ? -3.908 -29.781 -2.934 1 95.75 124 LYS B CA 1
ATOM 2894 C C . LYS B 1 124 ? -4.84 -28.797 -2.236 1 95.75 124 LYS B C 1
ATOM 2896 O O . LYS B 1 124 ? -5.719 -29.188 -1.472 1 95.75 124 LYS B O 1
ATOM 2901 N N . ASP B 1 125 ? -4.648 -27.547 -2.498 1 97.12 125 ASP B N 1
ATOM 2902 C CA . ASP B 1 125 ? -5.406 -26.531 -1.791 1 97.12 125 ASP B CA 1
ATOM 2903 C C . ASP B 1 125 ? -6.672 -26.156 -2.561 1 97.12 125 ASP B C 1
ATOM 2905 O O . ASP B 1 125 ? -7.539 -25.453 -2.037 1 97.12 125 ASP B O 1
ATOM 2909 N N . ILE B 1 126 ? -6.727 -26.531 -3.77 1 97.94 126 ILE B N 1
ATOM 2910 C CA . ILE B 1 126 ? -7.949 -26.344 -4.543 1 97.94 126 ILE B CA 1
ATOM 2911 C C . ILE B 1 126 ? -8.875 -27.547 -4.324 1 97.94 126 ILE B C 1
ATOM 2913 O O . ILE B 1 126 ? -8.445 -28.703 -4.402 1 97.94 126 ILE B O 1
ATOM 2917 N N . ARG B 1 127 ? -10.07 -27.25 -4.078 1 97.69 127 ARG B N 1
ATOM 2918 C CA . ARG B 1 127 ? -11.023 -28.344 -3.9 1 97.69 127 ARG B CA 1
ATOM 2919 C C . ARG B 1 127 ? -11.086 -29.219 -5.145 1 97.69 127 ARG B C 1
ATOM 2921 O O . ARG B 1 127 ? -11.062 -28.719 -6.27 1 97.69 127 ARG B O 1
ATOM 2928 N N . PRO B 1 128 ? -11.188 -30.531 -4.973 1 97.06 128 PRO B N 1
ATOM 2929 C CA . PRO B 1 128 ? -11.109 -31.484 -6.086 1 97.06 128 PRO B CA 1
ATOM 2930 C C . PRO B 1 128 ? -12.141 -31.203 -7.172 1 97.06 128 PRO B C 1
ATOM 2932 O O . PRO B 1 128 ? -11.852 -31.344 -8.359 1 97.06 128 PRO B O 1
ATOM 2935 N N . GLU B 1 129 ? -13.328 -30.781 -6.812 1 96.94 129 GLU B N 1
ATOM 2936 C CA . GLU B 1 129 ? -14.414 -30.594 -7.77 1 96.94 129 GLU B CA 1
ATOM 2937 C C . GLU B 1 129 ? -14.133 -29.438 -8.711 1 96.94 129 GLU B C 1
ATOM 2939 O O . GLU B 1 129 ? -14.758 -29.312 -9.766 1 96.94 129 GLU B O 1
ATOM 2944 N N . PHE B 1 130 ? -13.133 -28.625 -8.32 1 97.75 130 PHE B N 1
ATOM 2945 C CA . PHE B 1 130 ? -12.891 -27.422 -9.117 1 97.75 130 PHE B CA 1
ATOM 2946 C C . PHE B 1 130 ? -11.594 -27.547 -9.898 1 97.75 130 PHE B C 1
ATOM 2948 O O . PHE B 1 130 ? -11.258 -26.672 -10.695 1 97.75 130 PHE B O 1
ATOM 2955 N N . ARG B 1 131 ? -10.812 -28.562 -9.711 1 97.69 131 ARG B N 1
ATOM 2956 C CA . ARG B 1 131 ? -9.484 -28.688 -10.305 1 97.69 131 ARG B CA 1
ATOM 2957 C C . ARG B 1 131 ? -9.562 -28.719 -11.82 1 97.69 131 ARG B C 1
ATOM 2959 O O . ARG B 1 131 ? -8.773 -28.062 -12.508 1 97.69 131 ARG B O 1
ATOM 2966 N N . GLU B 1 132 ? -10.492 -29.5 -12.297 1 97.19 132 GLU B N 1
ATOM 2967 C CA . GLU B 1 132 ? -10.648 -29.578 -13.75 1 97.19 132 GLU B CA 1
ATOM 2968 C C . GLU B 1 132 ? -11.078 -28.234 -14.328 1 97.19 132 GLU B C 1
ATOM 2970 O O . GLU B 1 132 ? -10.547 -27.781 -15.352 1 97.19 132 GLU B O 1
ATOM 2975 N N . ASP B 1 133 ? -12.047 -27.641 -13.695 1 97.38 133 ASP B N 1
ATOM 2976 C CA . ASP B 1 133 ? -12.508 -26.328 -14.141 1 97.38 133 ASP B CA 1
ATOM 2977 C C . ASP B 1 133 ? -11.359 -25.312 -14.133 1 97.38 133 ASP B C 1
ATOM 2979 O O . ASP B 1 133 ? -11.25 -24.484 -15.031 1 97.38 133 ASP B O 1
ATOM 2983 N N . PHE B 1 134 ? -10.562 -25.391 -13.141 1 98.31 134 PHE B N 1
ATOM 2984 C CA . PHE B 1 134 ? -9.422 -24.484 -13.047 1 98.31 134 PHE B CA 1
ATOM 2985 C C . PHE B 1 134 ? -8.508 -24.656 -14.258 1 98.31 134 PHE B C 1
ATOM 2987 O O . PHE B 1 134 ? -8.141 -23.656 -14.906 1 98.31 134 PHE B O 1
ATOM 2994 N N . VAL B 1 135 ? -8.172 -25.875 -14.562 1 98.06 135 VAL B N 1
ATOM 2995 C CA . VAL B 1 135 ? -7.305 -26.156 -15.703 1 98.06 135 VAL B CA 1
ATOM 2996 C C . VAL B 1 135 ? -7.953 -25.625 -16.984 1 98.06 135 VAL B C 1
ATOM 2998 O O . VAL B 1 135 ? -7.312 -24.922 -17.766 1 98.06 135 VAL B O 1
ATOM 3001 N N . LEU B 1 136 ? -9.234 -25.875 -17.188 1 98.25 136 LEU B N 1
ATOM 3002 C CA . LEU B 1 136 ? -9.93 -25.5 -18.406 1 98.25 136 LEU B CA 1
ATOM 3003 C C . LEU B 1 136 ? -10.008 -23.984 -18.531 1 98.25 136 LEU B C 1
ATOM 3005 O O . LEU B 1 136 ? -9.875 -23.422 -19.625 1 98.25 136 LEU B O 1
ATOM 3009 N N . THR B 1 137 ? -10.188 -23.281 -17.453 1 97.56 137 THR B N 1
ATOM 3010 C CA . THR B 1 137 ? -10.328 -21.828 -17.5 1 97.56 137 THR B CA 1
ATOM 3011 C C . THR B 1 137 ? -8.969 -21.172 -17.734 1 97.56 137 THR B C 1
ATOM 3013 O O . THR B 1 137 ? -8.867 -20.234 -18.531 1 97.56 137 THR B O 1
ATOM 3016 N N . VAL B 1 138 ? -7.973 -21.656 -17.078 1 97.19 138 VAL B N 1
ATOM 3017 C CA . VAL B 1 138 ? -6.641 -21.094 -17.219 1 97.19 138 VAL B CA 1
ATOM 3018 C C . VAL B 1 138 ? -6.121 -21.328 -18.641 1 97.19 138 VAL B C 1
ATOM 3020 O O . VAL B 1 138 ? -5.422 -20.484 -19.203 1 97.19 138 VAL B O 1
ATOM 3023 N N . THR B 1 139 ? -6.473 -22.438 -19.234 1 96.31 139 THR B N 1
ATOM 3024 C CA . THR B 1 139 ? -6 -22.797 -20.578 1 96.31 139 THR B CA 1
ATOM 3025 C C . THR B 1 139 ? -6.887 -22.172 -21.641 1 96.31 139 THR B C 1
ATOM 3027 O O . THR B 1 139 ? -6.621 -22.312 -22.844 1 96.31 139 THR B O 1
ATOM 3030 N N . GLY B 1 140 ? -7.969 -21.531 -21.312 1 95.75 140 GLY B N 1
ATOM 3031 C CA . GLY B 1 140 ? -8.828 -20.828 -22.25 1 95.75 140 GLY B CA 1
ATOM 3032 C C . GLY B 1 140 ? -9.867 -21.719 -22.891 1 95.75 140 GLY B C 1
ATOM 3033 O O . GLY B 1 140 ? -10.523 -21.328 -23.859 1 95.75 140 GLY B O 1
ATOM 3034 N N . LYS B 1 141 ? -10.07 -22.859 -22.391 1 96.94 141 LYS B N 1
ATOM 3035 C CA . LYS B 1 141 ? -11.008 -23.828 -22.969 1 96.94 141 LYS B CA 1
ATOM 3036 C C . LYS B 1 141 ? -12.406 -23.656 -22.375 1 96.94 141 LYS B C 1
ATOM 3038 O O . LYS B 1 141 ? -13.375 -24.203 -22.906 1 96.94 141 LYS B O 1
ATOM 3043 N N . LYS B 1 142 ? -12.492 -22.969 -21.297 1 97 142 LYS B N 1
ATOM 3044 C CA . LYS B 1 142 ? -13.75 -22.641 -20.625 1 97 142 LYS B CA 1
ATOM 3045 C C . LYS B 1 142 ? -13.758 -21.203 -20.109 1 97 142 LYS B C 1
ATOM 3047 O O . LYS B 1 142 ? -12.703 -20.656 -19.781 1 97 142 LYS B O 1
ATOM 3052 N N . ALA B 1 143 ? -14.93 -20.672 -20.094 1 96.25 143 ALA B N 1
ATOM 3053 C CA . ALA B 1 143 ? -15.055 -19.344 -19.5 1 96.25 143 ALA B CA 1
ATOM 3054 C C . ALA B 1 143 ? -14.781 -19.391 -18 1 96.25 143 ALA B C 1
ATOM 3056 O O . ALA B 1 143 ? -15.125 -20.375 -17.328 1 96.25 143 ALA B O 1
ATOM 3057 N N . PRO B 1 144 ? -14.234 -18.297 -17.531 1 94.94 144 PRO B N 1
ATOM 3058 C CA . PRO B 1 144 ? -13.898 -18.297 -16.094 1 94.94 144 PRO B CA 1
ATOM 3059 C C . PRO B 1 144 ? -15.109 -18.531 -15.203 1 94.94 144 PRO B C 1
ATOM 3061 O O . PRO B 1 144 ? -16.188 -17.984 -15.453 1 94.94 144 PRO B O 1
ATOM 3064 N N . CYS B 1 145 ? -14.938 -19.359 -14.297 1 96.56 145 CYS B N 1
ATOM 3065 C CA . CYS B 1 145 ? -15.906 -19.641 -13.242 1 96.56 145 CYS B CA 1
ATOM 3066 C C . CYS B 1 145 ? -15.219 -19.734 -11.883 1 96.56 145 CYS B C 1
ATOM 3068 O O . CYS B 1 145 ? -13.992 -19.734 -11.797 1 96.56 145 CYS B O 1
ATOM 3070 N N . CYS B 1 146 ? -15.977 -19.797 -10.883 1 97.56 146 CYS B N 1
ATOM 3071 C CA . CYS B 1 146 ? -15.414 -19.828 -9.539 1 97.56 146 CYS B CA 1
ATOM 3072 C C . CYS B 1 146 ? -14.602 -21.094 -9.305 1 97.56 146 CYS B C 1
ATOM 3074 O O . CYS B 1 146 ? -15 -22.172 -9.742 1 97.56 146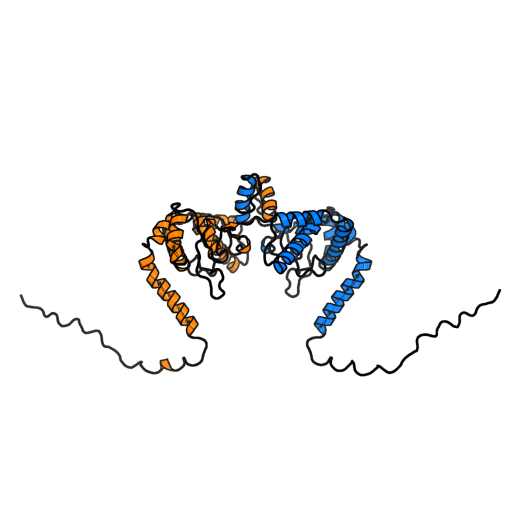 CYS B O 1
ATOM 3076 N N . VAL B 1 147 ? -13.445 -20.922 -8.727 1 98.12 147 VAL B N 1
ATOM 3077 C CA . VAL B 1 147 ? -12.578 -21.984 -8.219 1 98.12 147 VAL B CA 1
ATOM 3078 C C . VAL B 1 147 ? -12.367 -21.812 -6.719 1 98.12 147 VAL B C 1
ATOM 3080 O O . VAL B 1 147 ? -11.711 -20.859 -6.285 1 98.12 147 VAL B O 1
ATOM 3083 N N . LEU B 1 148 ? -12.875 -22.781 -5.941 1 98.12 148 LEU B N 1
ATOM 3084 C CA . LEU B 1 148 ? -12.844 -22.594 -4.492 1 98.12 148 LEU B CA 1
ATOM 3085 C C . LEU B 1 148 ? -11.68 -23.375 -3.883 1 98.12 148 LEU B C 1
ATOM 3087 O O . LEU B 1 148 ? -11.391 -24.5 -4.301 1 98.12 148 LEU B O 1
ATOM 3091 N N . SER B 1 149 ? -11.008 -22.75 -2.936 1 98.38 149 SER B N 1
ATOM 3092 C CA . SER B 1 149 ? -9.922 -23.391 -2.197 1 98.38 149 SER B CA 1
ATOM 3093 C C . SER B 1 149 ? -10.406 -23.953 -0.869 1 98.38 149 SER B C 1
ATOM 3095 O O . SER B 1 149 ? -11.516 -23.656 -0.431 1 98.38 149 SER B O 1
ATOM 3097 N N . ASN B 1 150 ? -9.547 -24.797 -0.293 1 97.69 150 ASN B N 1
ATOM 3098 C CA . ASN B 1 150 ? -9.797 -25.281 1.06 1 97.69 150 ASN B CA 1
ATOM 3099 C C . ASN B 1 150 ? -9.602 -24.188 2.098 1 97.69 150 ASN B C 1
ATOM 3101 O O . ASN B 1 150 ? -8.602 -23.469 2.053 1 97.69 150 ASN B O 1
ATOM 3105 N N . PRO B 1 151 ? -10.586 -24.016 3.006 1 97.19 151 PRO B N 1
ATOM 3106 C CA . PRO B 1 151 ? -10.422 -23 4.051 1 97.19 151 PRO B CA 1
ATOM 3107 C C . PRO B 1 151 ? -9.445 -23.422 5.141 1 97.19 151 PRO B C 1
ATOM 3109 O O . PRO B 1 151 ? -9.125 -24.609 5.254 1 97.19 151 PRO B O 1
ATOM 3112 N N . ASP B 1 152 ? -8.961 -22.453 5.844 1 96.38 152 ASP B N 1
ATOM 3113 C CA . ASP B 1 152 ? -8.203 -22.766 7.051 1 96.38 152 ASP B CA 1
ATOM 3114 C C . ASP B 1 152 ? -9.133 -23.125 8.211 1 96.38 152 ASP B C 1
ATOM 3116 O O . ASP B 1 152 ? -10.328 -23.312 8.008 1 96.38 152 ASP B O 1
ATOM 3120 N N . GLN B 1 153 ? -8.602 -23.297 9.422 1 96.38 153 GLN B N 1
ATOM 3121 C CA . GLN B 1 153 ? -9.367 -23.734 10.586 1 96.38 153 GLN B CA 1
ATOM 3122 C C . GLN B 1 153 ? -10.445 -22.719 10.938 1 96.38 153 GLN B C 1
ATOM 3124 O O . GLN B 1 153 ? -11.5 -23.078 11.477 1 96.38 153 GLN B O 1
ATOM 3129 N N . LYS B 1 154 ? -10.227 -21.484 10.562 1 95.94 154 LYS B N 1
ATOM 3130 C CA . LYS B 1 154 ? -11.172 -20.422 10.875 1 95.94 154 LYS B CA 1
ATOM 3131 C C . LYS B 1 154 ? -12.117 -20.172 9.703 1 95.94 154 LYS B C 1
ATOM 3133 O O . LYS B 1 154 ? -12.898 -19.219 9.727 1 95.94 154 LYS B O 1
ATOM 3138 N N . GLY B 1 155 ? -11.977 -21 8.641 1 96 155 GLY B N 1
ATOM 3139 C CA . GLY B 1 155 ? -12.859 -20.844 7.488 1 96 155 GLY B CA 1
ATOM 3140 C C . GLY B 1 155 ? -12.398 -19.781 6.52 1 96 155 GLY B C 1
ATOM 3141 O O . GLY B 1 155 ? -13.141 -19.375 5.625 1 96 155 GLY B O 1
ATOM 3142 N N . LYS B 1 156 ? -11.188 -19.328 6.676 1 96.38 156 LYS B N 1
ATOM 3143 C CA . LYS B 1 156 ? -10.656 -18.234 5.867 1 96.38 156 LYS B CA 1
ATOM 3144 C C . LYS B 1 156 ? -9.656 -18.734 4.836 1 96.38 156 LYS B C 1
ATOM 3146 O O . LYS B 1 156 ? -9.359 -19.938 4.797 1 96.38 156 LYS B O 1
ATOM 3151 N N . MET B 1 157 ? -9.25 -17.859 3.963 1 97.38 157 MET B N 1
ATOM 3152 C CA . MET B 1 157 ? -8.273 -18.172 2.92 1 97.38 157 MET B CA 1
ATOM 3153 C C . MET B 1 157 ? -6.984 -18.719 3.521 1 97.38 157 MET B C 1
ATOM 3155 O O . MET B 1 157 ? -6.465 -18.172 4.496 1 97.38 157 MET B O 1
ATOM 3159 N N . ARG B 1 158 ? -6.52 -19.766 3.031 1 97.19 158 ARG B N 1
ATOM 3160 C CA . ARG B 1 158 ? -5.281 -20.375 3.506 1 97.19 158 ARG B CA 1
ATOM 3161 C C . ARG B 1 158 ? -4.062 -19.656 2.943 1 97.19 158 ARG B C 1
ATOM 3163 O O . ARG B 1 158 ? -4.168 -18.922 1.964 1 97.19 158 ARG B O 1
ATOM 3170 N N . ARG B 1 159 ? -2.945 -19.875 3.619 1 95.88 159 ARG B N 1
ATOM 3171 C CA . ARG B 1 159 ? -1.638 -19.391 3.193 1 95.88 159 ARG B CA 1
ATOM 3172 C C . ARG B 1 159 ? -0.688 -20.547 2.895 1 95.88 159 ARG B C 1
ATOM 3174 O O . ARG B 1 159 ? -0.797 -21.609 3.492 1 95.88 159 ARG B O 1
ATOM 3181 N N . ILE B 1 160 ? 0.147 -20.375 1.917 1 94.12 160 ILE B N 1
ATOM 3182 C CA . ILE B 1 160 ? 1.071 -21.438 1.554 1 94.12 160 ILE B CA 1
ATOM 3183 C C . ILE B 1 160 ? 2.482 -20.875 1.412 1 94.12 160 ILE B C 1
ATOM 3185 O O . ILE B 1 160 ? 2.66 -19.672 1.225 1 94.12 160 ILE B O 1
ATOM 3189 N N . ASP B 1 161 ? 3.428 -21.766 1.548 1 93.56 161 ASP B N 1
ATOM 3190 C CA . ASP B 1 161 ? 4.828 -21.453 1.296 1 93.56 161 ASP B CA 1
ATOM 3191 C C . ASP B 1 161 ? 5.168 -21.594 -0.186 1 93.56 161 ASP B C 1
ATOM 3193 O O . ASP B 1 161 ? 5.016 -22.672 -0.764 1 93.56 161 ASP B O 1
ATOM 3197 N N . CYS B 1 162 ? 5.566 -20.469 -0.803 1 95.44 162 CYS B N 1
ATOM 3198 C CA . CYS B 1 162 ? 5.816 -20.469 -2.24 1 95.44 162 CYS B CA 1
ATOM 3199 C C . CYS B 1 162 ? 7.254 -20.891 -2.537 1 95.44 162 CYS B C 1
ATOM 3201 O O . CYS B 1 162 ? 7.59 -21.203 -3.68 1 95.44 162 CYS B O 1
ATOM 3203 N N . LEU B 1 163 ? 7.941 -20.75 -1.495 1 92.56 163 LEU B N 1
ATOM 3204 C CA . LEU B 1 163 ? 9.336 -21.141 -1.627 1 92.56 163 LEU B CA 1
ATOM 3205 C C . LEU B 1 163 ? 9.672 -22.281 -0.659 1 92.56 163 LEU B C 1
ATOM 3207 O O . LEU B 1 163 ? 8.805 -22.734 0.086 1 92.56 163 LEU B O 1
ATOM 3211 N N . ARG B 1 164 ? 10.867 -23.094 -0.822 1 76.69 164 ARG B N 1
ATOM 3212 C CA . ARG B 1 164 ? 11.281 -24.141 0.104 1 76.69 164 ARG B CA 1
ATOM 3213 C C . ARG B 1 164 ? 11.984 -23.547 1.322 1 76.69 164 ARG B C 1
ATOM 3215 O O . ARG B 1 164 ? 12.961 -22.797 1.184 1 76.69 164 ARG B O 1
ATOM 3222 N N . GLN B 1 165 ? 11.383 -23.781 2.521 1 68.81 165 GLN B N 1
ATOM 3223 C CA . GLN B 1 165 ? 11.977 -23.391 3.791 1 68.81 165 GLN B CA 1
ATOM 3224 C C . GLN B 1 165 ? 12 -21.875 3.943 1 68.81 165 GLN B C 1
ATOM 3226 O O . GLN B 1 165 ? 12.898 -21.312 4.574 1 68.81 165 GLN B O 1
ATOM 3231 N N . ALA B 1 166 ? 11.102 -21.281 3.057 1 63.16 166 ALA B N 1
ATOM 3232 C CA . ALA B 1 166 ? 11.047 -19.844 3.258 1 63.16 166 ALA B CA 1
ATOM 3233 C C . ALA B 1 166 ? 10.195 -19.484 4.473 1 63.16 166 ALA B C 1
ATOM 3235 O O . ALA B 1 166 ? 9.305 -20.25 4.855 1 63.16 166 ALA B O 1
ATOM 3236 N N . ASP B 1 167 ? 10.648 -18.547 5.215 1 69.69 167 ASP B N 1
ATOM 3237 C CA . ASP B 1 167 ? 10.031 -18.109 6.473 1 69.69 167 ASP B CA 1
ATOM 3238 C C . ASP B 1 167 ? 8.695 -17.422 6.223 1 69.69 167 ASP B C 1
ATOM 3240 O O . ASP B 1 167 ? 7.879 -17.297 7.141 1 69.69 167 ASP B O 1
ATOM 3244 N N . LYS B 1 168 ? 8.336 -17.109 4.926 1 88.75 168 LYS B N 1
ATOM 3245 C CA . LYS B 1 168 ? 7.109 -16.328 4.789 1 88.75 168 LYS B CA 1
ATOM 3246 C C . LYS B 1 168 ? 6.074 -17.078 3.953 1 88.75 168 LYS B C 1
ATOM 3248 O O . LYS B 1 168 ? 6.414 -17.703 2.941 1 88.75 168 LYS B O 1
ATOM 3253 N N . VAL B 1 169 ? 4.879 -17.094 4.453 1 93.69 169 VAL B N 1
ATOM 3254 C CA . VAL B 1 169 ? 3.785 -17.719 3.717 1 93.69 169 VAL B CA 1
ATOM 3255 C C . VAL B 1 169 ? 2.947 -16.656 3.027 1 93.69 169 VAL B C 1
ATOM 3257 O O . VAL B 1 169 ? 2.982 -15.477 3.418 1 93.69 169 VAL B O 1
ATOM 3260 N N . TR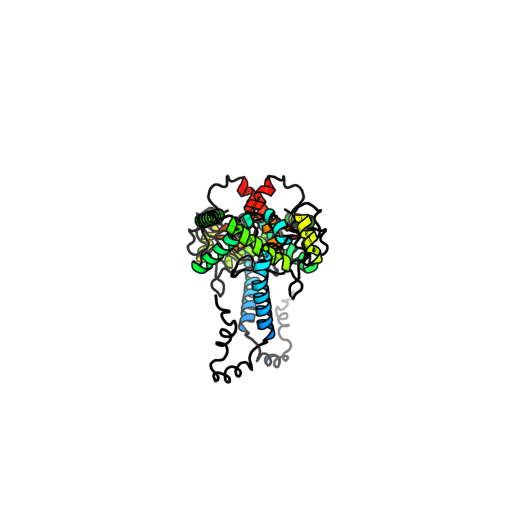P B 1 170 ? 2.352 -17.062 1.923 1 96.88 170 TRP B N 1
ATOM 3261 C CA . TRP B 1 170 ? 1.542 -16.141 1.123 1 96.88 170 TRP B CA 1
ATOM 3262 C C . TRP B 1 170 ? 0.094 -16.625 1.056 1 96.88 170 TRP B C 1
ATOM 3264 O O . TRP B 1 170 ? -0.17 -17.812 0.967 1 96.88 170 TRP B O 1
ATOM 3274 N N . ARG B 1 171 ? -0.832 -15.641 1.117 1 97.69 171 ARG B N 1
ATOM 3275 C CA . ARG B 1 171 ? -2.227 -15.984 0.857 1 97.69 171 ARG B CA 1
ATOM 3276 C C . ARG B 1 171 ? -2.387 -16.609 -0.523 1 97.69 171 ARG B C 1
ATOM 3278 O O . ARG B 1 171 ? -1.758 -16.172 -1.487 1 97.69 171 ARG B O 1
ATOM 3285 N N . LEU B 1 172 ? -3.271 -17.562 -0.596 1 98.19 172 LEU B N 1
ATOM 3286 C CA . LEU B 1 172 ? -3.453 -18.328 -1.825 1 98.19 172 LEU B CA 1
ATOM 3287 C C . LEU B 1 172 ? -3.932 -17.422 -2.959 1 98.19 172 LEU B C 1
ATOM 3289 O O . LEU B 1 172 ? -3.498 -17.578 -4.105 1 98.19 172 LEU B O 1
ATOM 3293 N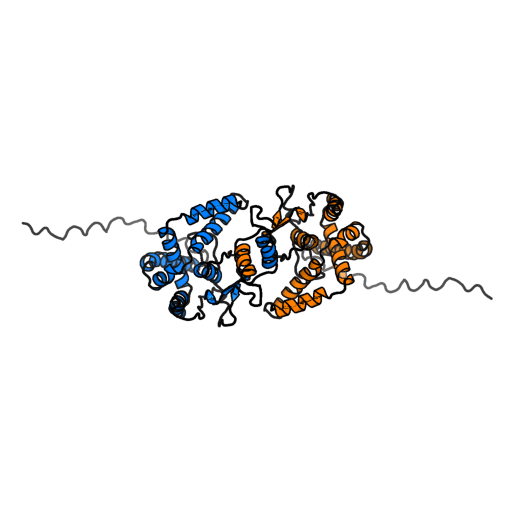 N . ASP B 1 173 ? -4.844 -16.578 -2.711 1 98.06 173 ASP B N 1
ATOM 3294 C CA . ASP B 1 173 ? -5.371 -15.727 -3.773 1 98.06 173 ASP B CA 1
ATOM 3295 C C . ASP B 1 173 ? -4.297 -14.789 -4.309 1 98.06 173 ASP B C 1
ATOM 3297 O O . ASP B 1 173 ? -4.258 -14.5 -5.508 1 98.06 173 ASP B O 1
ATOM 3301 N N . LEU B 1 174 ? -3.422 -14.305 -3.447 1 98.25 174 LEU B N 1
ATOM 3302 C CA . LEU B 1 174 ? -2.279 -13.523 -3.908 1 98.25 174 LEU B CA 1
ATOM 3303 C C . LEU B 1 174 ? -1.399 -14.352 -4.84 1 98.25 174 LEU B C 1
ATOM 3305 O O . LEU B 1 174 ? -0.989 -13.867 -5.898 1 98.25 174 LEU B O 1
ATOM 3309 N N . VAL B 1 175 ? -1.149 -15.57 -4.422 1 98.31 175 VAL B N 1
ATOM 3310 C CA . VAL B 1 175 ? -0.29 -16.469 -5.188 1 98.31 175 VAL B CA 1
ATOM 3311 C C . VAL B 1 175 ? -0.882 -16.688 -6.578 1 98.31 175 VAL B C 1
ATOM 3313 O O . VAL B 1 175 ? -0.17 -16.625 -7.582 1 98.31 175 VAL B O 1
ATOM 3316 N N . MET B 1 176 ? -2.154 -16.875 -6.656 1 98.56 176 MET B N 1
ATOM 3317 C CA . MET B 1 176 ? -2.83 -17.156 -7.922 1 98.56 176 MET B CA 1
ATOM 3318 C C . MET B 1 176 ? -2.699 -15.969 -8.875 1 98.56 176 MET B C 1
ATOM 3320 O O . MET B 1 176 ? -2.434 -16.141 -10.062 1 98.56 176 MET B O 1
ATOM 3324 N N . VAL B 1 177 ? -2.85 -14.781 -8.336 1 98.19 177 VAL B N 1
ATOM 3325 C CA . VAL B 1 177 ? -2.76 -13.578 -9.156 1 98.19 177 VAL B CA 1
ATOM 3326 C C . VAL B 1 177 ? -1.328 -13.398 -9.656 1 98.19 177 VAL B C 1
ATOM 3328 O O . VAL B 1 177 ? -1.108 -13.055 -10.82 1 98.19 177 VAL B O 1
ATOM 3331 N N . ILE B 1 178 ? -0.384 -13.602 -8.836 1 98.19 178 ILE B N 1
ATOM 3332 C CA . ILE B 1 178 ? 1.017 -13.453 -9.211 1 98.19 178 ILE B CA 1
ATOM 3333 C C . ILE B 1 178 ? 1.373 -14.492 -10.273 1 98.19 178 ILE B C 1
ATOM 3335 O O . ILE B 1 178 ? 2.01 -14.172 -11.281 1 98.19 178 ILE B O 1
ATOM 3339 N N . LEU B 1 179 ? 0.93 -15.711 -10.125 1 98.5 179 LEU B N 1
ATOM 3340 C CA . LEU B 1 179 ? 1.299 -16.812 -11.016 1 98.5 179 LEU B CA 1
ATOM 3341 C C . LEU B 1 179 ? 0.652 -16.641 -12.391 1 98.5 179 LEU B C 1
ATOM 3343 O O . LEU B 1 179 ? 1.282 -16.906 -13.414 1 98.5 179 LEU B O 1
ATOM 3347 N N . PHE B 1 180 ? -0.599 -16.188 -12.375 1 98.19 180 PHE B N 1
ATOM 3348 C CA . PHE B 1 180 ? -1.338 -16.359 -13.617 1 98.19 180 PHE B CA 1
ATOM 3349 C C . PHE B 1 180 ? -1.665 -15.008 -14.242 1 98.19 180 PHE B C 1
ATOM 3351 O O . PHE B 1 180 ? -2.049 -14.938 -15.406 1 98.19 180 PHE B O 1
ATOM 3358 N N . LYS B 1 181 ? -1.521 -13.922 -13.508 1 96.25 181 LYS B N 1
ATOM 3359 C CA . LYS B 1 181 ? -1.74 -12.594 -14.078 1 96.25 181 LYS B CA 1
ATOM 3360 C C . LYS B 1 181 ? -0.443 -11.789 -14.117 1 96.25 181 LYS B C 1
ATOM 3362 O O . LYS B 1 181 ? -0.361 -10.766 -14.797 1 96.25 181 LYS B O 1
ATOM 3367 N N . GLY B 1 182 ? 0.498 -12.172 -13.375 1 96.44 182 GLY B N 1
ATOM 3368 C CA . GLY B 1 182 ? 1.8 -11.523 -13.43 1 96.44 182 GLY B CA 1
ATOM 3369 C C . GLY B 1 182 ? 1.811 -10.148 -12.781 1 96.44 182 GLY B C 1
ATOM 3370 O O . GLY B 1 182 ? 2.561 -9.266 -13.203 1 96.44 182 GLY B O 1
ATOM 3371 N N . ILE B 1 183 ? 0.928 -9.906 -11.82 1 96.12 183 ILE B N 1
ATOM 3372 C CA . ILE B 1 183 ? 0.885 -8.641 -11.094 1 96.12 183 ILE B CA 1
ATOM 3373 C C . ILE B 1 183 ? 1.854 -8.688 -9.914 1 96.12 183 ILE B C 1
ATOM 3375 O O . ILE B 1 183 ? 1.838 -9.633 -9.125 1 96.12 183 ILE B O 1
ATOM 3379 N N . PRO B 1 184 ? 2.691 -7.66 -9.797 1 96.5 184 PRO B N 1
ATOM 3380 C CA . PRO B 1 184 ? 3.719 -7.684 -8.75 1 96.5 184 PRO B CA 1
ATOM 3381 C C . PRO B 1 184 ? 3.168 -7.328 -7.371 1 96.5 184 PRO B C 1
ATOM 3383 O O . PRO B 1 184 ? 3.51 -6.281 -6.816 1 96.5 184 PRO B O 1
ATOM 3386 N N . LEU B 1 185 ? 2.475 -8.227 -6.805 1 97.38 185 LEU B N 1
ATOM 3387 C CA . LEU B 1 185 ? 1.906 -8.055 -5.473 1 97.38 185 LEU B CA 1
ATOM 3388 C C . LEU B 1 185 ? 2.891 -8.508 -4.398 1 97.38 185 LEU B C 1
ATOM 3390 O O . LEU B 1 185 ? 3.652 -9.453 -4.609 1 97.38 185 LEU B O 1
ATOM 3394 N N . GLU B 1 186 ? 2.824 -7.766 -3.326 1 94.19 186 GLU B N 1
ATOM 3395 C CA . GLU B 1 186 ? 3.539 -8.195 -2.129 1 94.19 186 GLU B CA 1
ATOM 3396 C C . GLU B 1 186 ? 2.607 -8.93 -1.167 1 94.19 186 GLU B C 1
ATOM 3398 O O . GLU B 1 186 ? 1.388 -8.914 -1.342 1 94.19 186 GLU B O 1
ATOM 3403 N N . SER B 1 187 ? 3.195 -9.617 -0.132 1 93.12 187 SER B N 1
ATOM 3404 C CA . SER B 1 187 ? 2.41 -10.43 0.792 1 93.12 187 SER B CA 1
ATOM 3405 C C . SER B 1 187 ? 1.454 -9.57 1.61 1 93.12 187 SER B C 1
ATOM 3407 O O . SER B 1 187 ? 0.468 -10.07 2.152 1 93.12 187 SER B O 1
ATOM 3409 N N . THR B 1 188 ? 1.739 -8.258 1.699 1 90.5 188 THR B N 1
ATOM 3410 C CA . THR B 1 188 ? 0.93 -7.348 2.5 1 90.5 188 THR B CA 1
ATOM 3411 C C . THR B 1 188 ? -0.167 -6.711 1.652 1 90.5 188 THR B C 1
ATOM 3413 O O . THR B 1 188 ? -0.969 -5.922 2.156 1 90.5 188 THR B O 1
ATOM 3416 N N . ASP B 1 189 ? -0.267 -7.133 0.429 1 93.75 189 ASP B N 1
ATOM 3417 C CA . ASP B 1 189 ? -1.191 -6.469 -0.485 1 93.75 189 ASP B CA 1
ATOM 3418 C C . ASP B 1 189 ? -2.541 -7.184 -0.515 1 93.75 189 ASP B C 1
ATOM 3420 O O . ASP B 1 189 ? -3.35 -6.953 -1.416 1 93.75 189 ASP B O 1
ATOM 3424 N N . GLY B 1 190 ? -2.795 -8.008 0.417 1 93.12 190 GLY B N 1
ATOM 3425 C CA . GLY B 1 190 ? -4.055 -8.734 0.455 1 93.12 190 GLY B CA 1
ATOM 3426 C C . GLY B 1 190 ? -5.27 -7.828 0.462 1 93.12 190 GLY B C 1
ATOM 3427 O O . GLY B 1 190 ? -6.297 -8.156 -0.132 1 93.12 190 GLY B O 1
ATOM 3428 N N . GLU B 1 191 ? -5.141 -6.707 1.089 1 87.38 191 GLU B N 1
ATOM 3429 C CA . GLU B 1 191 ? -6.27 -5.789 1.227 1 87.38 191 GLU B CA 1
ATOM 3430 C C . GLU B 1 191 ? -6.578 -5.09 -0.094 1 87.38 191 GLU B C 1
ATOM 3432 O O . GLU B 1 191 ? -7.652 -4.508 -0.259 1 87.38 191 GLU B O 1
ATOM 3437 N N . ARG B 1 192 ? -5.672 -5.199 -1.02 1 91.5 192 ARG B N 1
ATOM 3438 C CA . ARG B 1 192 ? -5.855 -4.559 -2.318 1 91.5 192 ARG B CA 1
ATOM 3439 C C . ARG B 1 192 ? -6.68 -5.438 -3.252 1 91.5 192 ARG B C 1
ATOM 3441 O O . ARG B 1 192 ? -7.141 -4.98 -4.301 1 91.5 192 ARG B O 1
ATOM 3448 N N . LEU B 1 193 ? -6.828 -6.664 -2.881 1 94.94 193 LEU B N 1
ATOM 3449 C CA . LEU B 1 193 ? -7.547 -7.582 -3.754 1 94.94 193 LEU B CA 1
ATOM 3450 C C . LEU B 1 193 ? -9.055 -7.348 -3.664 1 94.94 193 LEU B C 1
ATOM 3452 O O . LEU B 1 193 ? -9.586 -7.117 -2.576 1 94.94 193 LEU B O 1
ATOM 3456 N N . VAL B 1 194 ? -9.641 -7.324 -4.855 1 92.81 194 VAL B N 1
ATOM 3457 C CA . VAL B 1 194 ? -11.094 -7.195 -4.957 1 92.81 194 VAL B CA 1
ATOM 3458 C C . VAL B 1 194 ? -11.664 -8.367 -5.75 1 92.81 194 VAL B C 1
ATOM 3460 O O . VAL B 1 194 ? -11.141 -8.719 -6.809 1 92.81 194 VAL B O 1
ATOM 3463 N N . LYS B 1 195 ? -12.688 -8.938 -5.188 1 94.12 195 LYS B N 1
ATOM 3464 C CA . LYS B 1 195 ? -13.312 -10.086 -5.844 1 94.12 195 LYS B CA 1
ATOM 3465 C C . LYS B 1 195 ? -14.445 -9.641 -6.762 1 94.12 195 LYS B C 1
ATOM 3467 O O . LYS B 1 195 ? -15.133 -8.656 -6.48 1 94.12 195 LYS B O 1
ATOM 3472 N N . SER B 1 196 ? -14.578 -10.375 -7.852 1 92.75 196 SER B N 1
ATOM 3473 C CA . SER B 1 196 ? -15.664 -10.125 -8.789 1 92.75 196 SER B CA 1
ATOM 3474 C C . SER B 1 196 ? -17.031 -10.289 -8.125 1 92.75 196 SER B C 1
ATOM 3476 O O . SER B 1 196 ? -17.219 -11.188 -7.301 1 92.75 196 SER B O 1
ATOM 3478 N N . PRO B 1 197 ? -18 -9.414 -8.531 1 88.44 197 PRO B N 1
ATOM 3479 C CA . PRO B 1 197 ? -19.359 -9.555 -8 1 88.44 197 PRO B CA 1
ATOM 3480 C C . PRO B 1 197 ? -20 -10.898 -8.359 1 88.44 197 PRO B C 1
ATOM 3482 O O . PRO B 1 197 ? -20.953 -11.328 -7.695 1 88.44 197 PRO B O 1
ATOM 3485 N N . GLN B 1 198 ? -19.516 -11.547 -9.328 1 87.69 198 GLN B N 1
ATOM 3486 C CA . GLN B 1 198 ? -20.062 -12.805 -9.812 1 87.69 198 GLN B CA 1
ATOM 3487 C C . GLN B 1 198 ? -19.609 -13.977 -8.953 1 87.69 198 GLN B C 1
ATOM 3489 O O . GLN B 1 198 ? -20.062 -15.102 -9.125 1 87.69 198 GLN B O 1
ATOM 3494 N N . CYS B 1 199 ? -18.766 -13.648 -7.992 1 93.62 199 CYS B N 1
ATOM 3495 C CA . CYS B 1 199 ? -18.219 -14.734 -7.188 1 93.62 199 CYS B CA 1
ATOM 3496 C C . CYS B 1 199 ? -19.266 -15.289 -6.23 1 93.62 199 CYS B C 1
ATOM 3498 O O . CYS B 1 199 ? -19.938 -14.531 -5.523 1 93.62 199 CYS B O 1
ATOM 3500 N N . ALA B 1 200 ? -19.438 -16.609 -6.27 1 92.44 200 ALA B N 1
ATOM 3501 C CA . ALA B 1 200 ? -20.359 -17.281 -5.352 1 92.44 200 ALA B CA 1
ATOM 3502 C C . ALA B 1 200 ? -19.812 -17.266 -3.926 1 92.44 200 ALA B C 1
ATOM 3504 O O . ALA B 1 200 ? -20.578 -17.156 -2.965 1 92.44 200 ALA B O 1
ATOM 3505 N N . ASN B 1 201 ? -18.562 -17.422 -3.758 1 95.06 201 ASN B N 1
ATOM 3506 C CA . ASN B 1 201 ? -17.859 -17.406 -2.479 1 95.06 201 ASN B CA 1
ATOM 3507 C C . ASN B 1 201 ? -16.562 -16.594 -2.555 1 95.06 201 ASN B C 1
ATOM 3509 O O . ASN B 1 201 ? -15.477 -17.156 -2.635 1 95.06 201 ASN B O 1
ATOM 3513 N N . PRO B 1 202 ? -16.719 -15.328 -2.402 1 94.44 202 PRO B N 1
ATOM 3514 C CA . PRO B 1 202 ? -15.562 -14.453 -2.586 1 94.44 202 PRO B CA 1
ATOM 3515 C C . PRO B 1 202 ? -14.445 -14.742 -1.583 1 94.44 202 PRO B C 1
ATOM 3517 O O . PRO B 1 202 ? -13.266 -14.531 -1.89 1 94.44 202 PRO B O 1
ATOM 3520 N N . SER B 1 203 ? -14.742 -15.281 -0.421 1 94.75 203 SER B N 1
ATOM 3521 C CA . SER B 1 203 ? -13.758 -15.484 0.639 1 94.75 203 SER B CA 1
ATOM 3522 C C . SER B 1 203 ? -12.82 -16.641 0.309 1 94.75 203 SER B C 1
ATOM 3524 O O . SER B 1 203 ? -11.688 -16.688 0.792 1 94.75 203 SER B O 1
ATOM 3526 N N . LEU B 1 204 ? -13.289 -17.547 -0.537 1 97.94 204 LEU B N 1
ATOM 3527 C CA . LEU B 1 204 ? -12.484 -18.734 -0.774 1 97.94 204 LEU B CA 1
ATOM 3528 C C . LEU B 1 204 ? -12.188 -18.906 -2.262 1 97.94 204 LEU B C 1
ATOM 3530 O O . LEU B 1 204 ? -11.445 -19.797 -2.652 1 97.94 204 LEU B O 1
ATOM 3534 N N . CYS B 1 205 ? -12.734 -18.016 -3.092 1 98.25 205 CYS B N 1
ATOM 3535 C CA . CYS B 1 205 ? -12.492 -18.109 -4.527 1 98.25 205 CYS B CA 1
ATOM 3536 C C . CYS B 1 205 ? -11.055 -17.734 -4.871 1 98.25 205 CYS B C 1
ATOM 3538 O O . CYS B 1 205 ? -10.586 -16.656 -4.48 1 98.25 205 CYS B O 1
ATOM 3540 N N . VAL B 1 206 ? -10.367 -18.625 -5.629 1 98.25 206 VAL B N 1
ATOM 3541 C CA . VAL B 1 206 ? -8.977 -18.344 -5.973 1 98.25 206 VAL B CA 1
ATOM 3542 C C . VAL B 1 206 ? -8.828 -18.266 -7.492 1 98.25 206 VAL B C 1
ATOM 3544 O O . VAL B 1 206 ? -7.719 -18.375 -8.023 1 98.25 206 VAL B O 1
ATOM 3547 N N . GLN B 1 207 ? -9.977 -18.109 -8.281 1 97.69 207 GLN B N 1
ATOM 3548 C CA . GLN B 1 207 ? -9.961 -17.891 -9.727 1 97.69 207 GLN B CA 1
ATOM 3549 C C . GLN B 1 207 ? -9.289 -16.562 -10.062 1 97.69 207 GLN B C 1
ATOM 3551 O O . GLN B 1 207 ? -9.82 -15.492 -9.742 1 97.69 207 GLN B O 1
ATOM 3556 N N . PRO B 1 208 ? -8.102 -16.609 -10.734 1 96.88 208 PRO B N 1
ATOM 3557 C CA . PRO B 1 208 ? -7.383 -15.367 -11.016 1 96.88 208 PRO B CA 1
ATOM 3558 C C . PRO B 1 208 ? -8.242 -14.336 -11.75 1 96.88 208 PRO B C 1
ATOM 3560 O O . PRO B 1 208 ? -8.133 -13.141 -11.484 1 96.88 208 PRO B O 1
ATOM 3563 N N . HIS B 1 209 ? -9.117 -14.75 -12.586 1 94.81 209 HIS B N 1
ATOM 3564 C CA . HIS B 1 209 ? -9.938 -13.836 -13.383 1 94.81 209 HIS B CA 1
ATOM 3565 C C . HIS B 1 209 ? -11.055 -13.227 -12.547 1 94.81 209 HIS B C 1
ATOM 3567 O O . HIS B 1 209 ? -11.703 -12.273 -12.977 1 94.81 209 HIS B O 1
ATOM 3573 N N . HIS B 1 210 ? -11.234 -13.781 -11.406 1 96.62 210 HIS B N 1
ATOM 3574 C CA . HIS B 1 210 ? -12.227 -13.211 -10.5 1 96.62 210 HIS B CA 1
ATOM 3575 C C . HIS B 1 210 ? -11.578 -12.258 -9.5 1 96.62 210 HIS B C 1
ATOM 3577 O O . HIS B 1 210 ? -12.25 -11.727 -8.609 1 96.62 210 HIS B O 1
ATOM 3583 N N . ILE B 1 211 ? -10.32 -12.117 -9.586 1 96.31 211 ILE B N 1
ATOM 3584 C CA . ILE B 1 211 ? -9.609 -11.289 -8.617 1 96.31 211 ILE B CA 1
ATOM 3585 C C . ILE B 1 211 ? -9.016 -10.07 -9.32 1 96.31 211 ILE B C 1
ATOM 3587 O O . ILE B 1 211 ? -8.258 -10.211 -10.289 1 96.31 211 ILE B O 1
ATOM 3591 N N . GLY B 1 212 ? -9.445 -8.922 -8.883 1 93.75 212 GLY B N 1
ATOM 3592 C CA . GLY B 1 212 ? -8.859 -7.672 -9.336 1 93.75 212 GLY B CA 1
ATOM 3593 C C . GLY B 1 212 ? -8.062 -6.965 -8.258 1 93.75 212 GLY B C 1
ATOM 3594 O O . GLY B 1 212 ? -7.926 -7.469 -7.145 1 93.75 212 GLY B O 1
ATOM 3595 N N . VAL B 1 213 ? -7.383 -5.902 -8.633 1 93.56 213 VAL B N 1
ATOM 3596 C CA . VAL B 1 213 ? -6.598 -5.098 -7.703 1 93.56 213 VAL B CA 1
ATOM 3597 C C . VAL B 1 213 ? -7.191 -3.691 -7.613 1 93.56 213 VAL B C 1
ATOM 3599 O O . VAL B 1 213 ? -7.41 -3.035 -8.633 1 93.56 213 VAL B O 1
ATOM 3602 N N . SER B 1 214 ? -7.477 -3.287 -6.41 1 89.56 214 SER B N 1
ATOM 3603 C CA . SER B 1 214 ? -8.039 -1.957 -6.199 1 89.56 214 SER B CA 1
ATOM 3604 C C . SER B 1 214 ? -6.969 -0.878 -6.344 1 89.56 214 SER B C 1
ATOM 3606 O O . SER B 1 214 ? -5.828 -1.066 -5.914 1 89.56 214 SER B O 1
ATOM 3608 N N . VAL B 1 215 ? -7.34 0.182 -7 1 89.62 215 VAL B N 1
ATOM 3609 C CA . VAL B 1 215 ? -6.457 1.338 -7.141 1 89.62 215 VAL B CA 1
ATOM 3610 C C . VAL B 1 215 ? -6.727 2.33 -6.012 1 89.62 215 VAL B C 1
ATOM 3612 O O . VAL B 1 215 ? -7.867 2.73 -5.785 1 89.62 215 VAL B O 1
ATOM 3615 N N . LYS B 1 216 ? -5.688 2.664 -5.344 1 89.44 216 LYS B N 1
ATOM 3616 C CA . LYS B 1 216 ? -5.789 3.643 -4.262 1 89.44 216 LYS B CA 1
ATOM 3617 C C . LYS B 1 216 ? -5.465 5.047 -4.762 1 89.44 216 LYS B C 1
ATOM 3619 O O . LYS B 1 216 ? -4.867 5.211 -5.824 1 89.44 216 LYS B O 1
ATOM 3624 N N . GLU B 1 217 ? -5.883 6.012 -3.941 1 89.44 217 GLU B N 1
ATOM 3625 C CA . GLU B 1 217 ? -5.609 7.402 -4.297 1 89.44 217 GLU B CA 1
ATOM 3626 C C . GLU B 1 217 ? -4.109 7.648 -4.445 1 89.44 217 GLU B C 1
ATOM 3628 O O . GLU B 1 217 ? -3.684 8.422 -5.301 1 89.44 217 GLU B O 1
ATOM 3633 N N . LEU B 1 218 ? -3.391 7.023 -3.559 1 92.25 218 LEU B N 1
ATOM 3634 C CA . LEU B 1 218 ? -1.942 7.176 -3.645 1 92.25 218 LEU B CA 1
ATOM 3635 C C . LEU B 1 218 ? -1.422 6.66 -4.984 1 92.25 218 LEU B C 1
ATOM 3637 O O . LEU B 1 218 ? -0.473 7.215 -5.539 1 92.25 218 LEU B O 1
ATOM 3641 N N . ASP B 1 219 ? -1.992 5.566 -5.512 1 90.38 219 ASP B N 1
ATOM 3642 C CA . ASP B 1 219 ? -1.591 5.043 -6.812 1 90.38 219 ASP B CA 1
ATOM 3643 C C . ASP B 1 219 ? -1.794 6.082 -7.91 1 90.38 219 ASP B C 1
ATOM 3645 O O . ASP B 1 219 ? -0.93 6.262 -8.773 1 90.38 219 ASP B O 1
ATOM 3649 N N . LEU B 1 220 ? -2.893 6.688 -7.887 1 87.88 220 LEU B N 1
ATOM 3650 C CA . LEU B 1 220 ? -3.207 7.707 -8.883 1 87.88 220 LEU B CA 1
ATOM 3651 C C . LEU B 1 220 ? -2.252 8.891 -8.773 1 87.88 220 LEU B C 1
ATOM 3653 O O . LEU B 1 220 ? -1.776 9.406 -9.781 1 87.88 220 LEU B O 1
ATOM 3657 N N . TYR B 1 221 ? -2.053 9.273 -7.566 1 88.06 221 TYR B N 1
ATOM 3658 C CA . TYR B 1 221 ? -1.118 10.367 -7.309 1 88.06 221 TYR B CA 1
ATOM 3659 C C . TYR B 1 221 ? 0.258 10.047 -7.883 1 88.06 221 TYR B C 1
ATOM 3661 O O . TYR B 1 221 ? 0.85 10.875 -8.586 1 88.06 221 TYR B O 1
ATOM 3669 N N . LEU B 1 222 ? 0.71 8.852 -7.609 1 89.19 222 LEU B N 1
ATOM 3670 C CA . LEU B 1 222 ? 2.047 8.453 -8.039 1 89.19 222 LEU B CA 1
ATOM 3671 C C . LEU B 1 222 ? 2.1 8.266 -9.555 1 89.19 222 LEU B C 1
ATOM 3673 O O . LEU B 1 222 ? 3.141 8.492 -10.172 1 89.19 222 LEU B O 1
ATOM 3677 N N . ALA B 1 223 ? 1.018 7.82 -10.117 1 86.38 223 ALA B N 1
ATOM 3678 C CA . ALA B 1 223 ? 0.965 7.617 -11.562 1 86.38 223 ALA B CA 1
ATOM 3679 C C . ALA B 1 223 ? 1.237 8.914 -12.312 1 86.38 223 ALA B C 1
ATOM 3681 O O . ALA B 1 223 ? 1.876 8.914 -13.367 1 86.38 223 ALA B O 1
ATOM 3682 N N . TYR B 1 224 ? 0.723 9.992 -11.789 1 78.69 224 TYR B N 1
ATOM 3683 C CA . TYR B 1 224 ? 0.945 11.297 -12.398 1 78.69 224 TYR B CA 1
ATOM 3684 C C . TYR B 1 224 ? 2.432 11.633 -12.453 1 78.69 224 TYR B C 1
ATOM 3686 O O . TYR B 1 224 ? 2.93 12.109 -13.477 1 78.69 224 TYR B O 1
ATOM 3694 N N . PHE B 1 225 ? 3.191 11.344 -11.469 1 78.19 225 PHE B N 1
ATOM 3695 C CA . PHE B 1 225 ? 4.605 11.688 -11.375 1 78.19 225 PHE B CA 1
ATOM 3696 C C . PHE B 1 225 ? 5.453 10.703 -12.172 1 78.19 225 PHE B C 1
ATOM 3698 O O . PHE B 1 225 ? 6.523 11.062 -12.672 1 78.19 225 PHE B O 1
ATOM 3705 N N . VAL B 1 226 ? 4.98 9.484 -12.203 1 75.44 226 VAL B N 1
ATOM 3706 C CA . VAL B 1 226 ? 5.695 8.492 -12.992 1 75.44 226 VAL B CA 1
ATOM 3707 C C . VAL B 1 226 ? 5.652 8.875 -14.469 1 75.44 226 VAL B C 1
ATOM 3709 O O . VAL B 1 226 ? 6.648 8.734 -15.18 1 75.44 226 VAL B O 1
ATOM 3712 N N . HIS B 1 227 ? 4.602 9.336 -14.953 1 68.81 227 HIS B N 1
ATOM 3713 C CA . HIS B 1 227 ? 4.469 9.695 -16.359 1 68.81 227 HIS B CA 1
ATOM 3714 C C . HIS B 1 227 ? 5.094 11.062 -16.641 1 68.81 227 HIS B C 1
ATOM 3716 O O . HIS B 1 227 ? 5.68 11.273 -17.703 1 68.81 227 HIS B O 1
ATOM 3722 N N . ALA B 1 228 ? 4.648 12.148 -15.898 1 61.31 228 ALA B N 1
ATOM 3723 C CA . ALA B 1 228 ? 5.203 13.477 -16.141 1 61.31 228 ALA B CA 1
ATOM 3724 C C . ALA B 1 228 ? 6.727 13.453 -16.094 1 61.31 228 ALA B C 1
ATOM 3726 O O . ALA B 1 228 ? 7.391 14.312 -16.672 1 61.31 228 ALA B O 1
ATOM 3727 N N . GLY B 1 229 ? 7.289 12.562 -15.25 1 54.88 229 GLY B N 1
ATOM 3728 C CA . GLY B 1 229 ? 8.727 12.398 -15.109 1 54.88 229 GLY B CA 1
ATOM 3729 C C . GLY B 1 229 ? 9.25 11.164 -15.82 1 54.88 229 GLY B C 1
ATOM 3730 O O . GLY B 1 229 ? 8.75 10.062 -15.617 1 54.88 229 GLY B O 1
ATOM 3731 N N . LEU B 1 230 ? 9.492 11.125 -17.188 1 44 230 LEU B N 1
ATOM 3732 C CA . LEU B 1 230 ? 10.383 10.086 -17.688 1 44 230 LEU B CA 1
ATOM 3733 C C . LEU B 1 230 ? 11.219 9.492 -16.562 1 44 230 LEU B C 1
ATOM 3735 O O . LEU B 1 230 ? 11.945 10.219 -15.875 1 44 230 LEU B O 1
ATOM 3739 N N . TYR B 1 231 ? 10.531 8.547 -15.812 1 40.19 231 TYR B N 1
ATOM 3740 C CA . TYR B 1 231 ? 11.227 7.816 -14.758 1 40.19 231 TYR B CA 1
ATOM 3741 C C . TYR B 1 231 ? 12.734 7.793 -15.008 1 40.19 231 TYR B C 1
ATOM 3743 O O . TYR B 1 231 ? 13.227 6.953 -15.766 1 40.19 231 TYR B O 1
ATOM 3751 N N . LYS B 1 232 ? 13.352 8.711 -15.492 1 36.75 232 LYS B N 1
ATOM 3752 C CA . LYS B 1 232 ? 14.75 8.523 -15.094 1 36.75 232 LYS B CA 1
ATOM 3753 C C . LYS B 1 232 ? 14.852 8.031 -13.656 1 36.75 232 LYS B C 1
ATOM 3755 O O . LYS B 1 232 ? 13.867 8.07 -12.906 1 36.75 232 LYS B O 1
ATOM 3760 N N . LEU B 1 233 ? 15.945 8.633 -12.797 1 36.22 233 LEU B N 1
ATOM 3761 C CA . LEU B 1 233 ? 16.734 8.125 -11.672 1 36.22 233 LEU B CA 1
ATOM 3762 C C . LEU B 1 233 ? 15.875 8.031 -10.414 1 36.22 233 LEU B C 1
ATOM 3764 O O . LEU B 1 233 ? 16.109 7.176 -9.555 1 36.22 233 LEU B O 1
ATOM 3768 N N . HIS B 1 234 ? 15.281 9.258 -9.68 1 37.88 234 HIS B N 1
ATOM 3769 C CA . HIS B 1 234 ? 15.242 9.359 -8.219 1 37.88 234 HIS B CA 1
ATOM 3770 C C . HIS B 1 234 ? 13.914 8.844 -7.672 1 37.88 234 HIS B C 1
ATOM 3772 O O . HIS B 1 234 ? 12.852 9.312 -8.07 1 37.88 234 HIS B O 1
ATOM 3778 N N . THR B 1 235 ? 13.711 7.57 -7.258 1 44.03 235 THR B N 1
ATOM 3779 C CA . THR B 1 235 ? 12.852 6.598 -6.586 1 44.03 235 THR B CA 1
ATOM 3780 C C . THR B 1 235 ? 12.078 7.258 -5.445 1 44.03 235 THR B C 1
ATOM 3782 O O . THR B 1 235 ? 11.508 6.566 -4.602 1 44.03 235 THR B O 1
ATOM 3785 N N . GLN B 1 236 ? 12.32 8.492 -5.117 1 45.59 236 GLN B N 1
ATOM 3786 C CA . GLN B 1 236 ? 11.609 9.094 -3.99 1 45.59 236 GLN B CA 1
ATOM 3787 C C . GLN B 1 236 ? 10.75 10.273 -4.441 1 45.59 236 GLN B C 1
ATOM 3789 O O . GLN B 1 236 ? 11.164 11.055 -5.305 1 45.59 236 GLN B O 1
ATOM 3794 N N . VAL B 1 237 ? 9.445 10.281 -4.293 1 44.22 237 VAL B N 1
ATOM 3795 C CA . VAL B 1 237 ? 8.594 11.453 -4.461 1 44.22 237 VAL B CA 1
ATOM 3796 C C . VAL B 1 237 ? 8.359 12.125 -3.105 1 44.22 237 VAL B C 1
ATOM 3798 O O . VAL B 1 237 ? 8.102 11.445 -2.109 1 44.22 237 VAL B O 1
#

Sequence (474 aa):
MEGMDLSSALTILQCSGHLSGAVIAAVQRSGPISDVLARLVDVVLRLGGLRKDEFHPFIEALLPHVRAFAYTWFNLQARKRKYFKKHEKRMSKEEERAVKDELLSEKPEVKQKWASRLLAKLRKDIRPEFREDFVLTVTGKKAPCCVLSNPDQKGKMRRIDCLRQADKVWRLDLVMVILFKGIPLESTDGERLVKSPQCANPSLCVQPHHIGVSVKELDLYLAYFVHAGLYKLHTQVMEGMDLSSALTILQCSGHLSGAVIAAVQRSGPISDVLARLVDVVLRLGGLRKDEFHPFIEALLPHVRAFAYTWFNLQARKRKYFKKHEKRMSKEEERAVKDELLSEKPEVKQKWASRLLAKLRKDIRPEFREDFVLTVTGKKAPCCVLSNPDQKGKMRRIDCLRQADKVWRLDLVMVILFKGIPLESTDGERLVKSPQCANPSLCVQPHHIGVSVKELDLYLAYFVHAGLYKLHTQV